Protein AF-0000000086787357 (afdb_homodimer)

Solvent-accessible surface area (backbone atoms only — not comparable to full-atom values): 27650 Å² total; per-residue (Å²): 131,90,69,85,74,70,82,74,72,78,75,79,78,74,79,74,80,74,72,75,71,74,74,66,66,74,69,67,65,5,56,45,72,40,72,66,46,77,79,71,74,76,77,54,96,58,53,50,27,35,35,37,34,22,33,48,23,74,47,33,65,49,59,69,42,55,48,60,72,68,49,80,81,66,88,49,38,33,38,39,37,25,40,30,28,43,52,80,66,86,61,37,42,64,46,28,66,58,68,72,32,70,77,72,48,82,78,59,68,54,66,31,35,39,38,40,30,14,41,36,66,37,44,55,50,96,63,58,35,65,66,54,49,52,34,42,75,69,71,43,45,63,70,50,55,84,29,28,39,57,57,52,42,5,50,71,38,22,43,57,30,63,22,33,29,56,51,71,81,50,72,57,29,27,42,31,32,65,73,44,93,45,60,34,75,58,95,77,40,56,53,61,12,63,21,52,47,61,36,34,36,69,69,23,63,87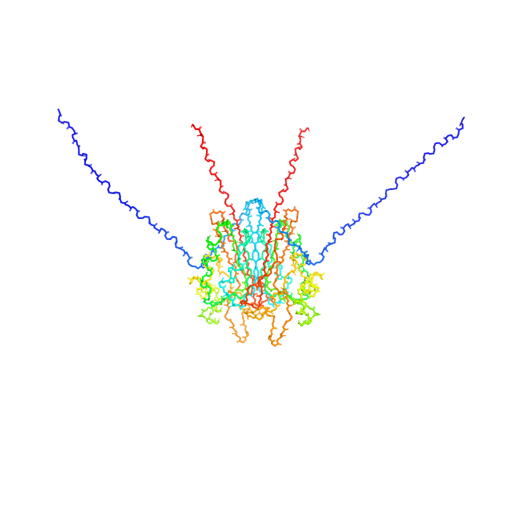,39,40,48,76,46,38,48,41,53,44,60,45,82,86,44,29,60,20,35,35,35,35,30,39,34,34,38,34,37,35,60,54,74,72,73,69,75,76,73,76,72,69,89,119,132,80,80,76,72,72,78,71,73,76,77,75,78,74,82,72,78,72,74,73,72,72,74,66,68,75,71,66,64,4,57,45,73,39,72,66,45,79,78,71,73,76,77,52,94,56,52,49,27,34,34,40,35,23,33,45,24,73,47,33,63,51,60,69,42,54,46,59,71,68,48,79,81,68,88,48,41,33,37,39,38,24,40,30,28,42,53,80,65,84,62,37,39,63,44,28,66,59,68,71,33,67,78,74,48,79,79,57,71,54,68,30,36,41,37,39,30,13,40,35,66,37,42,55,48,97,62,57,34,65,65,53,49,51,32,44,75,69,71,43,46,64,70,49,57,84,28,27,40,58,58,53,40,4,50,71,40,20,43,56,31,63,23,33,28,58,52,69,81,51,74,59,30,25,42,32,32,64,73,45,92,44,60,34,77,59,95,75,41,56,52,61,13,63,22,54,48,63,36,35,35,69,68,25,61,88,40,41,48,77,45,38,48,39,52,44,60,44,82,85,44,28,60,19,35,33,35,34,29,39,34,34,39,34,37,35,61,53,74,73,73,70,74,77,72,77,73,70,84,122

Structure (mmCIF, N/CA/C/O backbone):
data_AF-0000000086787357-model_v1
#
loop_
_entity.id
_entity.type
_entity.pdbx_description
1 polymer 'Inositol polyphosphate 5-phosphatase 11'
#
loop_
_atom_site.group_PDB
_atom_site.id
_atom_site.type_symbol
_atom_site.label_atom_id
_atom_site.label_alt_id
_atom_site.label_comp_id
_atom_site.label_asym_id
_atom_site.label_entity_id
_atom_site.label_seq_id
_atom_site.pdbx_PDB_ins_code
_atom_site.Cartn_x
_atom_site.Cartn_y
_atom_site.Cartn_z
_atom_site.occupancy
_atom_site.B_iso_or_equiv
_atom_site.auth_seq_id
_atom_site.auth_comp_id
_atom_site.auth_asym_id
_atom_site.auth_atom_id
_atom_site.pdbx_PDB_model_num
ATOM 1 N N . MET A 1 1 ? -78.25 -40.688 34.812 1 22.23 1 MET A N 1
ATOM 2 C CA . MET A 1 1 ? -77.188 -40.281 35.75 1 22.23 1 MET A CA 1
ATOM 3 C C . MET A 1 1 ? -75.812 -40.469 35.156 1 22.23 1 MET A C 1
ATOM 5 O O . MET A 1 1 ? -74.812 -40.031 35.75 1 22.23 1 MET A O 1
ATOM 9 N N . GLY A 1 2 ? -75.688 -41.438 34.281 1 24.38 2 GLY A N 1
ATOM 10 C CA . GLY A 1 2 ? -74.5 -42.219 33.969 1 24.38 2 GLY A CA 1
ATOM 11 C C . GLY A 1 2 ? -73.438 -41.469 33.219 1 24.38 2 GLY A C 1
ATOM 12 O O . GLY A 1 2 ? -73.438 -41.438 31.969 1 24.38 2 GLY A O 1
ATOM 13 N N . PHE A 1 3 ? -73.125 -40.219 33.719 1 23.3 3 PHE A N 1
ATOM 14 C CA . PHE A 1 3 ? -72.375 -39.125 33.125 1 23.3 3 PHE A CA 1
ATOM 15 C C . PHE A 1 3 ? -71.062 -39.562 32.594 1 23.3 3 PHE A C 1
ATOM 17 O O . PHE A 1 3 ? -70.5 -40.562 33.062 1 23.3 3 PHE A O 1
ATOM 24 N N . ILE A 1 4 ? -70.562 -38.969 31.484 1 21.73 4 ILE A N 1
ATOM 25 C CA . ILE A 1 4 ? -69.562 -38.938 30.406 1 21.73 4 ILE A CA 1
ATOM 26 C C . ILE A 1 4 ? -68.188 -38.812 31 1 21.73 4 ILE A C 1
ATOM 28 O O . ILE A 1 4 ? -67.75 -37.75 31.469 1 21.73 4 ILE A O 1
ATOM 32 N N . ARG A 1 5 ? -67.812 -39.625 31.969 1 19.83 5 ARG A N 1
ATOM 33 C CA . ARG A 1 5 ? -66.562 -39.562 32.719 1 19.83 5 ARG A CA 1
ATOM 34 C C . ARG A 1 5 ? -65.375 -39.656 31.797 1 19.83 5 ARG A C 1
ATOM 36 O O . ARG A 1 5 ? -64.75 -40.719 31.703 1 19.83 5 ARG A O 1
ATOM 43 N N . ARG A 1 6 ? -65.688 -39.344 30.484 1 20.83 6 ARG A N 1
ATOM 44 C CA . ARG A 1 6 ? -64.625 -39.844 29.562 1 20.83 6 ARG A CA 1
ATOM 45 C C . ARG A 1 6 ? -63.25 -39.5 30.062 1 20.83 6 ARG A C 1
ATOM 47 O O . ARG A 1 6 ? -63.094 -38.594 30.891 1 20.83 6 ARG A O 1
ATOM 54 N N . CYS A 1 7 ? -62.188 -40.031 29.422 1 20.39 7 CYS A N 1
ATOM 55 C CA . CYS A 1 7 ? -60.812 -40.594 29.391 1 20.39 7 CYS A CA 1
ATOM 56 C C . CYS A 1 7 ? -59.781 -39.5 29.438 1 20.39 7 CYS A C 1
ATOM 58 O O . CYS A 1 7 ? -59.594 -38.781 28.438 1 20.39 7 CYS A O 1
ATOM 60 N N . ILE A 1 8 ? -59.844 -38.594 30.391 1 20.73 8 ILE A N 1
ATOM 61 C CA . ILE A 1 8 ? -58.906 -37.469 30.422 1 20.73 8 ILE A CA 1
ATOM 62 C C . ILE A 1 8 ? -57.469 -37.969 30.438 1 20.73 8 ILE A C 1
ATOM 64 O O . ILE A 1 8 ? -57 -38.438 31.469 1 20.73 8 ILE A O 1
ATOM 68 N N . ARG A 1 9 ? -57.219 -38.969 29.688 1 20.72 9 ARG A N 1
ATOM 69 C CA . ARG A 1 9 ? -55.844 -39.438 29.844 1 20.72 9 ARG A CA 1
ATOM 70 C C . ARG A 1 9 ? -54.875 -38.25 29.875 1 20.72 9 ARG A C 1
ATOM 72 O O . ARG A 1 9 ? -54.938 -37.375 29.031 1 20.72 9 ARG A O 1
ATOM 79 N N . ARG A 1 10 ? -54.188 -38 30.969 1 21.05 10 ARG A N 1
ATOM 80 C CA . ARG A 1 10 ? -53.125 -37.125 31.422 1 21.05 10 ARG A CA 1
ATOM 81 C C . ARG A 1 10 ? -51.938 -37.188 30.484 1 21.05 10 ARG A C 1
ATOM 83 O O . ARG A 1 10 ? -51.188 -38.188 30.484 1 21.05 10 ARG A O 1
ATOM 90 N N . LEU A 1 11 ? -52 -36.938 29.219 1 19.05 11 LEU A N 1
ATOM 91 C CA . LEU A 1 11 ? -50.844 -37.031 28.359 1 19.05 11 LEU A CA 1
ATOM 92 C C . LEU A 1 11 ? -49.656 -36.25 28.938 1 19.05 11 LEU A C 1
ATOM 94 O O . LEU A 1 11 ? -49.781 -35.062 29.172 1 19.05 11 LEU A O 1
ATOM 98 N N . LYS A 1 12 ? -48.812 -36.844 29.734 1 22.52 12 LYS A N 1
ATOM 99 C CA . LYS A 1 12 ? -47.531 -36.406 30.297 1 22.52 12 LYS A CA 1
ATOM 100 C C . LYS A 1 12 ? -46.656 -35.75 29.234 1 22.52 12 LYS A C 1
ATOM 102 O O . LYS A 1 12 ? -46.281 -36.406 28.266 1 22.52 12 LYS A O 1
ATOM 107 N N . TRP A 1 13 ? -46.812 -34.531 28.797 1 19.27 13 TRP A N 1
ATOM 108 C CA . TRP A 1 13 ? -46 -33.75 27.844 1 19.27 13 TRP A CA 1
ATOM 109 C C . TRP A 1 13 ? -44.531 -33.75 28.25 1 19.27 13 TRP A C 1
ATOM 111 O O . TRP A 1 13 ? -44.188 -33.25 29.328 1 19.27 13 TRP A O 1
ATOM 121 N N . LYS A 1 14 ? -43.719 -34.781 28.172 1 23.58 14 LYS A N 1
ATOM 122 C CA . LYS A 1 14 ? -42.281 -34.75 28.375 1 23.58 14 LYS A CA 1
ATOM 123 C C . LYS A 1 14 ? -41.625 -33.562 27.672 1 23.58 14 LYS A C 1
ATOM 125 O O . LYS A 1 14 ? -41.812 -33.375 26.469 1 23.58 14 LYS A O 1
ATOM 130 N N . THR A 1 15 ? -41.312 -32.5 28.281 1 22.66 15 THR A N 1
ATOM 131 C CA . THR A 1 15 ? -40.625 -31.312 27.797 1 22.66 15 THR A CA 1
ATOM 132 C C . THR A 1 15 ? -39.281 -31.703 27.156 1 22.66 15 THR A C 1
ATOM 134 O O . THR A 1 15 ? -38.406 -32.219 27.828 1 22.66 15 THR A O 1
ATOM 137 N N . LYS A 1 16 ? -39.219 -32.344 26 1 26.75 16 LYS A N 1
ATOM 138 C CA . LYS A 1 16 ? -37.938 -32.562 25.312 1 26.75 16 LYS A CA 1
ATOM 139 C C . LYS A 1 16 ? -37.094 -31.281 25.312 1 26.75 16 LYS A C 1
ATOM 141 O O . LYS A 1 16 ? -37.562 -30.234 24.828 1 26.75 16 LYS A O 1
ATOM 146 N N . THR A 1 17 ? -36.188 -31.094 26.203 1 26.59 17 THR A N 1
ATOM 147 C CA . THR A 1 17 ? -35.188 -30.047 26.281 1 26.59 17 THR A CA 1
ATOM 148 C C . THR A 1 17 ? -34.469 -29.875 24.938 1 26.59 17 THR A C 1
ATOM 150 O O . THR A 1 17 ? -33.844 -30.812 24.422 1 26.59 17 THR A O 1
ATOM 153 N N . GLY A 1 18 ? -35.031 -29.328 23.938 1 24.62 18 GLY A N 1
ATOM 154 C CA . GLY A 1 18 ? -34.5 -29.016 22.625 1 24.62 18 GLY A CA 1
ATOM 155 C C . GLY A 1 18 ? -33.062 -28.562 22.656 1 24.62 18 GLY A C 1
ATOM 156 O O . GLY A 1 18 ? -32.719 -27.609 23.375 1 24.62 18 GLY A O 1
ATOM 157 N N . ASP A 1 19 ? -32.125 -29.453 22.469 1 27.25 19 ASP A N 1
ATOM 158 C CA . ASP A 1 19 ? -30.688 -29.25 22.281 1 27.25 19 ASP A CA 1
ATOM 159 C C . ASP A 1 19 ? -30.422 -28.047 21.375 1 27.25 19 ASP A C 1
ATOM 161 O O . ASP A 1 19 ? -30.891 -28 20.234 1 27.25 19 ASP A O 1
ATOM 165 N N . VAL A 1 20 ? -30.344 -26.906 21.875 1 27.12 20 VAL A N 1
ATOM 166 C CA . VAL A 1 20 ? -29.812 -25.734 21.172 1 27.12 20 VAL A CA 1
ATOM 167 C C . VAL A 1 20 ? -28.703 -26.156 20.219 1 27.12 20 VAL A C 1
ATOM 169 O O . VAL A 1 20 ? -27.672 -26.688 20.641 1 27.12 20 VAL A O 1
ATOM 172 N N . MET A 1 21 ? -29.016 -26.719 19.062 1 27.55 21 MET A N 1
ATOM 173 C CA . MET A 1 21 ? -28.047 -26.875 17.969 1 27.55 21 MET A CA 1
ATOM 174 C C . MET A 1 21 ? -27.062 -25.719 17.953 1 27.55 21 MET A C 1
ATOM 176 O O . MET A 1 21 ? -27.453 -24.562 17.844 1 27.55 21 MET A O 1
ATOM 180 N N . ASN A 1 22 ? -26.109 -25.812 18.734 1 29.58 22 ASN A N 1
ATOM 181 C CA . ASN A 1 22 ? -24.906 -24.984 18.562 1 29.58 22 ASN A CA 1
ATOM 182 C C . 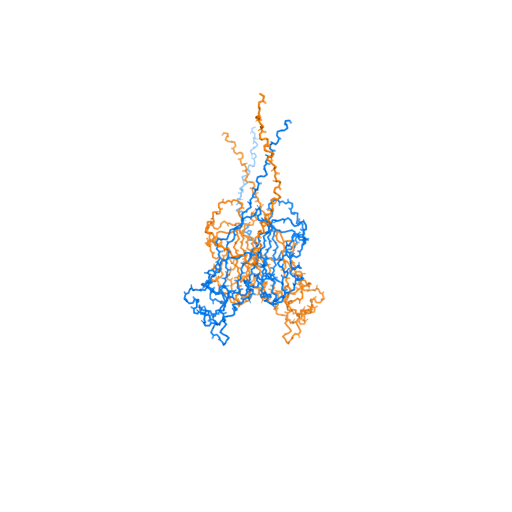ASN A 1 22 ? -24.625 -24.688 17.094 1 29.58 22 ASN A C 1
ATOM 184 O O . ASN A 1 22 ? -24.25 -25.594 16.344 1 29.58 22 ASN A O 1
ATOM 188 N N . HIS A 1 23 ? -25.547 -24.109 16.359 1 29.72 23 HIS A N 1
ATOM 189 C CA . HIS A 1 23 ? -25.125 -23.609 15.062 1 29.72 23 HIS A CA 1
ATOM 190 C C . HIS A 1 23 ? -23.688 -23.141 15.086 1 29.72 23 HIS A C 1
ATOM 192 O O . HIS A 1 23 ? -23.391 -22.031 15.555 1 29.72 23 HIS A O 1
ATOM 198 N N . ASP A 1 24 ? -22.781 -23.969 15.281 1 32.03 24 ASP A N 1
ATOM 199 C CA . ASP A 1 24 ? -21.391 -23.75 14.922 1 32.03 24 ASP A CA 1
ATOM 200 C C . ASP A 1 24 ? -21.266 -22.922 13.641 1 32.03 24 ASP A C 1
ATOM 202 O O . ASP A 1 24 ? -21.578 -23.406 12.555 1 32.03 24 ASP A O 1
ATOM 206 N N . ILE A 1 25 ? -21.766 -21.766 13.578 1 36.12 25 ILE A N 1
ATOM 207 C CA . ILE A 1 25 ? -21.359 -20.953 12.43 1 36.12 25 ILE A CA 1
ATOM 208 C C . ILE A 1 25 ? -19.984 -21.406 11.945 1 36.12 25 ILE A C 1
ATOM 210 O O . ILE A 1 25 ? -19.016 -21.391 12.711 1 36.12 25 ILE A O 1
ATOM 214 N N . PRO A 1 26 ? -19.891 -22.344 11.07 1 37.88 26 PRO A N 1
ATOM 215 C CA . PRO A 1 26 ? -18.578 -22.734 10.57 1 37.88 26 PRO A CA 1
ATOM 216 C C . PRO A 1 26 ? -17.609 -21.562 10.477 1 37.88 26 PRO A C 1
ATOM 218 O O . PRO A 1 26 ? -17.906 -20.562 9.828 1 37.88 26 PRO A O 1
ATOM 221 N N . ILE A 1 27 ? -16.969 -21.062 11.531 1 47.12 27 ILE A N 1
ATOM 222 C CA . ILE A 1 27 ? -15.859 -20.125 11.484 1 47.12 27 ILE A CA 1
ATOM 223 C C . ILE A 1 27 ? -15.023 -20.375 10.234 1 47.12 27 ILE A C 1
ATOM 225 O O . ILE A 1 27 ? -14.445 -21.453 10.062 1 47.12 27 ILE A O 1
ATOM 229 N N . HIS A 1 28 ? -15.602 -20.016 9.125 1 51.12 28 HIS A N 1
ATOM 230 C CA . HIS A 1 28 ? -14.719 -20.156 7.969 1 51.12 28 HIS A CA 1
ATOM 231 C C . HIS A 1 28 ? -13.273 -19.828 8.336 1 51.12 28 HIS A C 1
ATOM 233 O O . HIS A 1 28 ? -12.977 -18.734 8.797 1 51.12 28 HIS A O 1
ATOM 239 N N . GLU A 1 29 ? -12.469 -20.891 8.609 1 68.38 29 GLU A N 1
ATOM 240 C CA . GLU A 1 29 ? -11.031 -20.781 8.797 1 68.38 29 GLU A CA 1
ATOM 241 C C . GLU A 1 29 ? -10.336 -20.344 7.512 1 68.38 29 GLU A C 1
ATOM 243 O O . GLU A 1 29 ? -10.727 -20.75 6.414 1 68.38 29 GLU A O 1
ATOM 248 N N . GLY A 1 30 ? -9.711 -19.203 7.496 1 78.38 30 GLY A N 1
ATOM 249 C CA . GLY A 1 30 ? -8.898 -18.719 6.391 1 78.38 30 GLY A CA 1
ATOM 250 C C . GLY A 1 30 ? -9.477 -17.5 5.711 1 78.38 30 GLY A C 1
ATOM 251 O O . GLY A 1 30 ? -10.211 -16.734 6.332 1 78.38 30 GLY A O 1
ATOM 252 N N . ILE A 1 31 ? -8.977 -17.312 4.449 1 84.75 31 ILE A N 1
ATOM 253 C CA . ILE A 1 31 ? -9.461 -16.203 3.633 1 84.75 31 ILE A CA 1
ATOM 254 C C . ILE A 1 31 ? -10.719 -16.641 2.877 1 84.75 31 ILE A C 1
ATOM 256 O O . ILE A 1 31 ? -10.727 -17.688 2.223 1 84.75 31 ILE A O 1
ATOM 260 N N . LYS A 1 32 ? -11.82 -16 3.123 1 87.56 32 LYS A N 1
ATOM 261 C CA . LYS A 1 32 ? -13.055 -16.25 2.387 1 87.56 32 LYS A CA 1
ATOM 262 C C . LYS A 1 32 ? -13.008 -15.641 0.991 1 87.56 32 LYS A C 1
ATOM 264 O O . LYS A 1 32 ? -12.797 -14.438 0.846 1 87.56 32 LYS A O 1
ATOM 269 N N . THR A 1 33 ? -13.141 -16.453 -0.008 1 90.94 33 THR A N 1
ATOM 270 C CA . THR A 1 33 ? -13.172 -15.969 -1.385 1 90.94 33 THR A CA 1
ATOM 271 C C . THR A 1 33 ? -14.57 -15.469 -1.747 1 90.94 33 THR A C 1
ATOM 273 O O . THR A 1 33 ? -15.562 -16.172 -1.562 1 90.94 33 THR A O 1
ATOM 276 N N . ILE A 1 34 ? -14.68 -14.289 -2.223 1 90.19 34 ILE A N 1
ATOM 277 C CA . ILE A 1 34 ? -15.984 -13.727 -2.566 1 90.19 34 ILE A CA 1
ATOM 278 C C . ILE A 1 34 ? -16.031 -13.422 -4.062 1 90.19 34 ILE A C 1
ATOM 280 O O . ILE A 1 34 ? -15.023 -13.039 -4.656 1 90.19 34 ILE A O 1
ATOM 284 N N . GLY A 1 35 ? -17.188 -13.547 -4.676 1 87.81 35 GLY A N 1
ATOM 285 C CA . GLY A 1 35 ? -17.375 -13.242 -6.086 1 87.81 35 GLY A CA 1
ATOM 286 C C . GLY A 1 35 ? -17.688 -11.781 -6.344 1 87.81 35 GLY A C 1
ATOM 287 O O . GLY A 1 35 ? -18.016 -11.039 -5.414 1 87.81 35 GLY A O 1
ATOM 288 N N . VAL A 1 36 ? -17.453 -11.336 -7.594 1 88.5 36 VAL A N 1
ATOM 289 C CA . VAL A 1 36 ? -17.75 -9.977 -8.023 1 88.5 36 VAL A CA 1
ATOM 290 C C . VAL A 1 36 ? -19.234 -9.844 -8.344 1 88.5 36 VAL A C 1
ATOM 292 O O . VAL A 1 36 ? -19.812 -10.727 -8.984 1 88.5 36 VAL A O 1
ATOM 295 N N . GLU A 1 37 ? -19.875 -8.812 -7.762 1 81.81 37 GLU A N 1
ATOM 296 C CA . GLU A 1 37 ? -21.266 -8.492 -8.07 1 81.81 37 GLU A CA 1
ATOM 297 C C . GLU A 1 37 ? -21.359 -7.258 -8.961 1 81.81 37 GLU A C 1
ATOM 299 O O . GLU A 1 37 ? -20.797 -6.207 -8.641 1 81.81 37 GLU A O 1
ATOM 304 N N . ASN A 1 38 ? -21.812 -7.336 -10.203 1 64.81 38 ASN A N 1
ATOM 305 C CA . ASN A 1 38 ? -21.844 -6.273 -11.203 1 64.81 38 ASN A CA 1
ATOM 306 C C . ASN A 1 38 ? -22.812 -5.156 -10.812 1 64.81 38 ASN A C 1
ATOM 308 O O . ASN A 1 38 ? -22.719 -4.047 -11.352 1 64.81 38 ASN A O 1
ATOM 312 N N . ASP A 1 39 ? -23.797 -5.273 -9.977 1 56 39 ASP A N 1
ATOM 313 C CA . ASP A 1 39 ? -24.844 -4.258 -9.898 1 56 39 ASP A CA 1
ATOM 314 C C . ASP A 1 39 ? -24.422 -3.107 -8.984 1 56 39 ASP A C 1
ATOM 316 O O . ASP A 1 39 ? -24.219 -3.303 -7.785 1 56 39 ASP A O 1
ATOM 320 N N . CYS A 1 40 ? -23.531 -2.326 -9.414 1 52.75 40 CYS A N 1
ATOM 321 C CA . CYS A 1 40 ? -23.344 -1.195 -8.516 1 52.75 40 CYS A CA 1
ATOM 322 C C . CYS A 1 40 ? -24.422 -0.147 -8.711 1 52.75 40 CYS A C 1
ATOM 324 O O . CYS A 1 40 ? -24.5 0.477 -9.773 1 52.75 40 CYS A O 1
ATOM 326 N N . ASP A 1 41 ? -25.625 -0.317 -8.297 1 48.16 41 ASP A N 1
ATOM 327 C CA . ASP A 1 41 ? -26.516 0.835 -8.297 1 48.16 41 ASP A CA 1
ATOM 328 C C . ASP A 1 41 ? -26.047 1.902 -7.312 1 48.16 41 ASP A C 1
ATOM 330 O O . ASP A 1 41 ? -26 1.667 -6.102 1 48.16 41 ASP A O 1
ATOM 334 N N . PHE A 1 42 ? -25.094 2.709 -7.762 1 50.5 42 PHE A N 1
ATOM 335 C CA . PHE A 1 42 ? -24.641 3.865 -6.992 1 50.5 42 PHE A CA 1
ATOM 336 C C . PHE A 1 42 ? -25.828 4.668 -6.48 1 50.5 42 PHE A C 1
ATOM 338 O O . PHE A 1 42 ? -25.656 5.773 -5.961 1 50.5 42 PHE A O 1
ATOM 345 N N . SER A 1 43 ? -26.984 4.16 -6.609 1 46.75 43 SER A N 1
ATOM 346 C CA . SER A 1 43 ? -28.078 5.109 -6.445 1 46.75 43 SER A CA 1
ATOM 347 C C . SER A 1 43 ? -28.156 5.605 -5.008 1 46.75 43 SER A C 1
ATOM 349 O O . SER A 1 43 ? -28.844 6.602 -4.73 1 46.75 43 SER A O 1
ATOM 351 N N . SER A 1 44 ? -27.594 4.887 -4.004 1 51.34 44 SER A N 1
ATOM 352 C CA . SER A 1 44 ? -28.094 5.375 -2.725 1 51.34 44 SER A CA 1
ATOM 353 C C . SER A 1 44 ? -27.047 6.191 -1.989 1 51.34 44 SER A C 1
ATOM 355 O O . SER A 1 44 ? -25.844 5.961 -2.17 1 51.34 44 SER A O 1
ATOM 357 N N . SER A 1 45 ? -27.266 7.488 -1.528 1 54.12 45 SER A N 1
ATOM 358 C CA . SER A 1 45 ? -26.547 8.477 -0.712 1 54.12 45 SER A CA 1
ATOM 359 C C . SER A 1 45 ? -25.781 7.801 0.415 1 54.12 45 SER A C 1
ATOM 361 O O . SER A 1 45 ? -24.875 8.406 1.001 1 54.12 45 SER A O 1
ATOM 363 N N . SER A 1 46 ? -26.047 6.512 0.672 1 60.62 46 SER A N 1
ATOM 364 C CA . SER A 1 46 ? -25.469 5.922 1.877 1 60.62 46 SER A CA 1
ATOM 365 C C . SER A 1 46 ? -24.344 4.957 1.535 1 60.62 46 SER A C 1
ATOM 367 O O . SER A 1 46 ? -23.828 4.258 2.412 1 60.62 46 SER A O 1
ATOM 369 N N . GLU A 1 47 ? -23.812 5.141 0.279 1 74.25 47 GLU A N 1
ATOM 370 C CA . GLU A 1 47 ? -22.812 4.129 -0.083 1 74.25 47 GLU A CA 1
ATOM 371 C C . GLU A 1 47 ? -21.438 4.754 -0.27 1 74.25 47 GLU A C 1
ATOM 373 O O . GLU A 1 47 ? -21.312 5.84 -0.838 1 74.25 47 GLU A O 1
ATOM 378 N N . LEU A 1 48 ? -20.422 4.199 0.366 1 81.25 48 LEU A N 1
ATOM 379 C CA . LEU A 1 48 ? -19.031 4.551 0.133 1 81.25 48 LEU A CA 1
ATOM 380 C C . LEU A 1 48 ? -18.391 3.574 -0.845 1 81.25 48 LEU A C 1
ATOM 382 O O . LEU A 1 48 ? -18.281 2.381 -0.557 1 81.25 48 LEU A O 1
ATOM 386 N N . CYS A 1 49 ? -18.031 4.086 -1.98 1 86.88 49 CYS A N 1
ATOM 387 C CA . CYS A 1 49 ? -17.359 3.266 -2.98 1 86.88 49 CYS A CA 1
ATOM 388 C C . CYS A 1 49 ? -15.859 3.51 -2.963 1 86.88 49 CYS A C 1
ATOM 390 O O . CYS A 1 49 ? -15.406 4.648 -3.102 1 86.88 49 CYS A O 1
ATOM 392 N N . ILE A 1 50 ? -15.094 2.41 -2.85 1 90.06 50 ILE A N 1
ATOM 393 C CA . ILE A 1 50 ? -13.641 2.488 -2.729 1 90.06 50 ILE A CA 1
ATOM 394 C C . ILE A 1 50 ? -12.992 1.739 -3.887 1 90.06 50 ILE A C 1
ATOM 396 O O . ILE A 1 50 ? -13.297 0.57 -4.129 1 90.06 50 ILE A O 1
ATOM 400 N N . CYS A 1 51 ? -12.18 2.441 -4.594 1 92.12 51 CYS A N 1
ATOM 401 C CA . CYS A 1 51 ? -11.289 1.796 -5.555 1 92.12 51 CYS A CA 1
ATOM 402 C C . CYS A 1 51 ? -9.914 1.558 -4.941 1 92.12 51 CYS A C 1
ATOM 404 O O . CYS A 1 51 ? -9.289 2.486 -4.426 1 92.12 51 CYS A O 1
ATOM 406 N N . ILE A 1 52 ? -9.453 0.341 -4.914 1 95.44 52 ILE A N 1
ATOM 407 C CA . ILE A 1 52 ? -8.172 -0.028 -4.312 1 95.44 52 ILE A CA 1
ATOM 408 C C . ILE A 1 52 ? -7.242 -0.597 -5.379 1 95.44 52 ILE A C 1
ATOM 410 O O . ILE A 1 52 ? -7.625 -1.502 -6.125 1 95.44 52 ILE A O 1
ATOM 414 N N . VAL A 1 53 ? -6.055 -0.033 -5.453 1 95 53 VAL A N 1
ATOM 415 C CA . VAL A 1 53 ? -5.066 -0.501 -6.418 1 95 53 VAL A CA 1
ATOM 416 C C . VAL A 1 53 ? -3.744 -0.79 -5.707 1 95 53 VAL A C 1
ATOM 418 O O . VAL A 1 53 ? -3.311 -0.015 -4.852 1 95 53 VAL A O 1
ATOM 421 N N . THR A 1 54 ? -3.129 -1.913 -5.98 1 96.69 54 THR A N 1
ATOM 422 C CA . THR A 1 54 ? -1.762 -2.168 -5.539 1 96.69 54 THR A CA 1
ATOM 423 C C . THR A 1 54 ? -0.859 -2.492 -6.727 1 96.69 54 THR A C 1
ATOM 425 O O . THR A 1 54 ? -1.281 -3.164 -7.668 1 96.69 54 THR A O 1
ATOM 428 N N . TRP A 1 55 ? 0.334 -1.952 -6.676 1 93.81 55 TRP A N 1
ATOM 429 C CA . TRP A 1 55 ? 1.245 -2.141 -7.801 1 93.81 55 TRP A CA 1
ATOM 430 C C . TRP A 1 55 ? 2.697 -1.991 -7.355 1 93.81 55 TRP A C 1
ATOM 432 O O . TRP A 1 55 ? 3.082 -0.954 -6.809 1 93.81 55 TRP A O 1
ATOM 442 N N . ASN A 1 56 ? 3.441 -2.998 -7.539 1 93.69 56 ASN A N 1
ATOM 443 C CA . ASN A 1 56 ? 4.895 -2.885 -7.469 1 93.69 56 ASN A CA 1
ATOM 444 C C . ASN A 1 56 ? 5.484 -2.414 -8.797 1 93.69 56 ASN A C 1
ATOM 446 O O . ASN A 1 56 ? 5.578 -3.191 -9.75 1 93.69 56 ASN A O 1
ATOM 450 N N . MET A 1 57 ? 5.918 -1.222 -8.883 1 87.38 57 MET A N 1
ATOM 451 C CA . MET A 1 57 ? 6.332 -0.593 -10.133 1 87.38 57 MET A CA 1
ATOM 452 C C . MET A 1 57 ? 7.754 -1.005 -10.5 1 87.38 57 MET A C 1
ATOM 454 O O . MET A 1 57 ? 8.164 -0.873 -11.656 1 87.38 57 MET A O 1
ATOM 458 N N . ASN A 1 58 ? 8.445 -1.494 -9.609 1 79.81 58 ASN A N 1
ATOM 459 C CA . ASN A 1 58 ? 9.844 -1.854 -9.82 1 79.81 58 ASN A CA 1
ATOM 460 C C . ASN A 1 58 ? 10.625 -0.715 -10.469 1 79.81 58 ASN A C 1
ATOM 462 O O . ASN A 1 58 ? 11.414 -0.943 -11.391 1 79.81 58 ASN A O 1
ATOM 466 N N . GLY A 1 59 ? 10.305 0.513 -10.039 1 74.38 59 GLY A N 1
ATOM 467 C CA . GLY A 1 59 ? 11.062 1.691 -10.43 1 74.38 59 GLY A CA 1
ATOM 468 C C . GLY A 1 59 ? 10.711 2.195 -11.82 1 74.38 59 GLY A C 1
ATOM 469 O O . GLY A 1 59 ? 11.414 3.051 -12.367 1 74.38 59 GLY A O 1
ATOM 470 N N . GLN A 1 60 ? 9.719 1.58 -12.484 1 73.44 60 GLN A N 1
ATOM 471 C CA . GLN A 1 60 ? 9.367 1.972 -13.844 1 73.44 60 GLN A CA 1
ATOM 472 C C . GLN A 1 60 ? 7.887 2.328 -13.945 1 73.44 60 GLN A C 1
ATOM 474 O O . GLN A 1 60 ? 7.039 1.67 -13.336 1 73.44 60 GLN A O 1
ATOM 479 N N . VAL A 1 61 ? 7.617 3.467 -14.531 1 73.31 61 VAL A N 1
ATOM 480 C CA . VAL A 1 61 ? 6.223 3.811 -14.789 1 73.31 61 VAL A CA 1
ATOM 481 C C . VAL A 1 61 ? 6.137 4.719 -16.016 1 73.31 61 VAL A C 1
ATOM 483 O O . VAL A 1 61 ? 7.051 5.5 -16.281 1 73.31 61 VAL A O 1
ATOM 486 N N . SER A 1 62 ? 5.129 4.414 -16.812 1 70.69 62 SER A N 1
ATOM 487 C CA . SER A 1 62 ? 4.809 5.375 -17.859 1 70.69 62 SER A CA 1
ATOM 488 C C . SER A 1 62 ? 3.533 6.145 -17.531 1 70.69 62 SER A C 1
ATOM 490 O O . SER A 1 62 ? 2.744 5.719 -16.688 1 70.69 62 SER A O 1
ATOM 492 N N . TYR A 1 63 ? 3.391 7.266 -18.125 1 68.12 63 TYR A N 1
ATOM 493 C CA . TYR A 1 63 ? 2.166 8.047 -17.984 1 68.12 63 TYR A CA 1
ATOM 494 C C . TYR A 1 63 ? 0.944 7.215 -18.359 1 68.12 63 TYR A C 1
ATOM 496 O O . TYR A 1 63 ? -0.085 7.266 -17.688 1 68.12 63 TYR A O 1
ATOM 504 N N . GLY A 1 64 ? 1.098 6.555 -19.422 1 73.25 64 GLY A N 1
ATOM 505 C CA . GLY A 1 64 ? 0.011 5.695 -19.859 1 73.25 64 GLY A CA 1
ATOM 506 C C . GLY A 1 64 ? -0.39 4.66 -18.828 1 73.25 64 GLY A C 1
ATOM 507 O O . GLY A 1 64 ? -1.573 4.348 -18.688 1 73.25 64 GLY A O 1
ATOM 508 N N . ASP A 1 65 ? 0.528 4.254 -18.062 1 79.5 65 ASP A N 1
ATOM 509 C CA . ASP A 1 65 ? 0.262 3.25 -17.031 1 79.5 65 ASP A CA 1
ATOM 510 C C . ASP A 1 65 ? -0.603 3.824 -15.914 1 79.5 65 ASP A C 1
ATOM 512 O O . ASP A 1 65 ? -1.533 3.168 -15.438 1 79.5 65 ASP A O 1
ATOM 516 N N . ILE A 1 66 ? -0.226 4.996 -15.484 1 73.69 66 ILE A N 1
ATOM 517 C CA . ILE A 1 66 ? -0.956 5.625 -14.391 1 73.69 66 ILE A CA 1
ATOM 518 C C . ILE A 1 66 ? -2.396 5.895 -14.82 1 73.69 66 ILE A C 1
ATOM 520 O O . ILE A 1 66 ? -3.332 5.676 -14.039 1 73.69 66 ILE A O 1
ATOM 524 N N . LYS A 1 67 ? -2.549 6.312 -16.031 1 72.94 67 LYS A N 1
ATOM 525 C CA . LYS A 1 67 ? -3.889 6.531 -16.562 1 72.94 67 LYS A CA 1
ATOM 526 C C . LYS A 1 67 ? -4.699 5.238 -16.562 1 72.94 67 LYS A C 1
ATOM 528 O O . LYS A 1 67 ? -5.887 5.246 -16.219 1 72.94 67 LYS A O 1
ATOM 533 N N . GLU A 1 68 ? -4.062 4.25 -16.922 1 79.44 68 GLU A N 1
ATOM 534 C CA . GLU A 1 68 ? -4.73 2.955 -16.953 1 79.44 68 GLU A CA 1
ATOM 535 C C . GLU A 1 68 ? -5.055 2.463 -15.547 1 79.44 68 GLU A C 1
ATOM 537 O O . GLU A 1 68 ? -6.082 1.813 -15.328 1 79.44 68 GLU A O 1
ATOM 542 N N . LEU A 1 69 ? -4.188 2.746 -14.664 1 77.81 69 LEU A N 1
ATOM 543 C CA . LEU A 1 69 ? -4.352 2.316 -13.281 1 77.81 69 LEU A CA 1
ATOM 544 C C . LEU A 1 69 ? -5.602 2.936 -12.664 1 77.81 69 LEU A C 1
ATOM 546 O O . LEU A 1 69 ? -6.348 2.26 -11.953 1 77.81 69 LEU A O 1
ATOM 550 N N . VAL A 1 70 ? -5.738 4.203 -12.922 1 67.38 70 VAL A N 1
ATOM 551 C CA . VAL A 1 70 ? -6.816 4.953 -12.281 1 67.38 70 VAL A CA 1
ATOM 552 C C . VAL A 1 70 ? -8.008 5.051 -13.227 1 67.38 70 VAL A C 1
ATOM 554 O O . VAL A 1 70 ? -9.008 5.707 -12.914 1 67.38 70 VAL A O 1
ATOM 557 N N . GLY A 1 71 ? -7.875 4.371 -14.414 1 60.5 71 GLY A N 1
ATOM 558 C CA . GLY A 1 71 ? -8.859 4.488 -15.477 1 60.5 71 GLY A CA 1
ATOM 559 C C . GLY A 1 71 ? -10.289 4.438 -14.977 1 60.5 71 GLY A C 1
ATOM 560 O O . GLY A 1 71 ? -10.555 3.947 -13.875 1 60.5 71 GLY A O 1
ATOM 561 N N . ARG A 1 72 ? -11.281 5.164 -15.648 1 58.03 72 ARG A N 1
ATOM 562 C CA . ARG A 1 72 ? -12.531 5.887 -15.453 1 58.03 72 ARG A CA 1
ATOM 563 C C . ARG A 1 72 ? -13.711 4.922 -15.367 1 58.03 72 ARG A C 1
ATOM 565 O O . ARG A 1 72 ? -14.867 5.348 -15.375 1 58.03 72 ARG A O 1
ATOM 572 N N . ASP A 1 73 ? -13.445 3.73 -15.148 1 57.09 73 ASP A N 1
ATOM 573 C CA . ASP A 1 73 ? -14.672 3.025 -15.523 1 57.09 73 ASP A CA 1
ATOM 574 C C . ASP A 1 73 ? -15.719 3.129 -14.422 1 57.09 73 ASP A C 1
ATOM 576 O O . ASP A 1 73 ? -16.922 3.152 -14.703 1 57.09 73 ASP A O 1
ATOM 580 N N . ARG A 1 74 ? -15.258 3.172 -13.156 1 63.19 74 ARG A N 1
ATOM 581 C CA . ARG A 1 74 ? -16.281 3.174 -12.109 1 63.19 74 ARG A CA 1
ATOM 582 C C . ARG A 1 74 ? -16.094 4.359 -11.172 1 63.19 74 ARG A C 1
ATOM 584 O O . ARG A 1 74 ? -14.969 4.805 -10.938 1 63.19 74 ARG A O 1
ATOM 591 N N . LYS A 1 75 ? -17.281 4.918 -10.891 1 72.31 75 LYS A N 1
ATOM 592 C CA . LYS A 1 75 ? -17.266 6.02 -9.93 1 72.31 75 LYS A CA 1
ATOM 593 C C . LYS A 1 75 ? -16.844 5.531 -8.547 1 72.31 75 LYS A C 1
ATOM 595 O O . LYS A 1 75 ? -17.188 4.414 -8.148 1 72.31 75 LYS A O 1
ATOM 600 N N . PHE A 1 76 ? -16.031 6.246 -7.891 1 81.31 76 PHE A N 1
ATOM 601 C CA . PHE A 1 76 ? -15.633 5.938 -6.523 1 81.31 76 PHE A CA 1
ATOM 602 C C . PHE A 1 76 ? -15.555 7.203 -5.68 1 81.31 76 PHE A C 1
ATOM 604 O O . PHE A 1 76 ? -15.453 8.305 -6.219 1 81.31 76 PHE A O 1
ATOM 611 N N . HIS A 1 77 ? -15.703 7.047 -4.371 1 83.06 77 HIS A N 1
ATOM 612 C CA . HIS A 1 77 ? -15.547 8.133 -3.406 1 83.06 77 HIS A CA 1
ATOM 613 C C . HIS A 1 77 ? -14.102 8.219 -2.91 1 83.06 77 HIS A C 1
ATOM 615 O O . HIS A 1 77 ? -13.609 9.312 -2.627 1 83.06 77 HIS A O 1
ATOM 621 N N . LEU A 1 78 ? -13.469 7.082 -2.859 1 88.75 78 LEU A N 1
ATOM 622 C CA . LEU A 1 78 ? -12.117 6.977 -2.318 1 88.75 78 LEU A CA 1
ATOM 623 C C . LEU A 1 78 ? -11.242 6.086 -3.199 1 88.75 78 LEU A C 1
ATOM 625 O O . LEU A 1 78 ? -11.633 4.965 -3.533 1 88.75 78 LEU A O 1
ATOM 629 N N . LEU A 1 79 ? -10.141 6.652 -3.637 1 90.56 79 LEU A N 1
ATOM 630 C CA . LEU A 1 79 ? -9.125 5.875 -4.344 1 90.56 79 LEU A CA 1
ATOM 631 C C . LEU A 1 79 ? -7.906 5.641 -3.457 1 90.56 79 LEU A C 1
ATOM 633 O O . LEU A 1 79 ? -7.312 6.594 -2.949 1 90.56 79 LEU A O 1
ATOM 637 N N . VAL A 1 80 ? -7.566 4.395 -3.225 1 93.94 80 VAL A N 1
ATOM 638 C CA . VAL A 1 80 ? -6.379 4.02 -2.467 1 93.94 80 VAL A CA 1
ATOM 639 C C . VAL A 1 80 ? -5.391 3.297 -3.381 1 93.94 80 VAL A C 1
ATOM 641 O O . VAL A 1 80 ? -5.73 2.279 -3.992 1 93.94 80 VAL A O 1
ATOM 644 N N . VAL A 1 81 ? -4.199 3.812 -3.424 1 92.94 81 VAL A N 1
ATOM 645 C CA . VAL A 1 81 ? -3.174 3.211 -4.27 1 92.94 81 VAL A CA 1
ATOM 646 C C . VAL A 1 81 ? -1.956 2.846 -3.422 1 92.94 81 VAL A C 1
ATOM 648 O O . VAL A 1 81 ? -1.286 3.725 -2.875 1 92.94 81 VAL A O 1
ATOM 651 N N . GLY A 1 82 ? -1.745 1.548 -3.312 1 95.25 82 GLY A N 1
ATOM 652 C CA . GLY A 1 82 ? -0.523 1.07 -2.684 1 95.25 82 GLY A CA 1
ATOM 653 C C . GLY A 1 82 ? 0.599 0.823 -3.674 1 95.25 82 GLY A C 1
ATOM 654 O O . GLY A 1 82 ? 0.451 0.025 -4.602 1 95.25 82 GLY A O 1
ATOM 655 N N . LEU A 1 83 ? 1.729 1.491 -3.482 1 92.12 83 LEU A N 1
ATOM 656 C CA . LEU A 1 83 ? 2.834 1.397 -4.43 1 92.12 83 LEU A CA 1
ATOM 657 C C . LEU A 1 83 ? 4.082 0.828 -3.76 1 92.12 83 LEU A C 1
ATOM 659 O O . LEU A 1 83 ? 4.258 0.972 -2.549 1 92.12 83 LEU A O 1
ATOM 663 N N . GLN A 1 84 ? 4.801 0.173 -4.582 1 91.56 84 GLN A N 1
ATOM 664 C CA . GLN A 1 84 ? 6.152 -0.233 -4.215 1 91.56 84 GLN A CA 1
ATOM 665 C C . GLN A 1 84 ? 7.156 0.162 -5.297 1 91.56 84 GLN A C 1
ATOM 667 O O . GLN A 1 84 ? 6.93 -0.083 -6.48 1 91.56 84 GLN A O 1
ATOM 672 N N . GLU A 1 85 ? 8.234 0.824 -4.891 1 85.44 85 GLU A N 1
ATOM 673 C CA . GLU A 1 85 ? 9.32 1.266 -5.758 1 85.44 85 GLU A CA 1
ATOM 674 C C . GLU A 1 85 ? 8.812 2.178 -6.867 1 85.44 85 GLU A C 1
ATOM 676 O O . GLU A 1 85 ? 8.875 1.825 -8.047 1 85.44 85 GLU A O 1
ATOM 681 N N . ALA A 1 86 ? 8.406 3.35 -6.555 1 73.75 86 ALA A N 1
ATOM 682 C CA . ALA A 1 86 ? 7.941 4.355 -7.508 1 73.75 86 ALA A CA 1
ATOM 683 C C . ALA A 1 86 ? 9.094 4.852 -8.383 1 73.75 86 ALA A C 1
ATOM 685 O O . ALA A 1 86 ? 10.258 4.746 -7.996 1 73.75 86 ALA A O 1
ATOM 686 N N . PRO A 1 87 ? 8.711 5.285 -9.641 1 65.62 87 PRO A N 1
ATOM 687 C CA . PRO A 1 87 ? 9.773 5.762 -10.523 1 65.62 87 PRO A CA 1
ATOM 688 C C . PRO A 1 87 ? 10.5 6.984 -9.969 1 65.62 87 PRO A C 1
ATOM 690 O O . PRO A 1 87 ? 9.867 7.879 -9.414 1 65.62 87 PRO A O 1
ATOM 693 N N . ARG A 1 88 ? 11.742 6.918 -9.828 1 58.53 88 ARG A N 1
ATOM 694 C CA . ARG A 1 88 ? 12.539 8.047 -9.359 1 58.53 88 ARG A CA 1
ATOM 695 C C . ARG A 1 88 ? 12.828 9.023 -10.492 1 58.53 88 ARG A C 1
ATOM 697 O O . ARG A 1 88 ? 13.055 10.211 -10.25 1 58.53 88 ARG A O 1
ATOM 704 N N . ASN A 1 89 ? 13.117 8.531 -11.656 1 51.88 89 ASN A N 1
ATOM 705 C CA . ASN A 1 89 ? 13.594 9.391 -12.734 1 51.88 89 ASN A CA 1
ATOM 706 C C . ASN A 1 89 ? 12.445 10.062 -13.477 1 51.88 89 ASN A C 1
ATOM 708 O O . ASN A 1 89 ? 11.281 9.711 -13.273 1 51.88 89 ASN A O 1
ATOM 712 N N . ASN A 1 90 ? 12.805 10.992 -14.461 1 46.19 90 ASN A N 1
ATOM 713 C CA . ASN A 1 90 ? 12.258 12.062 -15.297 1 46.19 90 ASN A CA 1
ATOM 714 C C . ASN A 1 90 ? 10.938 11.641 -15.945 1 46.19 90 ASN A C 1
ATOM 716 O O . ASN A 1 90 ? 10.508 12.258 -16.922 1 46.19 90 ASN A O 1
ATOM 720 N N . ILE A 1 91 ? 10.602 10.539 -15.711 1 41.22 91 ILE A N 1
ATOM 721 C CA . ILE A 1 91 ? 9.539 10.297 -16.688 1 41.22 91 ILE A CA 1
ATOM 722 C C . ILE A 1 91 ? 8.328 11.172 -16.359 1 41.22 91 ILE A C 1
ATOM 724 O O . ILE A 1 91 ? 7.672 11.695 -17.25 1 41.22 91 ILE A O 1
ATOM 728 N N . SER A 1 92 ? 7.773 11.031 -15.125 1 42.34 92 SER A N 1
ATOM 729 C CA . SER A 1 92 ? 6.348 11.328 -15.039 1 42.34 92 SER A CA 1
ATOM 730 C C . SER A 1 92 ? 6.102 12.828 -14.945 1 42.34 92 SER A C 1
ATOM 732 O O . SER A 1 92 ? 6.059 13.391 -13.852 1 42.34 92 SER A O 1
ATOM 734 N N . ARG A 1 93 ? 6.793 13.562 -15.672 1 41.31 93 ARG A N 1
ATOM 735 C CA . ARG A 1 93 ? 6.434 14.977 -15.586 1 41.31 93 ARG A CA 1
ATOM 736 C C . ARG A 1 93 ? 4.926 15.148 -15.43 1 41.31 93 ARG A C 1
ATOM 738 O O . ARG A 1 93 ? 4.469 16.078 -14.758 1 41.31 93 ARG A O 1
ATOM 745 N N . HIS A 1 94 ? 4.176 14.516 -16.328 1 41.5 94 HIS A N 1
ATOM 746 C CA . HIS A 1 94 ? 2.791 14.922 -16.562 1 41.5 94 HIS A CA 1
ATOM 747 C C . HIS A 1 94 ? 1.834 14.109 -15.688 1 41.5 94 HIS A C 1
ATOM 749 O O . HIS A 1 94 ? 0.628 14.078 -15.945 1 41.5 94 HIS A O 1
ATOM 755 N N . ILE A 1 95 ? 2.391 13.414 -14.797 1 43.72 95 ILE A N 1
ATOM 756 C CA . ILE A 1 95 ? 1.406 12.602 -14.086 1 43.72 95 ILE A CA 1
ATOM 757 C C . ILE A 1 95 ? 0.438 13.516 -13.336 1 43.72 95 ILE A C 1
ATOM 759 O O . ILE A 1 95 ? -0.739 13.188 -13.18 1 43.72 95 ILE A O 1
ATOM 763 N N . SER A 1 96 ? 0.98 14.633 -12.859 1 42.91 96 SER A N 1
ATOM 764 C CA . SER A 1 96 ? 0.203 15.43 -11.922 1 42.91 96 SER A CA 1
ATOM 765 C C . SER A 1 96 ? -1.138 15.844 -12.523 1 42.91 96 SER A C 1
ATOM 767 O O . SER A 1 96 ? -2.188 15.641 -11.906 1 42.91 96 SER A O 1
ATOM 769 N N . SER A 1 97 ? -0.939 16.891 -13.438 1 41.5 97 SER A N 1
ATOM 770 C CA . SER A 1 97 ? -2.057 17.766 -13.742 1 41.5 97 SER A CA 1
ATOM 771 C C . SER A 1 97 ? -3.189 17.016 -14.438 1 41.5 97 SER A C 1
ATOM 773 O O . SER A 1 97 ? -4.363 17.328 -14.234 1 41.5 97 SER A O 1
ATOM 775 N N . SER A 1 98 ? -2.736 16.188 -15.32 1 39.81 98 SER A N 1
ATOM 776 C CA . SER A 1 98 ? -3.699 15.633 -16.266 1 39.81 98 SER A CA 1
ATOM 777 C C . SER A 1 98 ? -4.434 14.438 -15.672 1 39.81 98 SER A C 1
ATOM 779 O O . SER A 1 98 ? -5.457 14 -16.203 1 39.81 98 SER A O 1
ATOM 781 N N . LEU A 1 99 ? -3.666 13.672 -15.008 1 39.72 99 LEU A N 1
ATOM 782 C CA . LEU A 1 99 ? -4.301 12.414 -14.617 1 39.72 99 LEU A CA 1
ATOM 783 C C . LEU A 1 99 ? -5.684 12.664 -14.023 1 39.72 99 LEU A C 1
ATOM 785 O O . LEU A 1 99 ? -6.586 11.844 -14.18 1 39.72 99 LEU A O 1
ATOM 789 N N . PHE A 1 100 ? -5.77 13.641 -13.016 1 39.62 100 PHE A N 1
ATOM 790 C CA . PHE A 1 100 ? -7.051 13.883 -12.359 1 39.62 100 PHE A CA 1
ATOM 791 C C . PHE A 1 100 ? -7.715 15.133 -12.922 1 39.62 100 PHE A C 1
ATOM 793 O O . PHE A 1 100 ? -8.617 15.695 -12.297 1 39.62 100 PHE A O 1
ATOM 800 N N . SER A 1 101 ? -7.082 15.766 -13.836 1 39 101 SER A N 1
ATOM 801 C CA . SER A 1 101 ? -7.754 16.953 -14.367 1 39 101 SER A CA 1
ATOM 802 C C . SER A 1 101 ? -9.18 16.625 -14.805 1 39 101 SER A C 1
ATOM 804 O O . SER A 1 101 ? -9.477 15.484 -15.164 1 39 101 SER A O 1
ATOM 806 N N . LYS A 1 102 ? -10.047 17.562 -14.477 1 43.41 102 LYS A N 1
ATOM 807 C CA . LYS A 1 102 ? -11.477 17.609 -14.766 1 43.41 102 LYS A CA 1
ATOM 808 C C . LYS A 1 102 ? -11.781 17.016 -16.141 1 43.41 102 LYS A C 1
ATOM 810 O O . LYS A 1 102 ? -12.914 16.641 -16.422 1 43.41 102 LYS A O 1
ATOM 815 N N . ASN A 1 103 ? -10.852 17.062 -17.016 1 40.56 103 ASN A N 1
ATOM 816 C CA . ASN A 1 103 ? -11.266 16.828 -18.391 1 40.56 103 ASN A CA 1
ATOM 817 C C . ASN A 1 103 ? -11.43 15.344 -18.688 1 40.56 103 ASN A C 1
ATOM 819 O O . ASN A 1 103 ? -11.773 14.969 -19.812 1 40.56 103 ASN A O 1
ATOM 823 N N . LEU A 1 104 ? -10.766 14.594 -17.906 1 37.91 104 LEU A N 1
ATOM 824 C CA . LEU A 1 104 ? -10.828 13.242 -18.438 1 37.91 104 LEU A CA 1
ATOM 825 C C . LEU A 1 104 ? -12.172 12.594 -18.141 1 37.91 104 LEU A C 1
ATOM 827 O O . LEU A 1 104 ? -12.617 11.703 -18.859 1 37.91 104 LEU A O 1
ATOM 831 N N . ASN A 1 105 ? -12.719 12.695 -16.828 1 37.34 105 ASN A N 1
ATOM 832 C CA . ASN A 1 105 ? -14.047 12.125 -16.625 1 37.34 105 ASN A CA 1
ATOM 833 C C . ASN A 1 105 ? -15.094 13.211 -16.375 1 37.34 105 ASN A C 1
ATOM 835 O O . ASN A 1 105 ? -15.188 13.742 -15.273 1 37.34 105 ASN A O 1
ATOM 839 N N . PRO A 1 106 ? -15.648 13.727 -17.391 1 38.81 106 PRO A N 1
ATOM 840 C CA . PRO A 1 106 ? -16.734 14.695 -17.203 1 38.81 106 PRO A CA 1
ATOM 841 C C . PRO A 1 106 ? -17.75 14.242 -16.156 1 38.81 106 PRO A C 1
ATOM 843 O O . PRO A 1 106 ? -18.547 15.062 -15.672 1 38.81 106 PRO A O 1
ATOM 846 N N . TYR A 1 107 ? -17.953 12.969 -16.094 1 37.5 107 TYR A N 1
ATOM 847 C CA . TYR A 1 107 ? -18.969 12.477 -15.18 1 37.5 107 TYR A CA 1
ATOM 848 C C . TYR A 1 107 ? -18.391 12.234 -13.789 1 37.5 107 TYR A C 1
ATOM 850 O O . TYR A 1 107 ? -19.078 11.688 -12.914 1 37.5 107 TYR A O 1
ATOM 858 N N . ALA A 1 108 ? -17.141 12.328 -13.625 1 42.75 108 ALA A N 1
ATOM 859 C CA . ALA A 1 108 ? -16.547 12.094 -12.305 1 42.75 108 ALA A CA 1
ATOM 860 C C . ALA A 1 108 ? -17.062 13.117 -11.297 1 42.75 108 ALA A C 1
ATOM 862 O O . ALA A 1 108 ? -16.969 14.328 -11.523 1 42.75 108 ALA A O 1
ATOM 863 N N . ARG A 1 109 ? -18.156 12.828 -10.578 1 47 109 ARG A N 1
ATOM 864 C CA . ARG A 1 109 ? -18.516 13.672 -9.453 1 47 109 ARG A CA 1
ATOM 865 C C . ARG A 1 109 ? -17.297 13.969 -8.57 1 47 109 ARG A C 1
ATOM 867 O O . ARG A 1 109 ? -16.422 13.117 -8.414 1 47 109 ARG A O 1
ATOM 874 N N . PRO A 1 110 ? -17.062 15.242 -8.242 1 48.38 110 PRO A N 1
ATOM 875 C CA . PRO A 1 110 ? -15.992 15.953 -7.539 1 48.38 110 PRO A CA 1
ATOM 876 C C . PRO A 1 110 ? -15.648 15.312 -6.195 1 48.38 110 PRO A C 1
ATOM 878 O O . PRO A 1 110 ? -14.656 15.703 -5.562 1 48.38 110 PRO A O 1
ATOM 881 N N . ASP A 1 111 ? -16.359 14.336 -5.656 1 53.53 111 ASP A N 1
ATOM 882 C CA . ASP A 1 111 ? -16.219 14.047 -4.234 1 53.53 111 ASP A CA 1
ATOM 883 C C . ASP A 1 111 ? -15.094 13.031 -3.992 1 53.53 111 ASP A C 1
ATOM 885 O O . ASP A 1 111 ? -15.258 12.102 -3.197 1 53.53 111 ASP A O 1
ATOM 889 N N . GLN A 1 112 ? -13.969 13.148 -4.668 1 74.31 112 GLN A N 1
ATOM 890 C CA . GLN A 1 112 ? -13.031 12.023 -4.68 1 74.31 112 GLN A CA 1
ATOM 891 C C . GLN A 1 112 ? -11.789 12.344 -3.854 1 74.31 112 GLN A C 1
ATOM 893 O O . GLN A 1 112 ? -11.312 13.477 -3.848 1 74.31 112 GLN A O 1
ATOM 898 N N . ILE A 1 113 ? -11.5 11.461 -2.906 1 84.31 113 ILE A N 1
ATOM 899 C CA . ILE A 1 113 ? -10.242 11.477 -2.17 1 84.31 113 ILE A CA 1
ATOM 900 C C . ILE A 1 113 ? -9.305 10.398 -2.723 1 84.31 113 ILE A C 1
ATOM 902 O O . ILE A 1 113 ? -9.734 9.273 -2.992 1 84.31 113 ILE A O 1
ATOM 906 N N . THR A 1 114 ? -8.102 10.789 -2.959 1 88.88 114 THR A N 1
ATOM 907 C CA . THR A 1 114 ? -7.07 9.844 -3.381 1 88.88 114 THR A CA 1
ATOM 908 C C . THR A 1 114 ? -5.984 9.711 -2.316 1 88.88 114 THR A C 1
ATOM 910 O O . THR A 1 114 ? -5.484 10.719 -1.809 1 88.88 114 THR A O 1
ATOM 913 N N . ILE A 1 115 ? -5.66 8.508 -1.955 1 93.56 115 ILE A N 1
ATOM 914 C CA . ILE A 1 115 ? -4.586 8.227 -1.01 1 93.56 115 ILE A CA 1
ATOM 915 C C . ILE A 1 115 ? -3.523 7.355 -1.68 1 93.56 115 ILE A C 1
ATOM 917 O O . ILE A 1 115 ? -3.844 6.344 -2.309 1 93.56 115 ILE A O 1
ATOM 921 N N . TRP A 1 116 ? -2.309 7.777 -1.604 1 92.38 116 TRP A N 1
ATOM 922 C CA . TRP A 1 116 ? -1.147 6.988 -2.006 1 92.38 116 TRP A CA 1
ATOM 923 C C . TRP A 1 116 ? -0.348 6.535 -0.788 1 92.38 116 TRP A C 1
ATOM 925 O O . TRP A 1 116 ? -0.146 7.309 0.152 1 92.38 116 TRP A O 1
ATOM 935 N N . LEU A 1 117 ? 0.05 5.305 -0.773 1 96.44 117 LEU A N 1
ATOM 936 C CA . LEU A 1 117 ? 0.873 4.82 0.33 1 96.44 117 LEU A CA 1
ATOM 937 C C . LEU A 1 117 ? 1.836 3.736 -0.144 1 96.44 117 LEU A C 1
ATOM 939 O O . LEU A 1 117 ? 1.544 3.018 -1.103 1 96.44 117 LEU A O 1
ATOM 943 N N . GLY A 1 118 ? 3.012 3.668 0.507 1 96.75 118 GLY A N 1
ATOM 944 C CA . GLY A 1 118 ? 3.926 2.572 0.224 1 96.75 118 GLY A CA 1
ATOM 945 C C . GLY A 1 118 ? 5.383 2.955 0.39 1 96.75 118 GLY A C 1
ATOM 946 O O . GLY A 1 118 ? 5.695 4.074 0.807 1 96.75 118 GLY A O 1
ATOM 947 N N . ASP A 1 119 ? 6.223 1.961 0.186 1 95.81 119 ASP A N 1
ATOM 948 C CA . ASP A 1 119 ? 7.652 2.201 0.013 1 95.81 119 ASP A CA 1
ATOM 949 C C . ASP A 1 119 ? 7.953 2.754 -1.378 1 95.81 119 ASP A C 1
ATOM 951 O O . ASP A 1 119 ? 8.148 1.991 -2.326 1 95.81 119 ASP A O 1
ATOM 955 N N . LEU A 1 120 ? 8.016 4.031 -1.461 1 91.88 120 LEU A N 1
ATOM 956 C CA . LEU A 1 120 ? 8.172 4.668 -2.762 1 91.88 120 LEU A CA 1
ATOM 957 C C . LEU A 1 120 ? 9.641 4.648 -3.197 1 91.88 120 LEU A C 1
ATOM 959 O O . LEU A 1 120 ? 9.938 4.84 -4.379 1 91.88 120 LEU A O 1
ATOM 963 N N . ASN A 1 121 ? 10.57 4.449 -2.311 1 91.56 121 ASN A N 1
ATOM 964 C CA . ASN A 1 121 ? 11.992 4.227 -2.545 1 91.56 121 ASN A CA 1
ATOM 965 C C . ASN A 1 121 ? 12.688 5.504 -3.008 1 91.56 121 ASN A C 1
ATOM 967 O O . ASN A 1 121 ? 13.664 5.445 -3.75 1 91.56 121 ASN A O 1
ATOM 971 N N . TYR A 1 122 ? 12.172 6.648 -2.656 1 91.56 122 TYR A N 1
ATOM 972 C CA . TYR A 1 122 ? 12.906 7.902 -2.82 1 91.56 122 TYR A CA 1
ATOM 973 C C . TYR A 1 122 ? 13.922 8.086 -1.702 1 91.56 122 TYR A C 1
ATOM 975 O O . TYR A 1 122 ? 13.648 7.754 -0.546 1 91.56 122 TYR A O 1
ATOM 983 N N . ARG A 1 123 ? 15.016 8.68 -2.078 1 93.75 123 ARG A N 1
ATOM 984 C CA . ARG A 1 123 ? 16.109 8.789 -1.114 1 93.75 123 ARG A CA 1
ATOM 985 C C . ARG A 1 123 ? 16.547 10.242 -0.958 1 93.75 123 ARG A C 1
ATOM 987 O O . ARG A 1 123 ? 16.141 11.109 -1.733 1 93.75 123 ARG A O 1
ATOM 994 N N . LEU A 1 124 ? 17.297 10.438 0.151 1 96 124 LEU A N 1
ATOM 995 C CA . LEU A 1 124 ? 17.969 11.734 0.267 1 96 124 LEU A CA 1
ATOM 996 C C . LEU A 1 124 ? 19.047 11.891 -0.797 1 96 124 LEU A C 1
ATOM 998 O O . LEU A 1 124 ? 19.781 10.945 -1.079 1 96 124 LEU A O 1
ATOM 1002 N N . GLN A 1 125 ? 19.062 13.094 -1.354 1 93.12 125 GLN A N 1
ATOM 1003 C CA . GLN A 1 125 ? 20.047 13.359 -2.398 1 93.12 125 GLN A CA 1
ATOM 1004 C C . GLN A 1 125 ? 20.984 14.492 -1.99 1 93.12 125 GLN A C 1
ATOM 1006 O O . GLN A 1 125 ? 20.562 15.438 -1.319 1 93.12 125 GLN A O 1
ATOM 1011 N N . GLY A 1 126 ? 22.281 14.398 -2.43 1 93.75 126 GLY A N 1
ATOM 1012 C CA . GLY A 1 126 ? 23.25 15.477 -2.232 1 93.75 126 GLY A CA 1
ATOM 1013 C C . GLY A 1 126 ? 23.828 15.5 -0.834 1 93.75 126 GLY A C 1
ATOM 1014 O O . GLY A 1 126 ? 24.312 16.531 -0.377 1 93.75 126 GLY A O 1
ATOM 1015 N N . ILE A 1 127 ? 23.688 14.477 -0.089 1 96.44 127 ILE A N 1
ATOM 1016 C CA . ILE A 1 127 ? 24.266 14.391 1.241 1 96.44 127 ILE A CA 1
ATOM 1017 C C . ILE A 1 127 ? 24.797 12.969 1.477 1 96.44 127 ILE A C 1
ATOM 1019 O O . ILE A 1 127 ? 24.172 11.992 1.065 1 96.44 127 ILE A O 1
ATOM 1023 N N . ASN A 1 128 ? 25.938 12.93 2.119 1 96.12 128 ASN A N 1
ATOM 1024 C CA . ASN A 1 128 ? 26.5 11.633 2.455 1 96.12 128 ASN A CA 1
ATOM 1025 C C . ASN A 1 128 ? 25.891 11.062 3.736 1 96.12 128 ASN A C 1
ATOM 1027 O O . ASN A 1 128 ? 25.266 11.797 4.5 1 96.12 128 ASN A O 1
ATOM 1031 N N . THR A 1 129 ? 26.125 9.781 3.938 1 97 129 THR A N 1
ATOM 1032 C CA . THR A 1 129 ? 25.469 9.039 5.012 1 97 129 THR A CA 1
ATOM 1033 C C . THR A 1 129 ? 25.875 9.594 6.375 1 97 129 THR A C 1
ATOM 1035 O O . THR A 1 129 ? 25.031 9.789 7.246 1 97 129 THR A O 1
ATOM 1038 N N . PHE A 1 130 ? 27.125 9.93 6.586 1 97.06 130 PHE A N 1
ATOM 1039 C CA . PHE A 1 130 ? 27.578 10.258 7.934 1 97.06 130 PHE A CA 1
ATOM 1040 C C . PHE A 1 130 ? 27.062 11.641 8.352 1 97.06 130 PHE A C 1
ATOM 1042 O O . PHE A 1 130 ? 26.547 11.805 9.453 1 97.06 130 PHE A O 1
ATOM 1049 N N . PRO A 1 131 ? 27.156 12.609 7.48 1 97.62 131 PRO A N 1
ATOM 1050 C CA . PRO A 1 131 ? 26.547 13.891 7.844 1 97.62 131 PRO A CA 1
ATOM 1051 C C . PRO A 1 131 ? 25.047 13.766 8.102 1 97.62 131 PRO A C 1
ATOM 1053 O O . PRO A 1 131 ? 24.516 14.391 9.023 1 97.62 131 PRO A O 1
ATOM 1056 N N . ALA A 1 132 ? 24.312 13.062 7.281 1 98 132 ALA A N 1
ATOM 1057 C CA . ALA A 1 132 ? 22.875 12.844 7.488 1 98 132 ALA A CA 1
ATOM 1058 C C . ALA A 1 132 ? 22.609 12.219 8.852 1 98 132 ALA A C 1
ATOM 1060 O O . ALA A 1 132 ? 21.75 12.688 9.602 1 98 132 ALA A O 1
ATOM 1061 N N . ARG A 1 133 ? 23.391 11.211 9.172 1 97.81 133 ARG A N 1
ATOM 1062 C CA . ARG A 1 133 ? 23.219 10.5 10.445 1 97.81 133 ARG A CA 1
ATOM 1063 C C . ARG A 1 133 ? 23.516 11.422 11.625 1 97.81 133 ARG A C 1
ATOM 1065 O O . ARG A 1 133 ? 22.875 11.312 12.672 1 97.81 133 ARG A O 1
ATOM 1072 N N . SER A 1 134 ? 24.516 12.227 11.461 1 97.75 134 SER A N 1
ATOM 1073 C CA . SER A 1 134 ? 24.844 13.188 12.508 1 97.75 134 SER A CA 1
ATOM 1074 C C . SER A 1 134 ? 23.656 14.109 12.805 1 97.75 134 SER A C 1
ATOM 1076 O O . SER A 1 134 ? 23.344 14.367 13.961 1 97.75 134 SER A O 1
ATOM 1078 N N . LEU A 1 135 ? 23.031 14.625 11.766 1 97.81 135 LEU A N 1
ATOM 1079 C CA . LEU A 1 135 ? 21.859 15.484 11.9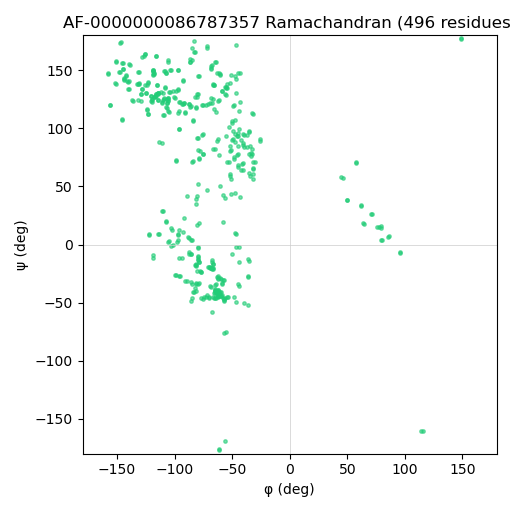3 1 97.81 135 LEU A CA 1
ATOM 1080 C C . LEU A 1 135 ? 20.734 14.734 12.625 1 97.81 135 LEU A C 1
ATOM 1082 O O . LEU A 1 135 ? 20.062 15.281 13.516 1 97.81 135 LEU A O 1
ATOM 1086 N N . ILE A 1 136 ? 20.516 13.469 12.273 1 97.62 136 ILE A N 1
ATOM 1087 C CA . ILE A 1 136 ? 19.453 12.648 12.844 1 97.62 136 ILE A CA 1
ATOM 1088 C C . ILE A 1 136 ? 19.719 12.422 14.336 1 97.62 136 ILE A C 1
ATOM 1090 O O . ILE A 1 136 ? 18.812 12.555 15.156 1 97.62 136 ILE A O 1
ATOM 1094 N N . ARG A 1 137 ? 20.969 12.086 14.633 1 96.62 137 ARG A N 1
ATOM 1095 C CA . ARG A 1 137 ? 21.359 11.844 16.016 1 96.62 137 ARG A CA 1
ATOM 1096 C C . ARG A 1 137 ? 21.094 13.078 16.875 1 96.62 137 ARG A C 1
ATOM 1098 O O . ARG A 1 137 ? 20.688 12.953 18.047 1 96.62 137 ARG A O 1
ATOM 1105 N N . LYS A 1 138 ? 21.25 14.203 16.297 1 97.25 138 LYS A N 1
ATOM 1106 C CA . LYS A 1 138 ? 21.062 15.461 17.016 1 97.25 138 LYS A CA 1
ATOM 1107 C C . LYS A 1 138 ? 19.594 15.914 16.969 1 97.25 138 LYS A C 1
ATOM 1109 O O . LYS A 1 138 ? 19.281 17.047 17.328 1 97.25 138 LYS A O 1
ATOM 1114 N N . ASN A 1 139 ? 18.703 15.094 16.422 1 96.19 139 ASN A N 1
ATOM 1115 C CA . ASN A 1 139 ? 17.281 15.375 16.266 1 96.19 139 ASN A CA 1
ATOM 1116 C C . ASN A 1 139 ? 17.047 16.594 15.367 1 96.19 139 ASN A C 1
ATOM 1118 O O . ASN A 1 139 ? 16.156 17.406 15.625 1 96.19 139 ASN A O 1
ATOM 1122 N N . LEU A 1 140 ? 17.891 16.781 14.383 1 96.75 140 LEU A N 1
ATOM 1123 C CA . LEU A 1 140 ? 17.797 17.859 13.406 1 96.75 140 LEU A CA 1
ATOM 1124 C C . LEU A 1 140 ? 17.438 17.312 12.023 1 96.75 140 LEU A C 1
ATOM 1126 O O . LEU A 1 140 ? 17.844 17.875 11.008 1 96.75 140 LEU A O 1
ATOM 1130 N N . HIS A 1 141 ? 16.703 16.156 12.062 1 95.44 141 HIS A N 1
ATOM 1131 C CA . HIS A 1 141 ? 16.391 15.5 10.789 1 95.44 141 HIS A CA 1
ATOM 1132 C C . HIS A 1 141 ? 15.453 16.344 9.945 1 95.44 141 HIS A C 1
ATOM 1134 O O . HIS A 1 141 ? 15.352 16.156 8.734 1 95.44 141 HIS A O 1
ATOM 1140 N N . GLU A 1 142 ? 14.789 17.297 10.492 1 94.44 142 GLU A N 1
ATOM 1141 C CA . GLU A 1 142 ? 13.938 18.203 9.719 1 94.44 142 GLU A CA 1
ATOM 1142 C C . GLU A 1 142 ? 14.742 18.953 8.672 1 94.44 142 GLU A C 1
ATOM 1144 O O . GLU A 1 142 ? 14.219 19.281 7.602 1 94.44 142 GLU A O 1
ATOM 1149 N N . LEU A 1 143 ? 16 19.203 8.898 1 95.75 143 LEU A N 1
ATOM 1150 C CA . LEU A 1 143 ? 16.875 19.922 7.965 1 95.75 143 LEU A CA 1
ATOM 1151 C C . LEU A 1 143 ? 17.156 19.062 6.727 1 95.75 143 LEU A C 1
ATOM 1153 O O . LEU A 1 143 ? 17.531 19.594 5.684 1 95.75 143 LEU A O 1
ATOM 1157 N N . LEU A 1 144 ? 16.938 17.797 6.871 1 97.5 144 LEU A N 1
ATOM 1158 C CA . LEU A 1 144 ? 17.219 16.875 5.773 1 97.5 144 LEU A CA 1
ATOM 1159 C C . LEU A 1 144 ? 16.094 16.891 4.75 1 97.5 144 LEU A C 1
ATOM 1161 O O . LEU A 1 144 ? 16.25 16.391 3.633 1 97.5 144 LEU A O 1
ATOM 1165 N N . THR A 1 145 ? 14.906 17.484 5.066 1 95.31 145 THR A N 1
ATOM 1166 C CA . THR A 1 145 ? 13.75 17.469 4.184 1 95.31 145 THR A CA 1
ATOM 1167 C C . THR A 1 145 ? 14.055 18.188 2.871 1 95.31 145 THR A C 1
ATOM 1169 O O . THR A 1 145 ? 13.508 17.844 1.823 1 95.31 145 THR A O 1
ATOM 1172 N N . SER A 1 146 ? 14.953 19.172 2.904 1 94.25 146 SER A N 1
ATOM 1173 C CA . SER A 1 146 ? 15.336 19.906 1.702 1 94.25 146 SER A CA 1
ATOM 1174 C C . SER A 1 146 ? 16.109 19.016 0.731 1 94.25 146 SER A C 1
ATOM 1176 O O . SER A 1 146 ? 16.266 19.359 -0.443 1 94.25 146 SER A O 1
ATOM 1178 N N . LYS A 1 147 ? 16.547 17.859 1.201 1 96.19 147 LYS A N 1
ATOM 1179 C CA . LYS A 1 147 ? 17.328 16.938 0.374 1 96.19 147 LYS A CA 1
ATOM 1180 C C . LYS A 1 147 ? 16.5 15.734 -0.05 1 96.19 147 LYS A C 1
ATOM 1182 O O . LYS A 1 147 ? 17.016 14.812 -0.687 1 96.19 147 LYS A O 1
ATOM 1187 N N . ASP A 1 148 ? 15.297 15.75 0.329 1 94.88 148 ASP A N 1
ATOM 1188 C CA . ASP A 1 148 ? 14.398 14.648 -0.002 1 94.88 148 ASP A CA 1
ATOM 1189 C C . ASP A 1 148 ? 14.047 14.656 -1.488 1 94.88 148 ASP A C 1
ATOM 1191 O O . ASP A 1 148 ? 13.469 15.625 -1.99 1 94.88 148 ASP A O 1
ATOM 1195 N N . GLN A 1 149 ? 14.367 13.609 -2.131 1 92.19 149 GLN A N 1
ATOM 1196 C CA . GLN A 1 149 ? 14.211 13.492 -3.578 1 92.19 149 GLN A CA 1
ATOM 1197 C C . GLN A 1 149 ? 12.75 13.609 -3.982 1 92.19 149 GLN A C 1
ATOM 1199 O O . GLN A 1 149 ? 12.43 14.195 -5.02 1 92.19 149 GLN A O 1
ATOM 1204 N N . LEU A 1 150 ? 11.828 12.93 -3.246 1 90.69 150 LEU A N 1
ATOM 1205 C CA . LEU A 1 150 ? 10.406 12.984 -3.584 1 90.69 150 LEU A CA 1
ATOM 1206 C C . LEU A 1 150 ? 9.906 14.43 -3.592 1 90.69 150 LEU A C 1
ATOM 1208 O O . LEU A 1 150 ? 9.242 14.852 -4.539 1 90.69 150 LEU A O 1
ATOM 1212 N N . LEU A 1 151 ? 10.227 15.148 -2.549 1 90.88 151 LEU A N 1
ATOM 1213 C CA . LEU A 1 151 ? 9.797 16.531 -2.443 1 90.88 151 LEU A CA 1
ATOM 1214 C C . LEU A 1 151 ? 10.398 17.375 -3.568 1 90.88 151 LEU A C 1
ATOM 1216 O O . LEU A 1 151 ? 9.711 18.219 -4.145 1 90.88 151 LEU A O 1
ATOM 1220 N N . GLN A 1 152 ? 11.602 17.094 -3.861 1 88.56 152 GLN A N 1
ATOM 1221 C CA . GLN A 1 152 ? 12.266 17.828 -4.93 1 88.56 152 GLN A CA 1
ATOM 1222 C C . GLN A 1 152 ? 11.617 17.547 -6.281 1 88.56 152 GLN A C 1
ATOM 1224 O O . GLN A 1 152 ? 11.359 18.469 -7.062 1 88.56 152 GLN A O 1
ATOM 1229 N N . GLU A 1 153 ? 11.383 16.297 -6.516 1 83.94 153 GLU A N 1
ATOM 1230 C CA . GLU A 1 153 ? 10.773 15.914 -7.789 1 83.94 153 GLU A CA 1
ATOM 1231 C C . GLU A 1 153 ? 9.359 16.469 -7.91 1 83.94 153 GLU A C 1
ATOM 1233 O O . GLU A 1 153 ? 8.938 16.875 -8.992 1 83.94 153 GLU A O 1
ATOM 1238 N N . ALA A 1 154 ? 8.609 16.484 -6.863 1 83.62 154 ALA A N 1
ATOM 1239 C CA . ALA A 1 154 ? 7.258 17.047 -6.875 1 83.62 154 ALA A CA 1
ATOM 1240 C C . ALA A 1 154 ? 7.285 18.547 -7.141 1 83.62 154 ALA A C 1
ATOM 1242 O O . ALA A 1 154 ? 6.422 19.062 -7.848 1 83.62 154 ALA A O 1
ATOM 1243 N N . GLU A 1 155 ? 8.18 19.203 -6.598 1 83.5 155 GLU A N 1
ATOM 1244 C CA . GLU A 1 155 ? 8.32 20.641 -6.785 1 83.5 155 GLU A CA 1
ATOM 1245 C C . GLU A 1 155 ? 8.617 20.984 -8.242 1 83.5 155 GLU A C 1
ATOM 1247 O O . GLU A 1 155 ? 8.219 22.047 -8.734 1 83.5 155 GLU A O 1
ATOM 1252 N N . ARG A 1 156 ? 9.211 20.078 -8.875 1 79.31 156 ARG A N 1
ATOM 1253 C CA . ARG A 1 156 ? 9.539 20.266 -10.281 1 79.31 156 ARG A CA 1
ATOM 1254 C C . ARG A 1 156 ? 8.352 19.891 -11.172 1 79.31 156 ARG A C 1
ATOM 1256 O O . ARG A 1 156 ? 8.438 19.984 -12.398 1 79.31 156 ARG A O 1
ATOM 1263 N N . GLY A 1 157 ? 7.172 19.531 -10.516 1 71.5 157 GLY A N 1
ATOM 1264 C CA . GLY A 1 157 ? 5.965 19.188 -11.258 1 71.5 157 GLY A CA 1
ATOM 1265 C C . GLY A 1 157 ? 6.008 17.812 -11.875 1 71.5 157 GLY A C 1
ATOM 1266 O O . GLY A 1 157 ? 5.223 17.5 -12.773 1 71.5 157 GLY A O 1
ATOM 1267 N N . GLN A 1 158 ? 6.883 17.016 -11.484 1 65.81 158 GLN A N 1
ATOM 1268 C CA . GLN A 1 158 ? 7.086 15.711 -12.117 1 65.81 158 GLN A CA 1
ATOM 1269 C C . GLN A 1 158 ? 6.141 14.664 -11.539 1 65.81 158 GLN A C 1
ATOM 1271 O O . GLN A 1 158 ? 5.559 13.867 -12.281 1 65.81 158 GLN A O 1
ATOM 1276 N N . ILE A 1 159 ? 5.996 14.586 -10.219 1 72.5 159 ILE A 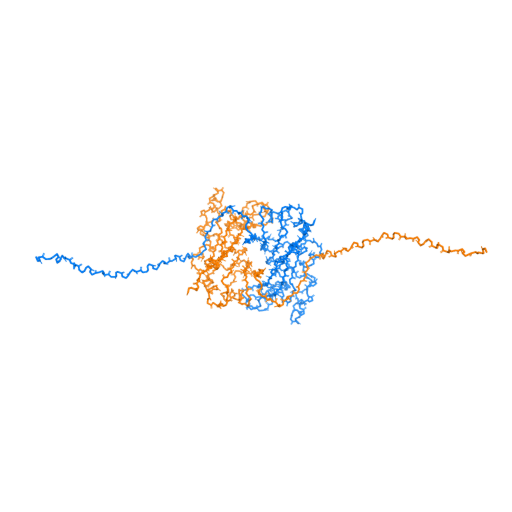N 1
ATOM 1277 C CA . ILE A 1 159 ? 5.176 13.531 -9.633 1 72.5 159 ILE A CA 1
ATOM 1278 C C . ILE A 1 159 ? 4.434 14.07 -8.414 1 72.5 159 ILE A C 1
ATOM 1280 O O . ILE A 1 159 ? 4.988 14.867 -7.645 1 72.5 159 ILE A O 1
ATOM 1284 N N . PHE A 1 160 ? 3.205 13.703 -8.164 1 78.12 160 PHE A N 1
ATOM 1285 C CA . PHE A 1 160 ? 2.379 13.914 -6.984 1 78.12 160 PHE A CA 1
ATOM 1286 C C . PHE A 1 160 ? 2.125 15.398 -6.758 1 78.12 160 PHE A C 1
ATOM 1288 O O . PHE A 1 160 ? 1.925 15.836 -5.625 1 78.12 160 PHE A O 1
ATOM 1295 N N . SER A 1 161 ? 2.328 16.188 -7.82 1 76.19 161 SER A N 1
ATOM 1296 C CA . SER A 1 161 ? 1.957 17.594 -7.691 1 76.19 161 SER A CA 1
ATOM 1297 C C . SER A 1 161 ? 0.493 17.734 -7.289 1 76.19 161 SER A C 1
ATOM 1299 O O . SER A 1 161 ? -0.38 17.078 -7.844 1 76.19 161 SER A O 1
ATOM 1301 N N . GLY A 1 162 ? 0.275 18.531 -6.242 1 79.81 162 GLY A N 1
ATOM 1302 C CA . GLY A 1 162 ? -1.08 18.766 -5.77 1 79.81 162 GLY A CA 1
ATOM 1303 C C . GLY A 1 162 ? -1.48 17.844 -4.625 1 79.81 162 GLY A C 1
ATOM 1304 O O . GLY A 1 162 ? -2.553 18.016 -4.039 1 79.81 162 GLY A O 1
ATOM 1305 N N . TYR A 1 163 ? -0.644 16.938 -4.344 1 88.5 163 TYR A N 1
ATOM 1306 C CA . TYR A 1 163 ? -0.923 16.062 -3.213 1 88.5 163 TYR A CA 1
ATOM 1307 C C . TYR A 1 163 ? -0.42 16.672 -1.91 1 88.5 163 TYR A C 1
ATOM 1309 O O . TYR A 1 163 ? 0.423 17.578 -1.925 1 88.5 163 TYR A O 1
ATOM 1317 N N . CYS A 1 164 ? -1.016 16.219 -0.842 1 92.69 164 CYS A N 1
ATOM 1318 C CA . CYS A 1 164 ? -0.645 16.641 0.504 1 92.69 164 CYS A CA 1
ATOM 1319 C C . CYS A 1 164 ? 0.083 15.523 1.244 1 92.69 164 CYS A C 1
ATOM 1321 O O . CYS A 1 164 ? -0.202 14.344 1.032 1 92.69 164 CYS A O 1
ATOM 1323 N N . GLU A 1 165 ? 0.981 15.883 2.092 1 95.62 165 GLU A N 1
ATOM 1324 C CA . GLU A 1 165 ? 1.657 14.977 3.018 1 95.62 165 GLU A CA 1
ATOM 1325 C C . GLU A 1 165 ? 1.879 15.641 4.375 1 95.62 165 GLU A C 1
ATOM 1327 O O . GLU A 1 165 ? 2.07 16.859 4.453 1 95.62 165 GLU A O 1
ATOM 1332 N N . GLY A 1 166 ? 1.809 14.844 5.391 1 95.44 166 GLY A N 1
ATOM 1333 C CA . GLY A 1 166 ? 2.156 15.375 6.699 1 95.44 166 GLY A CA 1
ATOM 1334 C C . GLY A 1 166 ? 3.615 15.773 6.816 1 95.44 166 GLY A C 1
ATOM 1335 O O . GLY A 1 166 ? 4.461 15.281 6.062 1 95.44 166 GLY A O 1
ATOM 1336 N N . THR A 1 167 ? 3.854 16.656 7.762 1 94.44 167 THR A N 1
ATOM 1337 C CA . THR A 1 167 ? 5.23 17.047 8.047 1 94.44 167 THR A CA 1
ATOM 1338 C C . THR A 1 167 ? 6.062 15.82 8.438 1 94.44 167 THR A C 1
ATOM 1340 O O . THR A 1 167 ? 5.617 14.992 9.242 1 94.44 167 THR A O 1
ATOM 1343 N N . LEU A 1 168 ? 7.195 15.727 7.824 1 95.31 168 LEU A N 1
ATOM 1344 C CA . LEU A 1 168 ? 8.117 14.648 8.18 1 95.31 168 LEU A CA 1
ATOM 1345 C C . LEU A 1 168 ? 8.805 14.938 9.508 1 95.31 168 LEU A C 1
ATOM 1347 O O . LEU A 1 168 ? 10.008 15.211 9.547 1 95.31 168 LEU A O 1
ATOM 1351 N N . ALA A 1 169 ? 8.078 14.711 10.547 1 94.56 169 ALA A N 1
ATOM 1352 C CA . ALA A 1 169 ? 8.578 15.039 11.883 1 94.56 169 ALA A CA 1
ATOM 1353 C C . ALA A 1 169 ? 9.164 13.805 12.562 1 94.56 169 ALA A C 1
ATOM 1355 O O . ALA A 1 169 ? 9.359 13.789 13.781 1 94.56 169 ALA A O 1
ATOM 1356 N N . PHE A 1 170 ? 9.32 12.75 11.898 1 96.88 170 PHE A N 1
ATOM 1357 C CA . PHE A 1 170 ? 9.938 11.523 12.383 1 96.88 170 PHE A CA 1
ATOM 1358 C C . PHE A 1 170 ? 11.211 11.211 11.609 1 96.88 170 PHE A C 1
ATOM 1360 O O . PHE A 1 170 ? 11.43 11.75 10.523 1 96.88 170 PHE A O 1
ATOM 1367 N N . LYS A 1 171 ? 12.023 10.383 12.156 1 97.75 171 LYS A N 1
ATOM 1368 C CA . LYS A 1 171 ? 13.305 10.039 11.547 1 97.75 171 LYS A CA 1
ATOM 1369 C C . LYS A 1 171 ? 13.102 9.242 10.258 1 97.75 171 LYS A C 1
ATOM 1371 O O . LYS A 1 171 ? 12.062 8.602 10.07 1 97.75 171 LYS A O 1
ATOM 1376 N N . PRO A 1 172 ? 14.094 9.344 9.367 1 98.19 172 PRO A N 1
ATOM 1377 C CA . PRO A 1 172 ? 14.047 8.492 8.172 1 98.19 172 PRO A CA 1
ATOM 1378 C C . PRO A 1 172 ? 13.711 7.043 8.492 1 98.19 172 PRO A C 1
ATOM 1380 O O . PRO A 1 172 ? 14.156 6.512 9.516 1 98.19 172 PRO A O 1
ATOM 1383 N N . THR A 1 173 ? 12.945 6.434 7.641 1 97.94 173 THR A N 1
ATOM 1384 C CA . THR A 1 173 ? 12.359 5.129 7.938 1 97.94 173 THR A CA 1
ATOM 1385 C C . THR A 1 173 ? 13.242 4.008 7.398 1 97.94 173 THR A C 1
ATOM 1387 O O . THR A 1 173 ? 13.008 2.832 7.691 1 97.94 173 THR A O 1
ATOM 1390 N N . TYR A 1 174 ? 14.148 4.301 6.629 1 97 174 TYR A N 1
ATOM 1391 C CA . TYR A 1 174 ? 15 3.34 5.945 1 97 174 TYR A CA 1
ATOM 1392 C C . TYR A 1 174 ? 16.422 3.865 5.82 1 97 174 TYR A C 1
ATOM 1394 O O . TYR A 1 174 ? 16.641 5.066 5.625 1 97 174 TYR A O 1
ATOM 1402 N N . LYS A 1 175 ? 17.406 3.148 5.93 1 96.94 175 LYS A N 1
ATOM 1403 C CA . LYS A 1 175 ? 17.5 1.714 6.18 1 96.94 175 LYS A CA 1
ATOM 1404 C C . LYS A 1 175 ? 18.094 1.438 7.562 1 96.94 175 LYS A C 1
ATOM 1406 O O . LYS A 1 175 ? 19.141 1.978 7.914 1 96.94 175 LYS A O 1
ATOM 1411 N N . TYR A 1 176 ? 17.406 0.553 8.281 1 96.94 176 TYR A N 1
ATOM 1412 C CA . TYR A 1 176 ? 17.875 0.14 9.594 1 96.94 176 TYR A CA 1
ATOM 1413 C C . TYR A 1 176 ? 18.5 -1.25 9.539 1 96.94 176 TYR A C 1
ATOM 1415 O O . TYR A 1 176 ? 18.172 -2.047 8.648 1 96.94 176 TYR A O 1
ATOM 1423 N N . ASP A 1 177 ? 19.453 -1.421 10.438 1 96.5 177 ASP A N 1
ATOM 1424 C CA . ASP A 1 177 ? 19.859 -2.799 10.703 1 96.5 177 ASP A CA 1
ATOM 1425 C C . ASP A 1 177 ? 18.734 -3.568 11.398 1 96.5 177 ASP A C 1
ATOM 1427 O O . ASP A 1 177 ? 18.234 -3.141 12.445 1 96.5 177 ASP A O 1
ATOM 1431 N N . ILE A 1 178 ? 18.391 -4.672 10.797 1 93.06 178 ILE A N 1
ATOM 1432 C CA . ILE A 1 178 ? 17.297 -5.457 11.344 1 93.06 178 ILE A CA 1
ATOM 1433 C C . ILE A 1 178 ? 17.594 -5.801 12.805 1 93.06 178 ILE A C 1
ATOM 1435 O O . ILE A 1 178 ? 18.719 -6.16 13.148 1 93.06 178 ILE A O 1
ATOM 1439 N N . GLY A 1 179 ? 16.578 -5.652 13.641 1 92.62 179 GLY A N 1
ATOM 1440 C CA . GLY A 1 179 ? 16.688 -5.992 15.047 1 92.62 179 GLY A CA 1
ATOM 1441 C C . GLY A 1 179 ? 17.25 -4.867 15.891 1 92.62 179 GLY A C 1
ATOM 1442 O O . GLY A 1 179 ? 17.484 -5.035 17.094 1 92.62 179 GLY A O 1
ATOM 1443 N N . SER A 1 180 ? 17.438 -3.654 15.281 1 94.19 180 SER A N 1
ATOM 1444 C CA . SER A 1 180 ? 18.078 -2.568 16.016 1 94.19 180 SER A CA 1
ATOM 1445 C C . SER A 1 180 ? 17.531 -1.212 15.594 1 94.19 180 SER A C 1
ATOM 1447 O O . SER A 1 180 ? 16.688 -1.131 14.695 1 94.19 180 SER A O 1
ATOM 1449 N N . SER A 1 181 ? 17.984 -0.201 16.328 1 94.44 181 SER A N 1
ATOM 1450 C CA . SER A 1 181 ? 17.641 1.174 15.992 1 94.44 181 SER A CA 1
ATOM 1451 C C . SER A 1 181 ? 18.781 1.889 15.297 1 94.44 181 SER A C 1
ATOM 1453 O O . SER A 1 181 ? 18.75 3.109 15.125 1 94.44 181 SER A O 1
ATOM 1455 N N . SER A 1 182 ? 19.781 1.111 14.867 1 96.12 182 SER A N 1
ATOM 1456 C CA . SER A 1 182 ? 20.906 1.694 14.133 1 96.12 182 SER A CA 1
ATOM 1457 C C . SER A 1 182 ? 20.656 1.639 12.625 1 96.12 182 SER A C 1
ATOM 1459 O O . SER A 1 182 ? 20.125 0.651 12.109 1 96.12 182 SER A O 1
ATOM 1461 N N . TYR A 1 183 ? 21.078 2.705 12.039 1 97.38 183 TYR A N 1
ATOM 1462 C CA . TYR A 1 183 ? 20.984 2.686 10.586 1 97.38 183 TYR A CA 1
ATOM 1463 C C . TYR A 1 183 ? 22.031 1.74 9.992 1 97.38 183 TYR A C 1
ATOM 1465 O O . TYR A 1 183 ? 22.953 1.3 10.688 1 97.38 183 TYR A O 1
ATOM 1473 N N . ASP A 1 184 ? 21.953 1.479 8.758 1 97.06 184 ASP A N 1
ATOM 1474 C CA . ASP A 1 184 ? 22.641 0.467 7.957 1 97.06 184 ASP A CA 1
ATOM 1475 C C . ASP A 1 184 ? 24.141 0.485 8.211 1 97.06 184 ASP A C 1
ATOM 1477 O O . ASP A 1 184 ? 24.812 1.498 7.977 1 97.06 184 ASP A O 1
ATOM 1481 N N . THR A 1 185 ? 24.656 -0.646 8.695 1 95.5 185 THR A N 1
ATOM 1482 C CA . THR A 1 185 ? 26.094 -0.754 8.906 1 95.5 185 THR A CA 1
ATOM 1483 C C . THR A 1 185 ? 26.703 -1.78 7.961 1 95.5 185 THR A C 1
ATOM 1485 O O . THR A 1 185 ? 27.828 -2.252 8.18 1 95.5 185 THR A O 1
ATOM 1488 N N . SER A 1 186 ? 25.938 -2.242 7.023 1 93.31 186 SER A N 1
ATOM 1489 C CA . SER A 1 186 ? 26.484 -3.113 5.992 1 93.31 186 SER A CA 1
ATOM 1490 C C . SER A 1 186 ? 27.562 -2.398 5.184 1 93.31 186 SER A C 1
ATOM 1492 O O . SER A 1 186 ? 27.922 -1.256 5.48 1 93.31 186 SER A O 1
ATOM 1494 N N . HIS A 1 187 ? 28.062 -3.078 4.18 1 93.5 187 HIS A N 1
ATOM 1495 C CA . HIS A 1 187 ? 29.109 -2.504 3.338 1 93.5 187 HIS A CA 1
ATOM 1496 C C . HIS A 1 187 ? 28.578 -1.339 2.514 1 93.5 187 HIS A C 1
ATOM 1498 O O . HIS A 1 187 ? 29.328 -0.462 2.1 1 93.5 187 HIS A O 1
ATOM 1504 N N . LYS A 1 188 ? 27.312 -1.259 2.332 1 90.25 188 LYS A N 1
ATOM 1505 C CA . LYS A 1 188 ? 26.703 -0.215 1.521 1 90.25 188 LYS A CA 1
ATOM 1506 C C . LYS A 1 188 ? 26.547 1.079 2.314 1 90.25 188 LYS A C 1
ATOM 1508 O O . LYS A 1 188 ? 26.688 2.172 1.763 1 90.25 188 LYS A O 1
ATOM 1513 N N . VAL A 1 189 ? 26.281 1.01 3.67 1 93.88 189 VAL A N 1
ATOM 1514 C CA . VAL A 1 189 ? 26.109 2.152 4.562 1 93.88 189 VAL A CA 1
ATOM 1515 C C . VAL A 1 189 ? 25.188 3.186 3.918 1 93.88 189 VAL A C 1
ATOM 1517 O O . VAL A 1 189 ? 25.562 4.348 3.762 1 93.88 189 VAL A O 1
ATOM 1520 N N . ARG A 1 190 ? 24.078 2.791 3.605 1 95.31 190 ARG A N 1
ATOM 1521 C CA . ARG A 1 190 ? 23.109 3.607 2.877 1 95.31 190 ARG A CA 1
ATOM 1522 C C . ARG A 1 190 ? 22.75 4.867 3.66 1 95.31 190 ARG A C 1
ATOM 1524 O O . ARG A 1 190 ? 22.672 4.836 4.891 1 95.31 190 ARG A O 1
ATOM 1531 N N . VAL A 1 191 ? 22.484 5.961 2.934 1 97.5 191 VAL A N 1
ATOM 1532 C CA . VAL A 1 191 ? 21.984 7.184 3.555 1 97.5 191 VAL A CA 1
ATOM 1533 C C . VAL A 1 191 ? 20.562 6.961 4.059 1 97.5 191 VAL A C 1
ATOM 1535 O O . VAL A 1 191 ? 19.688 6.535 3.301 1 97.5 191 VAL A O 1
ATOM 1538 N N . PRO A 1 192 ? 20.328 7.164 5.387 1 98.19 192 PRO A N 1
ATOM 1539 C CA . PRO A 1 192 ? 18.953 7.059 5.859 1 98.19 192 PRO A CA 1
ATOM 1540 C C . PRO A 1 192 ? 17.984 7.965 5.09 1 98.19 192 PRO A C 1
ATOM 1542 O O . PRO A 1 192 ? 18.328 9.117 4.793 1 98.19 192 PRO A O 1
ATOM 1545 N N . SER A 1 193 ? 16.797 7.438 4.691 1 98 193 SER A N 1
ATOM 1546 C CA . SER A 1 193 ? 15.859 8.188 3.869 1 98 193 SER A CA 1
ATOM 1547 C C . SER A 1 193 ? 14.414 7.867 4.246 1 98 193 SER A C 1
ATOM 1549 O O . SER A 1 193 ? 14.141 6.805 4.805 1 98 193 SER A O 1
ATOM 1551 N N . TRP A 1 194 ? 13.555 8.844 4.031 1 97.81 194 TRP A N 1
ATOM 1552 C CA . TRP A 1 194 ? 12.125 8.586 4.133 1 97.81 194 TRP A CA 1
ATOM 1553 C C . TRP A 1 194 ? 11.602 7.914 2.867 1 97.81 194 TRP A C 1
ATOM 1555 O O . TRP A 1 194 ? 11.164 8.594 1.936 1 97.81 194 TRP A O 1
ATOM 1565 N N . THR A 1 195 ? 11.594 6.57 2.855 1 96.38 195 THR A N 1
ATOM 1566 C CA . THR A 1 195 ? 11.156 5.875 1.652 1 96.38 195 THR A CA 1
ATOM 1567 C C . THR A 1 195 ? 9.68 5.504 1.748 1 96.38 195 THR A C 1
ATOM 1569 O O . THR A 1 195 ? 9.016 5.312 0.728 1 96.38 195 THR A O 1
ATOM 1572 N N . ASP A 1 196 ? 9.125 5.309 2.922 1 97.06 196 ASP A N 1
ATOM 1573 C CA . ASP A 1 196 ? 7.727 4.961 3.18 1 97.06 196 ASP A CA 1
ATOM 1574 C C . ASP A 1 196 ? 6.879 6.215 3.371 1 97.06 196 ASP A C 1
ATOM 1576 O O . ASP A 1 196 ? 7.09 6.98 4.316 1 97.06 196 ASP A O 1
ATOM 1580 N N . ARG A 1 197 ? 5.996 6.422 2.449 1 96.31 197 ARG A N 1
ATOM 1581 C CA . ARG A 1 197 ? 5.289 7.699 2.412 1 96.31 197 ARG A CA 1
ATOM 1582 C C . ARG A 1 197 ? 3.783 7.484 2.283 1 96.31 197 ARG A C 1
ATOM 1584 O O . ARG A 1 197 ? 3.34 6.488 1.711 1 96.31 197 ARG A O 1
ATOM 1591 N N . ILE A 1 198 ? 2.961 8.336 2.826 1 96.94 198 ILE A N 1
ATOM 1592 C CA . ILE A 1 198 ? 1.514 8.422 2.662 1 96.94 198 ILE A CA 1
ATOM 1593 C C . ILE A 1 198 ? 1.132 9.812 2.166 1 96.94 198 ILE A C 1
ATOM 1595 O O . ILE A 1 198 ? 1.389 10.812 2.842 1 96.94 198 ILE A O 1
ATOM 1599 N N . LEU A 1 199 ? 0.573 9.891 0.963 1 93.81 199 LEU A N 1
ATOM 1600 C CA . LEU A 1 199 ? 0.124 11.133 0.342 1 93.81 199 LEU A CA 1
ATOM 1601 C C . LEU A 1 199 ? -1.377 11.094 0.073 1 93.81 199 LEU A C 1
ATOM 1603 O O . LEU A 1 199 ? -1.955 10.016 -0.089 1 93.81 199 LEU A O 1
ATOM 1607 N N . PHE A 1 200 ? -2.033 12.242 0.103 1 92.75 200 PHE A N 1
ATOM 1608 C CA . PHE A 1 200 ? -3.455 12.258 -0.219 1 92.75 200 PHE A CA 1
ATOM 1609 C C . PHE A 1 200 ? -3.834 13.539 -0.945 1 92.75 200 PHE A C 1
ATOM 1611 O O . PHE A 1 200 ? -3.1 14.531 -0.89 1 92.75 200 PHE A O 1
ATOM 1618 N N . LYS A 1 201 ? -4.836 13.508 -1.651 1 88.38 201 LYS A N 1
ATOM 1619 C CA . LYS A 1 201 ? -5.398 14.633 -2.383 1 88.38 201 LYS A CA 1
ATOM 1620 C C . LYS A 1 201 ? -6.922 14.633 -2.312 1 88.38 201 LYS A C 1
ATOM 1622 O O . LYS A 1 201 ? -7.551 13.578 -2.424 1 88.38 201 LYS A O 1
ATOM 1627 N N . ILE A 1 202 ? -7.422 15.781 -2.037 1 83.81 202 ILE A N 1
ATOM 1628 C CA . ILE A 1 202 ? -8.867 15.977 -2.025 1 83.81 202 ILE A CA 1
ATOM 1629 C C . ILE A 1 202 ? -9.289 16.781 -3.248 1 83.81 202 ILE A C 1
ATOM 1631 O O . ILE A 1 202 ? -8.898 17.938 -3.396 1 83.81 202 ILE A O 1
ATOM 1635 N N . ASP A 1 203 ? -10.07 16.219 -4.09 1 76.62 203 ASP A N 1
ATOM 1636 C CA . ASP A 1 203 ? -10.477 16.906 -5.312 1 76.62 203 ASP A CA 1
ATOM 1637 C C . ASP A 1 203 ? -11.695 17.797 -5.066 1 76.62 203 ASP A C 1
ATOM 1639 O O . ASP A 1 203 ? -11.836 18.844 -5.699 1 76.62 203 ASP A O 1
ATOM 1643 N N . ASP A 1 204 ? -12.586 17.422 -4.172 1 74.5 204 ASP A N 1
ATOM 1644 C CA . ASP A 1 204 ? -13.766 18.219 -3.871 1 74.5 204 ASP A CA 1
ATOM 1645 C C . ASP A 1 204 ? -13.547 19.062 -2.607 1 74.5 204 ASP A C 1
ATOM 1647 O O . ASP A 1 204 ? -14.242 18.859 -1.604 1 74.5 204 ASP A O 1
ATOM 1651 N N . ILE A 1 205 ? -12.781 20.031 -2.691 1 67.88 205 ILE A N 1
ATOM 1652 C CA . ILE A 1 205 ? -12.336 20.797 -1.535 1 67.88 205 ILE A CA 1
ATOM 1653 C C . ILE A 1 205 ? -13.5 21.625 -0.99 1 67.88 205 ILE A C 1
ATOM 1655 O O . ILE A 1 205 ? -13.5 22.016 0.183 1 67.88 205 ILE A O 1
ATOM 1659 N N . ASP A 1 206 ? -14.461 21.781 -1.867 1 71.5 206 ASP A N 1
ATOM 1660 C CA . ASP A 1 206 ? -15.586 22.609 -1.442 1 71.5 206 ASP A CA 1
ATOM 1661 C C . ASP A 1 206 ? -16.516 21.828 -0.52 1 71.5 206 ASP A C 1
ATOM 1663 O O . ASP A 1 206 ? -17.188 22.406 0.331 1 71.5 206 ASP A O 1
ATOM 1667 N N . ASN A 1 207 ? -16.438 20.516 -0.656 1 75.56 207 ASN A N 1
ATOM 1668 C CA . ASN A 1 207 ? -17.438 19.719 0.069 1 75.56 207 ASN A CA 1
ATOM 1669 C C . ASN A 1 207 ? -16.781 18.781 1.079 1 75.56 207 ASN A C 1
ATOM 1671 O O . ASN A 1 207 ? -17.469 18.219 1.932 1 75.56 207 ASN A O 1
ATOM 1675 N N . ILE A 1 208 ? -15.477 18.656 0.989 1 79.75 208 ILE A N 1
ATOM 1676 C CA . ILE A 1 208 ? -14.789 17.75 1.888 1 79.75 208 ILE A CA 1
ATOM 1677 C C . ILE A 1 208 ? -13.625 18.453 2.562 1 79.75 208 ILE A C 1
ATOM 1679 O O . ILE A 1 208 ? -12.789 19.062 1.89 1 79.75 208 ILE A O 1
ATOM 1683 N N . ASN A 1 209 ? -13.68 18.422 3.867 1 82.94 209 ASN A N 1
ATOM 1684 C CA . ASN A 1 209 ? -12.539 18.906 4.645 1 82.94 209 ASN A CA 1
ATOM 1685 C C . ASN A 1 209 ? -11.75 17.75 5.254 1 82.94 209 ASN A C 1
ATOM 1687 O O . ASN A 1 209 ? -12.32 16.875 5.922 1 82.94 209 ASN A O 1
ATOM 1691 N N . ALA A 1 210 ? -10.484 17.719 4.934 1 85.06 210 ALA A N 1
ATOM 1692 C CA . ALA A 1 210 ? -9.625 16.688 5.488 1 85.06 210 ALA A CA 1
ATOM 1693 C C . ALA A 1 210 ? -8.742 17.234 6.605 1 85.06 210 ALA A C 1
ATOM 1695 O O . ALA A 1 210 ? -8.188 18.328 6.48 1 85.06 210 ALA A O 1
ATOM 1696 N N . THR A 1 211 ? -8.727 16.547 7.691 1 89 211 THR A N 1
ATOM 1697 C CA . THR A 1 211 ? -7.855 16.891 8.805 1 89 211 THR A CA 1
ATOM 1698 C C . THR A 1 211 ? -6.895 15.75 9.109 1 89 211 THR A C 1
ATOM 1700 O O . THR A 1 211 ? -7.32 14.602 9.289 1 89 211 THR A O 1
ATOM 1703 N N . LEU A 1 212 ? -5.641 16.031 9.102 1 92.44 212 LEU A N 1
ATOM 1704 C CA . LEU A 1 212 ? -4.625 15.055 9.5 1 92.44 212 LEU A CA 1
ATOM 1705 C C . LEU A 1 212 ? -4.398 15.102 11.008 1 92.44 212 LEU A C 1
ATOM 1707 O O . LEU A 1 212 ? -3.932 16.109 11.539 1 92.44 212 LEU A O 1
ATOM 1711 N N . HIS A 1 213 ? -4.609 14.016 11.656 1 91 213 HIS A N 1
ATOM 1712 C CA . HIS A 1 213 ? -4.523 14.008 13.117 1 91 213 HIS A CA 1
ATOM 1713 C C . HIS A 1 213 ? -3.178 13.461 13.586 1 91 213 HIS A C 1
ATOM 1715 O O . HIS A 1 213 ? -2.744 13.742 14.703 1 91 213 HIS A O 1
ATOM 1721 N N . SER A 1 214 ? -2.654 12.68 12.766 1 92.25 214 SER A N 1
ATOM 1722 C CA . SER A 1 214 ? -1.318 12.18 13.07 1 92.25 214 SER A CA 1
ATOM 1723 C C . SER A 1 214 ? -0.605 11.703 11.805 1 92.25 214 SER A C 1
ATOM 1725 O O . SER A 1 214 ? -1.249 11.273 10.844 1 92.25 214 SER A O 1
ATOM 1727 N N . TYR A 1 215 ? 0.65 11.852 11.766 1 95.38 215 TYR A N 1
ATOM 1728 C CA . TYR A 1 215 ? 1.59 11.328 10.773 1 95.38 215 TYR A CA 1
ATOM 1729 C C . TYR A 1 215 ? 2.922 10.969 11.422 1 95.38 215 TYR A C 1
ATOM 1731 O O . TYR A 1 215 ? 3.719 11.852 11.75 1 95.38 215 TYR A O 1
ATOM 1739 N N . GLU A 1 216 ? 3.164 9.586 11.547 1 95.12 216 GLU A N 1
ATOM 1740 C CA . GLU A 1 216 ? 4.289 9.164 12.375 1 95.12 216 GLU A CA 1
ATOM 1741 C C . GLU A 1 216 ? 4.867 7.836 11.883 1 95.12 216 GLU A C 1
ATOM 1743 O O . GLU A 1 216 ? 4.215 7.109 11.133 1 95.12 216 GLU A O 1
ATOM 1748 N N . SER A 1 217 ? 6.094 7.656 12.258 1 96.38 217 SER A N 1
ATOM 1749 C CA . SER A 1 217 ? 6.695 6.336 12.102 1 96.38 217 SER A CA 1
ATOM 1750 C C . SER A 1 217 ? 6.629 5.539 13.398 1 96.38 217 SER A C 1
ATOM 1752 O O . SER A 1 217 ? 6.594 6.117 14.484 1 96.38 217 SER A O 1
ATOM 1754 N N . ILE A 1 218 ? 6.551 4.27 13.289 1 94.31 218 ILE A N 1
ATOM 1755 C CA . ILE A 1 218 ? 6.52 3.412 14.469 1 94.31 218 ILE A CA 1
ATOM 1756 C C . ILE A 1 218 ? 7.922 2.896 14.773 1 94.31 218 ILE A C 1
ATOM 1758 O O . ILE A 1 218 ? 8.336 1.858 14.25 1 94.31 218 ILE A O 1
ATOM 1762 N N . GLU A 1 219 ? 8.539 3.527 15.703 1 92.81 219 GLU A N 1
ATOM 1763 C CA . GLU A 1 219 ? 9.961 3.324 15.969 1 92.81 219 GLU A CA 1
ATOM 1764 C C . GLU A 1 219 ? 10.195 2.047 16.766 1 92.81 219 GLU A C 1
ATOM 1766 O O . GLU A 1 219 ? 11.32 1.542 16.828 1 92.81 219 GLU A O 1
ATOM 1771 N N . THR A 1 220 ? 9.164 1.481 17.359 1 91.19 220 THR A N 1
ATOM 1772 C CA . THR A 1 220 ? 9.32 0.339 18.266 1 91.19 220 THR A CA 1
ATOM 1773 C C . THR A 1 220 ? 9.344 -0.966 17.469 1 91.19 220 THR A C 1
ATOM 1775 O O . THR A 1 220 ? 9.633 -2.027 18.016 1 91.19 220 THR A O 1
ATOM 1778 N N . ILE A 1 221 ? 9.078 -0.901 16.25 1 91.12 221 ILE A N 1
ATOM 1779 C CA . ILE A 1 221 ? 9.102 -2.1 15.422 1 91.12 221 ILE A CA 1
ATOM 1780 C C . ILE A 1 221 ? 10.477 -2.254 14.781 1 91.12 221 ILE A C 1
ATOM 1782 O O . ILE A 1 221 ? 10.891 -1.411 13.977 1 91.12 221 ILE A O 1
ATOM 1786 N N . HIS A 1 222 ? 11.172 -3.424 15.062 1 92.38 222 HIS A N 1
ATOM 1787 C CA . HIS A 1 222 ? 12.547 -3.59 14.625 1 92.38 222 HIS A CA 1
ATOM 1788 C C . HIS A 1 222 ? 12.703 -4.816 13.734 1 92.38 222 HIS A C 1
ATOM 1790 O O . HIS A 1 222 ? 13.812 -5.18 13.352 1 92.38 222 HIS A O 1
ATOM 1796 N N . SER A 1 223 ? 11.617 -5.402 13.367 1 90.12 223 SER A N 1
ATOM 1797 C CA . SER A 1 223 ? 11.68 -6.676 12.656 1 90.12 223 SER A CA 1
ATOM 1798 C C . SER A 1 223 ? 11.992 -6.477 11.18 1 90.12 223 SER A C 1
ATOM 1800 O O . SER A 1 223 ? 12.297 -7.438 10.469 1 90.12 223 SER A O 1
ATOM 1802 N N . SER A 1 224 ? 11.977 -5.293 10.695 1 92.56 224 SER A N 1
ATOM 1803 C CA . SER A 1 224 ? 12.289 -4.961 9.312 1 92.56 224 SER A CA 1
ATOM 1804 C C . SER A 1 224 ? 13.344 -3.863 9.234 1 92.56 224 SER A C 1
ATOM 1806 O O . SER A 1 224 ? 13.602 -3.17 10.219 1 92.56 224 SER A O 1
ATOM 1808 N N . ASP A 1 225 ? 13.953 -3.777 8.078 1 95.25 225 ASP A N 1
ATOM 1809 C CA . ASP A 1 225 ? 14.891 -2.678 7.875 1 95.25 225 ASP A CA 1
ATOM 1810 C C . ASP A 1 225 ? 14.156 -1.378 7.555 1 95.25 225 ASP A C 1
ATOM 1812 O O . ASP A 1 225 ? 14.781 -0.333 7.375 1 95.25 225 ASP A O 1
ATOM 1816 N N . HIS A 1 226 ? 12.891 -1.45 7.457 1 96.44 226 HIS A N 1
ATOM 1817 C CA . HIS A 1 226 ? 12.031 -0.278 7.336 1 96.44 226 HIS A CA 1
ATOM 1818 C C . HIS A 1 226 ? 11.234 -0.047 8.609 1 96.44 226 HIS A C 1
ATOM 1820 O O . HIS A 1 226 ? 10.922 -0.997 9.336 1 96.44 226 HIS A O 1
ATOM 1826 N N . ARG A 1 227 ? 10.938 1.183 8.906 1 96.5 227 ARG A N 1
ATOM 1827 C CA . ARG A 1 227 ? 9.93 1.521 9.914 1 96.5 227 ARG A CA 1
ATOM 1828 C C . ARG A 1 227 ? 8.586 1.823 9.266 1 96.5 227 ARG A C 1
ATOM 1830 O O . ARG A 1 227 ? 8.516 2.541 8.266 1 96.5 227 ARG A O 1
ATOM 1837 N N . PRO A 1 228 ? 7.496 1.214 9.852 1 96.19 228 PRO A N 1
ATOM 1838 C CA . PRO A 1 228 ? 6.172 1.55 9.32 1 96.19 228 PRO A CA 1
ATOM 1839 C C . PRO A 1 228 ? 5.824 3.027 9.5 1 96.19 228 PRO A C 1
ATOM 1841 O O . PRO A 1 228 ? 6.312 3.674 10.43 1 96.19 228 PRO A O 1
ATOM 1844 N N . VAL A 1 229 ? 5.086 3.561 8.602 1 97.25 229 VAL A N 1
ATOM 1845 C CA . VAL A 1 229 ? 4.555 4.918 8.688 1 97.25 229 VAL A CA 1
ATOM 1846 C C . VAL A 1 229 ? 3.029 4.867 8.781 1 97.25 229 VAL A C 1
ATOM 1848 O O . VAL A 1 229 ? 2.381 4.094 8.078 1 97.25 229 VAL A O 1
ATOM 1851 N N . LYS A 1 230 ? 2.504 5.691 9.648 1 95.19 230 LYS A N 1
ATOM 1852 C CA . LYS A 1 230 ? 1.077 5.688 9.953 1 95.19 230 LYS A CA 1
ATOM 1853 C C . LYS A 1 230 ? 0.499 7.102 9.898 1 95.19 230 LYS A C 1
ATOM 1855 O O . LYS A 1 230 ? 1.124 8.047 10.375 1 95.19 230 LYS A O 1
ATOM 1860 N N . ALA A 1 231 ? -0.707 7.25 9.328 1 94.81 231 ALA A N 1
ATOM 1861 C CA . ALA A 1 231 ? -1.43 8.516 9.273 1 94.81 231 ALA A CA 1
ATOM 1862 C C . ALA A 1 231 ? -2.885 8.336 9.703 1 94.81 231 ALA A C 1
ATOM 1864 O O . ALA A 1 231 ? -3.52 7.34 9.352 1 94.81 231 ALA A O 1
ATOM 1865 N N . HIS A 1 232 ? -3.354 9.242 10.453 1 91.88 232 HIS A N 1
ATOM 1866 C CA . HIS A 1 232 ? -4.773 9.32 10.789 1 91.88 232 HIS A CA 1
ATOM 1867 C C . HIS A 1 232 ? -5.426 10.523 10.109 1 91.88 232 HIS A C 1
ATOM 1869 O O . HIS A 1 232 ? -5.164 11.672 10.477 1 91.88 232 HIS A O 1
ATOM 1875 N N . LEU A 1 233 ? -6.309 10.25 9.141 1 91.44 233 LEU A N 1
ATOM 1876 C CA . LEU A 1 233 ? -6.961 11.266 8.32 1 91.44 233 LEU A CA 1
ATOM 1877 C C . LEU A 1 233 ? -8.469 11.266 8.555 1 91.44 233 LEU A C 1
ATOM 1879 O O . LEU A 1 233 ? -9.117 10.219 8.453 1 91.44 233 LEU A O 1
ATOM 1883 N N . CYS A 1 234 ? -9.008 12.391 8.852 1 87.81 234 CYS A N 1
ATOM 1884 C CA . CYS A 1 234 ? -10.453 12.508 9.023 1 87.81 234 CYS A CA 1
ATOM 1885 C C . CYS A 1 234 ? -11.062 13.391 7.941 1 87.81 234 CYS A C 1
ATOM 1887 O O . CYS A 1 234 ? -10.562 14.484 7.672 1 87.81 234 CYS A O 1
ATOM 1889 N N . LEU A 1 235 ? -12.094 12.859 7.348 1 84.56 235 LEU A N 1
ATOM 1890 C CA . LEU A 1 235 ? -12.805 13.562 6.293 1 84.56 235 LEU A CA 1
ATOM 1891 C C . LEU A 1 235 ? -14.188 14.008 6.773 1 84.56 235 LEU A C 1
ATOM 1893 O O . LEU A 1 235 ? -14.969 13.195 7.273 1 84.56 235 LEU A O 1
ATOM 1897 N N . LYS A 1 236 ? -14.43 15.266 6.656 1 81.25 236 LYS A N 1
ATOM 1898 C CA . LYS A 1 236 ? -15.734 15.82 7.008 1 81.25 236 LYS A CA 1
ATOM 1899 C C . LYS A 1 236 ? -16.484 16.297 5.762 1 81.25 236 LYS A C 1
ATOM 1901 O O . LYS A 1 236 ? -15.938 17.047 4.953 1 81.25 236 LYS A O 1
ATOM 1906 N N . LEU A 1 237 ? -17.672 15.742 5.559 1 73.5 237 LEU A N 1
ATOM 1907 C CA . LEU A 1 237 ? -18.516 16.203 4.461 1 73.5 237 LEU A CA 1
ATOM 1908 C C . LEU A 1 237 ? -19.281 17.469 4.855 1 73.5 237 LEU A C 1
ATOM 1910 O O . LEU A 1 237 ? -19.875 17.531 5.938 1 73.5 237 LEU A O 1
ATOM 1914 N N . ASN A 1 238 ? -19 18.594 4.117 1 67.19 238 ASN A N 1
ATOM 1915 C CA . ASN A 1 238 ? -19.703 19.844 4.375 1 67.19 238 ASN A CA 1
ATOM 1916 C C . ASN A 1 238 ? -21.109 19.844 3.766 1 67.19 238 ASN A C 1
ATOM 1918 O O . ASN A 1 238 ? -21.266 19.578 2.57 1 67.19 238 ASN A O 1
ATOM 1922 N N . THR A 1 239 ? -22.062 19.312 4.281 1 54.09 239 THR A N 1
ATOM 1923 C CA . THR A 1 239 ? -23.422 19.391 3.754 1 54.09 239 THR A CA 1
ATOM 1924 C C . THR A 1 239 ? -23.812 20.844 3.512 1 54.09 239 THR A C 1
ATOM 1926 O O . THR A 1 239 ? -23.797 21.672 4.438 1 54.09 239 THR A O 1
ATOM 1929 N N . ARG A 1 240 ? -23.438 21.484 2.459 1 49.19 240 ARG A N 1
ATOM 1930 C CA . ARG A 1 240 ? -24.031 22.797 2.211 1 49.19 240 ARG A CA 1
ATOM 1931 C C . ARG A 1 240 ? -25.562 22.719 2.316 1 49.19 240 ARG A C 1
ATOM 1933 O O . ARG A 1 240 ? -26.188 21.828 1.743 1 49.19 240 ARG A O 1
ATOM 1940 N N . SER A 1 241 ? -26.078 23.172 3.318 1 44.56 241 SER A N 1
ATOM 1941 C CA . SER A 1 241 ? -27.469 23.562 3.34 1 44.56 241 SER A CA 1
ATOM 1942 C C . SER A 1 241 ? -27.875 24.266 2.047 1 44.56 241 SER A C 1
ATOM 1944 O O . SER A 1 241 ? -27.234 25.25 1.646 1 44.56 241 SER A O 1
ATOM 1946 N N . SER A 1 242 ? -28.25 23.578 1.019 1 42.81 242 SER A N 1
ATOM 1947 C CA . SER A 1 242 ? -28.953 24.344 -0.002 1 42.81 242 SER A CA 1
ATOM 1948 C C . SER A 1 242 ? -29.766 25.484 0.619 1 42.81 242 SER A C 1
ATOM 1950 O O . SER A 1 242 ? -30.453 25.281 1.622 1 42.81 242 SER A O 1
ATOM 1952 N N . PRO A 1 243 ? -29.391 26.703 0.387 1 39.12 243 PRO A N 1
ATOM 1953 C CA . PRO A 1 243 ? -30.328 27.75 0.785 1 39.12 243 PRO A CA 1
ATOM 1954 C C . PRO A 1 243 ? -31.766 27.453 0.355 1 39.12 243 PRO A C 1
ATOM 1956 O O . PRO A 1 243 ? -32 27.062 -0.792 1 39.12 243 PRO A O 1
ATOM 1959 N N . ILE A 1 244 ? -32.562 26.859 1.173 1 38.53 244 ILE A N 1
ATOM 1960 C CA . ILE A 1 244 ? -33.969 26.969 0.906 1 38.53 244 ILE A CA 1
ATOM 1961 C C . ILE A 1 244 ? -34.312 28.391 0.466 1 38.53 244 ILE A C 1
ATOM 1963 O O . ILE A 1 244 ? -34.188 29.344 1.241 1 38.53 244 ILE A O 1
ATOM 1967 N N . SER A 1 245 ? -33.875 28.781 -0.719 1 36.75 245 SER A N 1
ATOM 1968 C CA . SER A 1 245 ? -34.5 29.984 -1.238 1 36.75 245 SER A CA 1
ATOM 1969 C C . SER A 1 245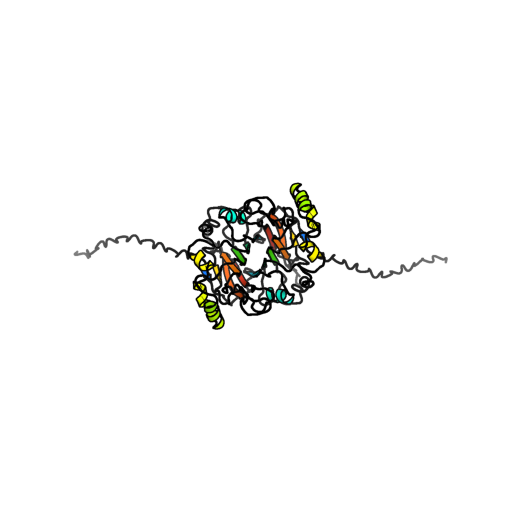 ? -36.031 29.922 -1.064 1 36.75 245 SER A C 1
ATOM 1971 O O . SER A 1 245 ? -36.688 29.062 -1.635 1 36.75 245 SER A O 1
ATOM 1973 N N . ASN A 1 246 ? -36.469 30.156 0.112 1 34.06 246 ASN A N 1
ATOM 1974 C CA . ASN A 1 246 ? -37.844 30.609 0.308 1 34.06 246 ASN A CA 1
ATOM 1975 C C . ASN A 1 246 ? -38.188 31.75 -0.641 1 34.06 246 ASN A C 1
ATOM 1977 O O . ASN A 1 246 ? -38 32.938 -0.314 1 34.06 246 ASN A O 1
ATOM 1981 N N . LYS A 1 247 ? -37.875 31.766 -1.933 1 33.34 247 LYS A N 1
ATOM 1982 C CA . LYS A 1 247 ? -38.625 32.719 -2.764 1 33.34 247 LYS A CA 1
ATOM 1983 C C . LYS A 1 247 ? -40.125 32.5 -2.629 1 33.34 247 LYS A C 1
ATOM 1985 O O . LYS A 1 247 ? -40.625 31.422 -2.949 1 33.34 247 LYS A O 1
ATOM 1990 N N . ALA A 1 248 ? -40.688 33.219 -1.741 1 31.05 248 ALA A N 1
ATOM 1991 C CA . ALA A 1 248 ? -42.094 33.594 -1.629 1 31.05 248 ALA A CA 1
ATOM 1992 C C . ALA A 1 248 ? -42.688 33.938 -2.994 1 31.05 248 ALA A C 1
ATOM 1994 O O . ALA A 1 248 ? -42.094 34.719 -3.744 1 31.05 248 ALA A O 1
ATOM 1995 N N . CYS A 1 249 ? -43.312 33.031 -3.635 1 28.92 249 CYS A N 1
ATOM 1996 C CA . CYS A 1 249 ? -44.25 33.375 -4.688 1 28.92 249 CYS A CA 1
ATOM 1997 C C . CYS A 1 249 ? -45.094 34.594 -4.301 1 28.92 249 CYS A C 1
ATOM 1999 O O . CYS A 1 249 ? -45.969 34.531 -3.432 1 28.92 249 CYS A O 1
ATOM 2001 N N . VAL A 1 250 ? -44.344 35.719 -4.156 1 24.84 250 VAL A N 1
ATOM 2002 C CA . VAL A 1 250 ? -45.219 36.906 -4.281 1 24.84 250 VAL A CA 1
ATOM 2003 C C . VAL A 1 250 ? -45.562 37.125 -5.75 1 24.84 250 VAL A C 1
ATOM 2005 O O . VAL A 1 250 ? -44.719 36.969 -6.629 1 24.84 250 VAL A O 1
ATOM 2008 N N . MET B 1 1 ? -25.672 91.562 -12.492 1 21.98 1 MET B N 1
ATOM 2009 C CA . MET B 1 1 ? -25.547 90.688 -13.641 1 21.98 1 MET B CA 1
ATOM 2010 C C . MET B 1 1 ? -24.406 89.688 -13.453 1 21.98 1 MET B C 1
ATOM 2012 O O . MET B 1 1 ? -24.125 88.875 -14.352 1 21.98 1 MET B O 1
ATOM 2016 N N . GLY B 1 2 ? -23.453 90.062 -12.555 1 20.95 2 GLY B N 1
ATOM 2017 C CA . GLY B 1 2 ? -22.141 89.5 -12.742 1 20.95 2 GLY B CA 1
ATOM 2018 C C . GLY B 1 2 ? -22.156 88 -12.758 1 20.95 2 GLY B C 1
ATOM 2019 O O . GLY B 1 2 ? -23.172 87.375 -12.391 1 20.95 2 GLY B O 1
ATOM 2020 N N . PHE B 1 3 ? -20.891 87.375 -12.688 1 21.59 3 PHE B N 1
ATOM 2021 C CA . PHE B 1 3 ? -20.031 86.312 -13.258 1 21.59 3 PHE B CA 1
ATOM 2022 C C . PHE B 1 3 ? -20.172 85 -12.492 1 21.59 3 PHE B C 1
ATOM 2024 O O . PHE B 1 3 ? -19.312 84.688 -11.68 1 21.59 3 PHE B O 1
ATOM 2031 N N . ILE B 1 4 ? -21.234 84.75 -11.781 1 22.02 4 ILE B N 1
ATOM 2032 C CA . ILE B 1 4 ? -21.219 83.625 -10.867 1 22.02 4 ILE B CA 1
ATOM 2033 C C . ILE B 1 4 ? -20.906 82.312 -11.641 1 22.02 4 ILE B C 1
ATOM 2035 O O . ILE B 1 4 ? -21.766 81.812 -12.336 1 22.02 4 ILE B O 1
ATOM 2039 N N . ARG B 1 5 ? -19.891 82.5 -12.555 1 20.98 5 ARG B N 1
ATOM 2040 C CA . ARG B 1 5 ? -19.625 81.375 -13.43 1 20.98 5 ARG B CA 1
ATOM 2041 C C . ARG B 1 5 ? -19.453 80.125 -12.633 1 20.98 5 ARG B C 1
ATOM 2043 O O . ARG B 1 5 ? -18.547 80 -11.789 1 20.98 5 ARG B O 1
ATOM 2050 N N . ARG B 1 6 ? -20.562 79.5 -12.234 1 21.27 6 ARG B N 1
ATOM 2051 C CA . ARG B 1 6 ? -20.828 78.25 -11.516 1 21.27 6 ARG B CA 1
ATOM 2052 C C . ARG B 1 6 ? -19.969 77.125 -12.078 1 21.27 6 ARG B C 1
ATOM 2054 O O . ARG B 1 6 ? -20.031 76.812 -13.273 1 21.27 6 ARG B O 1
ATOM 2061 N N . CYS B 1 7 ? -18.719 77 -11.602 1 20.52 7 CYS B N 1
ATOM 2062 C CA . CYS B 1 7 ? -17.656 76.062 -11.922 1 20.52 7 CYS B CA 1
ATOM 2063 C C . CYS B 1 7 ? -18.188 74.625 -12.008 1 20.52 7 CYS B C 1
ATOM 2065 O O . CYS B 1 7 ? -18.641 74.062 -11 1 20.52 7 CYS B O 1
ATOM 2067 N N . ILE B 1 8 ? -19.016 74.312 -12.961 1 21.34 8 ILE B N 1
ATOM 2068 C CA . ILE B 1 8 ? -19.531 73 -13.32 1 21.34 8 ILE B CA 1
ATOM 2069 C C . ILE B 1 8 ? -18.375 72.062 -13.461 1 21.34 8 ILE B C 1
ATOM 2071 O O . ILE B 1 8 ? -17.641 72.062 -14.453 1 21.34 8 ILE B O 1
ATOM 2075 N N . ARG B 1 9 ? -17.406 72.062 -12.609 1 19.75 9 ARG B N 1
ATOM 2076 C CA . ARG B 1 9 ? -16.297 71.188 -12.945 1 19.75 9 ARG B CA 1
ATOM 2077 C C . ARG B 1 9 ? -16.797 69.812 -13.219 1 19.75 9 ARG B C 1
ATOM 2079 O O . ARG B 1 9 ? -17.5 69.188 -12.391 1 19.75 9 ARG B O 1
ATOM 2086 N N . ARG B 1 10 ? -16.938 69.375 -14.477 1 21.02 10 ARG B N 1
ATOM 2087 C CA . ARG B 1 10 ? -17.172 68.125 -15.156 1 21.02 10 ARG B CA 1
ATOM 2088 C C . ARG B 1 10 ? -16.344 67 -14.539 1 21.02 10 ARG B C 1
ATOM 2090 O O . ARG B 1 10 ? -15.109 67 -14.688 1 21.02 10 ARG B O 1
ATOM 2097 N N . LEU B 1 11 ? -16.547 66.625 -13.312 1 20.59 11 LEU B N 1
ATOM 2098 C CA . LEU B 1 11 ? -15.805 65.5 -12.742 1 20.59 11 LEU B CA 1
ATOM 2099 C C . LEU B 1 11 ? -15.828 64.312 -13.68 1 20.59 11 LEU B C 1
ATOM 2101 O O . LEU B 1 11 ? -16.891 63.719 -13.961 1 20.59 11 LEU B O 1
ATOM 2105 N N . LYS B 1 12 ? -15.117 64.25 -14.758 1 22.17 12 LYS B N 1
ATOM 2106 C CA . LYS B 1 12 ? -14.898 63.156 -15.688 1 22.17 12 LYS B CA 1
ATOM 2107 C C . LYS B 1 12 ? -14.633 61.875 -14.938 1 22.17 12 LYS B C 1
ATOM 2109 O O . LYS B 1 12 ? -13.695 61.781 -14.148 1 22.17 12 LYS B O 1
ATOM 2114 N N . TRP B 1 13 ? -15.609 61.031 -14.656 1 21.2 13 TRP B N 1
ATOM 2115 C CA . TRP B 1 13 ? -15.617 59.688 -14.109 1 21.2 13 TRP B CA 1
ATOM 2116 C C . TRP B 1 13 ? -14.68 58.781 -14.883 1 21.2 13 TRP B C 1
ATOM 2118 O O . TRP B 1 13 ? -14.898 58.5 -16.062 1 21.2 13 TRP B O 1
ATOM 2128 N N . LYS B 1 14 ? -13.406 58.969 -15 1 24.02 14 LYS B N 1
ATOM 2129 C CA . LYS B 1 14 ? -12.523 58.031 -15.688 1 24.02 14 LYS B CA 1
ATOM 2130 C C . LYS B 1 14 ? -12.781 56.594 -15.227 1 24.02 14 LYS B C 1
ATOM 2132 O O . LYS B 1 14 ? -12.789 56.312 -14.031 1 24.02 14 LYS B O 1
ATOM 2137 N N . THR B 1 15 ? -13.398 55.75 -16.016 1 22.89 15 THR B N 1
ATOM 2138 C CA . THR B 1 15 ? -13.633 54.312 -15.938 1 22.89 15 THR B CA 1
ATOM 2139 C C . THR B 1 15 ? -12.32 53.562 -15.695 1 22.89 15 THR B C 1
ATOM 2141 O O . THR B 1 15 ? -11.477 53.469 -16.594 1 22.89 15 THR B O 1
ATOM 2144 N N . LYS B 1 16 ? -11.555 53.75 -14.695 1 25.12 16 LYS B N 1
ATOM 2145 C CA . LYS B 1 16 ? -10.375 52.906 -14.5 1 25.12 16 LYS B CA 1
ATOM 2146 C C . LYS B 1 16 ? -10.719 51.438 -14.609 1 25.12 16 LYS B C 1
ATOM 2148 O O . LYS B 1 16 ? -11.586 50.938 -13.891 1 25.12 16 LYS B O 1
ATOM 2153 N N . THR B 1 17 ? -10.523 50.781 -15.719 1 26.39 17 THR B N 1
ATOM 2154 C CA . THR B 1 17 ? -10.516 49.344 -16.016 1 26.39 17 THR B CA 1
ATOM 2155 C C . THR B 1 17 ? -9.727 48.594 -14.953 1 26.39 17 THR B C 1
ATOM 2157 O O . THR B 1 17 ? -8.516 48.75 -14.828 1 26.39 17 THR B O 1
ATOM 2160 N N . GLY B 1 18 ? -10.094 48.469 -13.773 1 24.19 18 GLY B N 1
ATOM 2161 C CA . GLY B 1 18 ? -9.469 47.719 -12.703 1 24.19 18 GLY B CA 1
ATOM 2162 C C . GLY B 1 18 ? -8.906 46.375 -13.164 1 24.19 18 GLY B C 1
ATOM 2163 O O . GLY B 1 18 ? -9.617 45.562 -13.773 1 24.19 18 GLY B O 1
ATOM 2164 N N . ASP B 1 19 ? -7.594 46.344 -13.508 1 28.05 19 ASP B N 1
ATOM 2165 C CA . ASP B 1 19 ? -6.828 45.125 -13.75 1 28.05 19 ASP B CA 1
ATOM 2166 C C . ASP B 1 19 ? -7.203 44.031 -12.75 1 28.05 19 ASP B C 1
ATOM 2168 O O . ASP B 1 19 ? -7.059 44.219 -11.539 1 28.05 19 ASP B O 1
ATOM 2172 N N . VAL B 1 20 ? -8.203 43.312 -12.969 1 27.95 20 VAL B N 1
ATOM 2173 C CA . VAL B 1 20 ? -8.453 42.062 -12.266 1 27.95 20 VAL B CA 1
ATOM 2174 C C . VAL B 1 20 ? -7.133 41.375 -11.938 1 27.95 20 VAL B C 1
ATOM 2176 O O . VAL B 1 20 ? -6.379 41 -12.836 1 27.95 20 VAL B O 1
ATOM 2179 N N . MET B 1 21 ? -6.422 41.875 -10.906 1 28.69 21 MET B N 1
ATOM 2180 C CA . MET B 1 21 ? -5.352 41.062 -10.367 1 28.69 21 MET B CA 1
ATOM 2181 C C . MET B 1 21 ? -5.715 39.594 -10.438 1 28.69 21 MET B C 1
ATOM 2183 O O . MET B 1 21 ? -6.742 39.156 -9.898 1 28.69 21 MET B O 1
ATOM 2187 N N . ASN B 1 22 ? -5.473 39 -11.523 1 29.84 22 ASN B N 1
ATOM 2188 C CA . ASN B 1 22 ? -5.398 37.562 -11.602 1 29.84 22 ASN B CA 1
ATOM 2189 C C . ASN B 1 22 ? -4.867 36.938 -10.305 1 29.84 22 ASN B C 1
ATOM 2191 O O . ASN B 1 22 ? -3.701 37.156 -9.953 1 29.84 22 ASN B O 1
ATOM 2195 N N . HIS B 1 23 ? -5.535 37.125 -9.188 1 29.61 23 HIS B N 1
ATOM 2196 C CA . HIS B 1 23 ? -5.141 36.281 -8.062 1 29.61 23 HIS B CA 1
ATOM 2197 C C . HIS B 1 23 ? -4.656 34.906 -8.539 1 29.61 23 HIS B C 1
ATOM 2199 O O . HIS B 1 23 ? -5.465 34.031 -8.859 1 29.61 23 HIS B O 1
ATOM 2205 N N . ASP B 1 24 ? -3.615 34.812 -9.203 1 32.28 24 ASP B N 1
ATOM 2206 C CA . ASP B 1 24 ? -2.84 33.594 -9.359 1 32.28 24 ASP B CA 1
ATOM 2207 C C . ASP B 1 24 ? -2.865 32.75 -8.078 1 32.28 24 ASP B C 1
ATOM 2209 O O . ASP B 1 24 ? -2.254 33.125 -7.078 1 32.28 24 ASP B O 1
ATOM 2213 N N . ILE B 1 25 ? -3.957 32.281 -7.609 1 36.38 25 ILE B N 1
ATOM 2214 C CA . ILE B 1 25 ? -3.82 31.266 -6.578 1 36.38 25 ILE B CA 1
ATOM 2215 C C . ILE B 1 25 ? -2.486 30.547 -6.746 1 36.38 25 ILE B C 1
ATOM 2217 O O . ILE B 1 25 ? -2.207 29.984 -7.809 1 36.38 25 ILE B O 1
ATOM 2221 N N . PRO B 1 26 ? -1.462 31 -6.129 1 38.19 26 PRO B N 1
ATOM 2222 C CA . PRO B 1 26 ? -0.19 30.281 -6.277 1 38.19 26 PRO B CA 1
ATOM 2223 C C . PRO B 1 26 ? -0.369 28.766 -6.371 1 38.19 26 PRO B C 1
ATOM 2225 O O . PRO B 1 26 ? -0.984 28.156 -5.492 1 38.19 26 PRO B O 1
ATOM 2228 N N . ILE B 1 27 ? -0.771 28.141 -7.492 1 47.34 27 ILE B N 1
ATOM 2229 C CA . ILE B 1 27 ? -0.713 26.703 -7.734 1 47.34 27 ILE B CA 1
ATOM 2230 C C . ILE B 1 27 ? 0.463 26.094 -6.969 1 47.34 27 ILE B C 1
ATOM 2232 O O . ILE B 1 27 ? 1.619 26.438 -7.223 1 47.34 27 ILE B O 1
ATOM 2236 N N . HIS B 1 28 ? 0.274 26.062 -5.672 1 51.06 28 HIS B N 1
ATOM 2237 C CA . HIS B 1 28 ? 1.365 25.359 -5 1 51.06 28 HIS B CA 1
ATOM 2238 C C . HIS B 1 28 ? 1.885 24.203 -5.844 1 51.06 28 HIS B C 1
ATOM 2240 O O . HIS B 1 28 ? 1.123 23.312 -6.215 1 51.06 28 HIS B O 1
ATOM 2246 N N . GLU B 1 29 ? 2.977 24.453 -6.602 1 67.94 29 GLU B N 1
ATOM 2247 C CA . GLU B 1 29 ? 3.711 23.422 -7.332 1 67.94 29 GLU B CA 1
ATOM 2248 C C . GLU B 1 29 ? 4.344 22.406 -6.379 1 67.94 29 GLU B C 1
ATOM 2250 O O . GLU B 1 29 ? 4.832 22.781 -5.309 1 67.94 29 GLU B O 1
ATOM 2255 N N . GLY B 1 30 ? 3.914 21.172 -6.41 1 78.31 30 GLY B N 1
ATOM 2256 C CA . GLY B 1 30 ? 4.527 20.094 -5.656 1 78.31 30 GLY B CA 1
ATOM 2257 C C . GLY B 1 30 ? 3.613 19.5 -4.598 1 78.31 30 GLY B C 1
ATOM 2258 O O . GLY B 1 30 ? 2.389 19.562 -4.727 1 78.31 30 GLY B O 1
ATOM 2259 N N . ILE B 1 31 ? 4.301 18.812 -3.627 1 85 31 ILE B N 1
ATOM 2260 C CA . ILE B 1 31 ? 3.576 18.234 -2.504 1 85 31 ILE B CA 1
ATOM 2261 C C . ILE B 1 31 ? 3.408 19.281 -1.4 1 85 31 ILE B C 1
ATOM 2263 O O . ILE B 1 31 ? 4.375 19.922 -0.995 1 85 31 ILE B O 1
ATOM 2267 N N . LYS B 1 32 ? 2.184 19.609 -1.06 1 87.75 32 LYS B N 1
ATOM 2268 C CA . LYS B 1 32 ? 1.902 20.516 0.05 1 87.75 32 LYS B CA 1
ATOM 2269 C C . LYS B 1 32 ? 2.076 19.812 1.393 1 87.75 32 LYS B C 1
ATOM 2271 O O . LYS B 1 32 ? 1.441 18.781 1.648 1 87.75 32 LYS B O 1
ATOM 2276 N N . THR B 1 33 ? 2.949 20.281 2.203 1 90.88 33 THR B N 1
ATOM 2277 C CA . THR B 1 33 ? 3.15 19.734 3.539 1 90.88 33 THR B CA 1
ATOM 2278 C C . THR B 1 33 ? 2.094 20.266 4.504 1 90.88 33 THR B C 1
ATOM 2280 O O . THR B 1 33 ? 1.889 21.484 4.605 1 90.88 33 THR B O 1
ATOM 2283 N N . ILE B 1 34 ? 1.41 19.422 5.18 1 90.12 34 ILE B N 1
ATOM 2284 C CA . ILE B 1 34 ? 0.365 19.859 6.105 1 90.12 34 ILE B CA 1
ATOM 2285 C C . ILE B 1 34 ? 0.721 19.422 7.523 1 90.12 34 ILE B C 1
ATOM 2287 O O . ILE B 1 34 ? 1.321 18.375 7.727 1 90.12 34 ILE B O 1
ATOM 2291 N N . GLY B 1 35 ? 0.348 20.219 8.531 1 87.81 35 GLY B N 1
ATOM 2292 C CA . GLY B 1 35 ? 0.583 19.891 9.938 1 87.81 35 GLY B CA 1
ATOM 2293 C C . GLY B 1 35 ? -0.495 19.016 10.531 1 87.81 35 GLY B C 1
ATOM 2294 O O . GLY B 1 35 ? -1.57 18.859 9.953 1 87.81 35 GLY B O 1
ATOM 2295 N N . VAL B 1 36 ? -0.14 18.328 11.625 1 88.44 36 VAL B N 1
ATOM 2296 C CA . VAL B 1 36 ? -1.07 17.484 12.367 1 88.44 36 VAL B CA 1
ATOM 2297 C C . VAL B 1 36 ? -1.942 18.344 13.273 1 88.44 36 VAL B C 1
ATOM 2299 O O . VAL B 1 36 ? -1.444 19.266 13.938 1 88.44 36 VAL B O 1
ATOM 2302 N N . GLU B 1 37 ? -3.277 18.125 13.172 1 82.06 37 GLU B N 1
ATOM 2303 C CA . GLU B 1 37 ? -4.223 18.797 14.07 1 82.06 37 GLU B CA 1
ATOM 2304 C C . GLU B 1 37 ? -4.758 17.828 15.117 1 82.06 37 GLU B C 1
ATOM 2306 O O . GLU B 1 37 ? -5.246 16.75 14.781 1 82.06 37 GLU B O 1
ATOM 2311 N N . ASN B 1 38 ? -4.477 18 16.406 1 64.88 38 ASN B N 1
ATOM 2312 C CA . ASN B 1 38 ? -4.805 17.094 17.5 1 64.88 38 ASN B CA 1
ATOM 2313 C C . ASN B 1 38 ? -6.312 17.016 17.719 1 64.88 38 ASN B C 1
ATOM 2315 O O . ASN B 1 38 ? -6.797 16.078 18.375 1 64.88 38 ASN B O 1
ATOM 2319 N N . ASP B 1 39 ? -7.176 17.906 17.312 1 56.25 39 ASP B N 1
ATOM 2320 C CA . ASP B 1 39 ? -8.539 17.891 17.828 1 56.25 39 ASP B CA 1
ATOM 2321 C C . ASP B 1 39 ? -9.414 16.922 17.031 1 56.25 39 ASP B C 1
ATOM 2323 O O . ASP B 1 39 ? -9.648 17.125 15.836 1 56.25 39 ASP B O 1
ATOM 2327 N N . CYS B 1 40 ? -9.211 15.703 17.172 1 53 40 CYS B N 1
ATOM 2328 C CA . CYS B 1 40 ? -10.211 14.906 16.484 1 53 40 CYS B CA 1
ATOM 2329 C C . CYS B 1 40 ? -11.5 14.828 17.281 1 53 40 CYS B C 1
ATOM 2331 O O . CYS B 1 40 ? -11.531 14.242 18.359 1 53 40 CYS B O 1
ATOM 2333 N N . ASP B 1 41 ? -12.312 15.828 17.359 1 48.56 41 ASP B N 1
ATOM 2334 C CA . ASP B 1 41 ? -13.641 15.609 17.938 1 48.56 41 ASP B CA 1
ATOM 2335 C C . ASP B 1 41 ? -14.477 14.688 17.047 1 48.56 41 ASP B C 1
ATOM 2337 O O . ASP B 1 41 ? -14.789 15.031 15.906 1 48.56 41 ASP B O 1
ATOM 2341 N N . PHE B 1 42 ? -14.25 13.375 17.203 1 50.94 42 PHE B N 1
ATOM 2342 C CA . PHE B 1 42 ? -15.07 12.375 16.531 1 50.94 42 PHE B CA 1
ATOM 2343 C C . PHE B 1 42 ? -16.562 12.695 16.688 1 50.94 42 PHE B C 1
ATOM 2345 O O . PHE B 1 42 ? -17.406 11.891 16.312 1 50.94 42 PHE B O 1
ATOM 2352 N N . SER B 1 43 ? -16.875 13.797 17.188 1 47.03 43 SER B N 1
ATOM 2353 C CA . SER B 1 43 ? -18.266 13.883 17.641 1 47.03 43 SER B CA 1
ATOM 2354 C C . SER B 1 43 ? -19.234 13.859 16.469 1 47.03 43 SER B C 1
ATOM 2356 O O . SER B 1 43 ? -20.438 13.648 16.656 1 47.03 43 SER B O 1
ATOM 2358 N N . SER B 1 44 ? -18.828 14.172 15.227 1 51.59 44 SER B N 1
ATOM 2359 C CA . SER B 1 44 ? -19.984 14.391 14.359 1 51.59 44 SER B CA 1
ATOM 2360 C C . SER B 1 44 ? -20.188 13.234 13.391 1 51.59 44 SER B C 1
ATOM 2362 O O . SER B 1 44 ? -19.219 12.555 13.023 1 51.59 44 SER B O 1
ATOM 2364 N N . SER B 1 45 ? -21.391 12.547 13.266 1 54.34 45 SER B N 1
ATOM 2365 C CA . SER B 1 45 ? -21.953 11.523 12.398 1 54.34 45 SER B CA 1
ATOM 2366 C C . SER B 1 45 ? -21.453 11.688 10.961 1 54.34 45 SER B C 1
ATOM 2368 O O . SER B 1 45 ? -21.547 10.75 10.164 1 54.34 45 SER B O 1
ATOM 2370 N N . SER B 1 46 ? -20.859 12.82 10.641 1 60.88 46 SER B N 1
ATOM 2371 C CA . SER B 1 46 ? -20.578 13.07 9.234 1 60.88 46 SER B CA 1
ATOM 2372 C C . SER B 1 46 ? -19.094 12.938 8.938 1 60.88 46 SER B C 1
ATOM 2374 O O . SER B 1 46 ? -18.641 13.273 7.836 1 60.88 46 SER B O 1
ATOM 2376 N N . GLU B 1 47 ? -18.406 12.211 9.875 1 74.69 47 GLU B N 1
ATOM 2377 C CA . GLU B 1 47 ? -16.969 12.195 9.656 1 74.69 47 GLU B CA 1
ATOM 2378 C C . GLU B 1 47 ? -16.469 10.781 9.359 1 74.69 47 GLU B C 1
ATOM 2380 O O . GLU B 1 47 ? -16.906 9.82 9.992 1 74.69 47 GLU B O 1
ATOM 2385 N N . LEU B 1 48 ? -15.719 10.609 8.305 1 81.44 48 LEU B N 1
ATOM 2386 C CA . LEU B 1 48 ? -15.008 9.375 8.008 1 81.44 48 LEU B CA 1
ATOM 2387 C C . LEU B 1 48 ? -13.555 9.469 8.469 1 81.44 48 LEU B C 1
ATOM 2389 O O . LEU B 1 48 ? -12.789 10.289 7.961 1 81.44 48 LEU B O 1
ATOM 2393 N N . CYS B 1 49 ? -13.242 8.68 9.438 1 86.56 49 CYS B N 1
ATOM 2394 C CA . CYS B 1 49 ? -11.875 8.633 9.938 1 86.56 49 CYS B CA 1
ATOM 2395 C C . CYS B 1 49 ? -11.125 7.441 9.359 1 86.56 49 CYS B C 1
ATOM 2397 O O . CYS B 1 49 ? -11.562 6.301 9.5 1 86.56 49 CYS B O 1
ATOM 2399 N N . ILE B 1 50 ? -9.961 7.727 8.758 1 90.19 50 ILE B N 1
ATOM 2400 C CA . ILE B 1 50 ? -9.172 6.703 8.078 1 90.19 50 ILE B CA 1
ATOM 2401 C C . ILE B 1 50 ? -7.797 6.594 8.727 1 90.19 50 ILE B C 1
ATOM 2403 O O . ILE B 1 50 ? -7.094 7.598 8.875 1 90.19 50 ILE B O 1
ATOM 2407 N N . CYS B 1 51 ? -7.5 5.418 9.18 1 91.81 51 CYS B N 1
ATOM 2408 C CA . CYS B 1 51 ? -6.129 5.109 9.57 1 91.81 51 CYS B CA 1
ATOM 2409 C C . CYS B 1 51 ? -5.367 4.441 8.43 1 91.81 51 CYS B C 1
ATOM 2411 O O . CYS B 1 51 ? -5.82 3.439 7.879 1 91.81 51 CYS B O 1
ATOM 2413 N N . ILE B 1 52 ? -4.27 4.996 8.008 1 95.25 52 ILE B N 1
ATOM 2414 C CA . ILE B 1 52 ? -3.479 4.492 6.887 1 95.25 52 ILE B CA 1
ATOM 2415 C C . ILE B 1 52 ? -2.092 4.082 7.383 1 95.25 52 ILE B C 1
ATOM 2417 O O . ILE B 1 52 ? -1.411 4.863 8.055 1 95.25 52 ILE B O 1
ATOM 2421 N N . VAL B 1 53 ? -1.714 2.865 7.074 1 94.81 53 VAL B N 1
ATOM 2422 C CA . VAL B 1 53 ? -0.4 2.365 7.469 1 94.81 53 VAL B CA 1
ATOM 2423 C C . VAL B 1 53 ? 0.32 1.792 6.25 1 94.81 53 VAL B C 1
ATOM 2425 O O . VAL B 1 53 ? -0.284 1.086 5.438 1 94.81 53 VAL B O 1
ATOM 2428 N N . THR B 1 54 ? 1.565 2.117 6.055 1 96.69 54 THR B N 1
ATOM 2429 C CA . THR B 1 54 ? 2.396 1.445 5.062 1 96.69 54 THR B CA 1
ATOM 2430 C C . THR B 1 54 ? 3.645 0.856 5.711 1 96.69 54 THR B C 1
ATOM 2432 O O . THR B 1 54 ? 4.223 1.458 6.621 1 96.69 54 THR B O 1
ATOM 2435 N N . TRP B 1 55 ? 3.998 -0.323 5.285 1 93.81 55 TRP B N 1
ATOM 2436 C CA . TRP B 1 55 ? 5.137 -1.002 5.895 1 93.81 55 TRP B CA 1
ATOM 2437 C C . TRP B 1 55 ? 5.742 -2.018 4.934 1 93.81 55 TRP B C 1
ATOM 2439 O O . TRP B 1 55 ? 5.055 -2.928 4.465 1 93.81 55 TRP B O 1
ATOM 2449 N N . ASN B 1 56 ? 6.953 -1.832 4.629 1 93.62 56 ASN B N 1
ATOM 2450 C CA . ASN B 1 56 ? 7.738 -2.889 4 1 93.62 56 ASN B CA 1
ATOM 2451 C C . ASN B 1 56 ? 8.32 -3.85 5.035 1 93.62 56 ASN B C 1
ATOM 2453 O O . ASN B 1 56 ? 9.289 -3.521 5.719 1 93.62 56 ASN B O 1
ATOM 2457 N N . MET B 1 57 ? 7.82 -5.016 5.141 1 87.19 57 MET B N 1
ATOM 2458 C CA . MET B 1 57 ? 8.148 -5.957 6.207 1 87.19 57 MET B CA 1
ATOM 2459 C C . MET B 1 57 ? 9.453 -6.691 5.895 1 87.19 57 MET B C 1
ATOM 2461 O O . MET B 1 57 ? 10.078 -7.258 6.793 1 87.19 57 MET B O 1
ATOM 2465 N N . ASN B 1 58 ? 9.836 -6.66 4.727 1 79.62 58 ASN B N 1
ATOM 2466 C CA . ASN B 1 58 ? 11.023 -7.387 4.285 1 79.62 58 ASN B CA 1
ATOM 2467 C C . ASN B 1 58 ? 10.992 -8.836 4.754 1 79.62 58 ASN B C 1
ATOM 2469 O O . ASN B 1 58 ? 12 -9.367 5.223 1 79.62 58 ASN B O 1
ATOM 2473 N N . GLY B 1 59 ? 9.797 -9.43 4.719 1 74.56 59 GLY B N 1
ATOM 2474 C CA . GLY B 1 59 ? 9.617 -10.852 4.961 1 74.56 59 GLY B CA 1
ATOM 2475 C C . GLY B 1 59 ? 9.625 -11.211 6.438 1 74.56 59 GLY B C 1
ATOM 2476 O O . GLY B 1 59 ? 9.688 -12.391 6.793 1 74.56 59 GLY B O 1
ATOM 2477 N N . GLN B 1 60 ? 9.703 -10.219 7.34 1 73.19 60 GLN B N 1
ATOM 2478 C CA . GLN B 1 60 ? 9.758 -10.492 8.773 1 73.19 60 GLN B CA 1
ATOM 2479 C C . GLN B 1 60 ? 8.656 -9.75 9.516 1 73.19 60 GLN B C 1
ATOM 2481 O O . GLN B 1 60 ? 8.344 -8.602 9.203 1 73.19 60 GLN B O 1
ATOM 2486 N N . VAL B 1 61 ? 7.941 -10.484 10.336 1 73 61 VAL B N 1
ATOM 2487 C CA . VAL B 1 61 ? 6.961 -9.82 11.195 1 73 61 VAL B CA 1
ATOM 2488 C C . VAL B 1 61 ? 6.773 -10.617 12.484 1 73 61 VAL B C 1
ATOM 2490 O O . VAL B 1 61 ? 6.906 -11.844 12.484 1 73 61 VAL B O 1
ATOM 2493 N N . SER B 1 62 ? 6.695 -9.844 13.547 1 70.62 62 SER B N 1
ATOM 2494 C CA . SER B 1 62 ? 6.262 -10.484 14.781 1 70.62 62 SER B CA 1
ATOM 2495 C C . SER B 1 62 ? 4.824 -10.109 15.125 1 70.62 62 SER B C 1
ATOM 2497 O O . SER B 1 62 ? 4.297 -9.117 14.609 1 70.62 62 SER B O 1
ATOM 2499 N N . TYR B 1 63 ? 4.203 -10.938 15.898 1 68.06 63 TYR B N 1
ATOM 2500 C CA . TYR B 1 63 ? 2.865 -10.633 16.391 1 68.06 63 TYR B CA 1
ATOM 2501 C C . TYR B 1 63 ? 2.838 -9.273 17.078 1 68.06 63 TYR B C 1
ATOM 2503 O O . TYR B 1 63 ? 1.901 -8.492 16.906 1 68.06 63 TYR B O 1
ATOM 2511 N N . GLY B 1 64 ? 3.803 -9.078 17.859 1 73.19 64 GLY B N 1
ATOM 2512 C CA . GLY B 1 64 ? 3.902 -7.801 18.547 1 73.19 64 GLY B CA 1
ATOM 2513 C C . GLY B 1 64 ? 3.951 -6.613 17.609 1 73.19 64 GLY B C 1
ATOM 2514 O O . GLY B 1 64 ? 3.381 -5.559 17.906 1 73.19 64 GLY B O 1
ATOM 2515 N N . ASP B 1 65 ? 4.48 -6.816 16.484 1 79.25 65 ASP B N 1
ATOM 2516 C CA . ASP B 1 65 ? 4.594 -5.742 15.5 1 79.25 65 ASP B CA 1
ATOM 2517 C C . ASP B 1 65 ? 3.223 -5.371 14.938 1 79.25 65 ASP B C 1
ATOM 2519 O O . ASP B 1 65 ? 2.91 -4.188 14.781 1 79.25 65 ASP B O 1
ATOM 2523 N N . ILE B 1 66 ? 2.479 -6.391 14.609 1 73.81 66 ILE B N 1
ATOM 2524 C CA . ILE B 1 66 ? 1.166 -6.152 14.016 1 73.81 66 ILE B CA 1
ATOM 2525 C C . ILE B 1 66 ? 0.268 -5.438 15.031 1 73.81 66 ILE B C 1
ATOM 2527 O O . ILE B 1 66 ? -0.471 -4.52 14.672 1 73.81 66 ILE B O 1
ATOM 2531 N N . LYS B 1 67 ? 0.361 -5.848 16.25 1 72.88 67 LYS B N 1
ATOM 2532 C CA . LYS B 1 67 ? -0.39 -5.18 17.297 1 72.88 67 LYS B CA 1
ATOM 2533 C C . LYS B 1 67 ? -0.01 -3.705 17.406 1 72.88 67 LYS B C 1
ATOM 2535 O O . LYS B 1 67 ? -0.875 -2.848 17.578 1 72.88 67 LYS B O 1
ATOM 2540 N N . GLU B 1 68 ? 1.208 -3.488 17.297 1 79.19 68 GLU B N 1
ATOM 2541 C CA . GLU B 1 68 ? 1.697 -2.115 17.375 1 79.19 68 GLU B CA 1
ATOM 2542 C C . GLU B 1 68 ? 1.269 -1.306 16.156 1 79.19 68 GLU B C 1
ATOM 2544 O O . GLU B 1 68 ? 1 -0.108 16.266 1 79.19 68 GLU B O 1
ATOM 2549 N N . LEU B 1 69 ? 1.248 -1.948 15.07 1 77.69 69 LEU B N 1
ATOM 2550 C CA . LEU B 1 69 ? 0.885 -1.294 13.812 1 77.69 69 LEU B CA 1
ATOM 2551 C C . LEU B 1 69 ? -0.549 -0.778 13.867 1 77.69 69 LEU B C 1
ATOM 2553 O O . LEU B 1 69 ? -0.83 0.332 13.406 1 77.69 69 LEU B O 1
ATOM 2557 N N . VAL B 1 70 ? -1.404 -1.636 14.383 1 67.81 70 VAL B N 1
ATOM 2558 C CA . VAL B 1 70 ? -2.83 -1.321 14.359 1 67.81 70 VAL B CA 1
ATOM 2559 C C . VAL B 1 70 ? -3.25 -0.74 15.711 1 67.81 70 VAL B C 1
ATOM 2561 O O . VAL B 1 70 ? -4.43 -0.453 15.93 1 67.81 70 VAL B O 1
ATOM 2564 N N . GLY B 1 71 ? -2.227 -0.599 16.609 1 60.06 71 GLY B N 1
ATOM 2565 C CA . GLY B 1 71 ? -2.486 -0.209 18 1 60.06 71 GLY B CA 1
ATOM 2566 C C . GLY B 1 71 ? -3.473 0.938 18.109 1 60.06 71 GLY B C 1
ATOM 2567 O O . GLY B 1 71 ? -3.688 1.681 17.156 1 60.06 71 GLY B O 1
ATOM 2568 N N . ARG B 1 72 ? -4.355 0.99 19.25 1 57.75 72 ARG B N 1
ATOM 2569 C CA . ARG B 1 72 ? -5.68 1.396 19.703 1 57.75 72 ARG B CA 1
ATOM 2570 C C . ARG B 1 72 ? -5.742 2.904 19.938 1 57.75 72 ARG B C 1
ATOM 2572 O O . ARG B 1 72 ? -6.715 3.412 20.484 1 57.75 72 ARG B O 1
ATOM 2579 N N . ASP B 1 73 ? -4.855 3.602 19.406 1 56.81 73 ASP B N 1
ATOM 2580 C CA . ASP B 1 73 ? -4.984 4.863 20.125 1 56.81 73 ASP B CA 1
ATOM 2581 C C . ASP B 1 73 ? -6.145 5.691 19.578 1 56.81 73 ASP B C 1
ATOM 2583 O O . ASP B 1 73 ? -6.797 6.422 20.328 1 56.81 73 ASP B O 1
ATOM 2587 N N . ARG B 1 74 ? -6.391 5.582 18.234 1 63.06 74 ARG B N 1
ATOM 2588 C CA . ARG B 1 74 ? -7.445 6.445 17.703 1 63.06 74 ARG B CA 1
ATOM 2589 C C . ARG B 1 74 ? -8.516 5.625 17 1 63.06 74 ARG B C 1
ATOM 2591 O O . ARG B 1 74 ? -8.219 4.582 16.406 1 63.06 74 ARG B O 1
ATOM 2598 N N . LYS B 1 75 ? -9.742 6.078 17.328 1 71.69 75 LYS B N 1
ATOM 2599 C CA . LYS B 1 75 ? -10.859 5.434 16.641 1 71.69 75 LYS B CA 1
ATOM 2600 C C . LYS B 1 75 ? -10.836 5.738 15.148 1 71.69 75 LYS B C 1
ATOM 2602 O O . LYS B 1 75 ? -10.453 6.836 14.734 1 71.69 75 LYS B O 1
ATOM 2607 N N . PHE B 1 76 ? -11.086 4.777 14.32 1 80.75 76 PHE B N 1
ATOM 2608 C CA . PHE B 1 76 ? -11.188 4.961 12.883 1 80.75 76 PHE B CA 1
ATOM 2609 C C . PHE B 1 76 ? -12.336 4.148 12.305 1 80.75 76 PHE B C 1
ATOM 2611 O O . PHE B 1 76 ? -12.805 3.199 12.938 1 80.75 76 PHE B O 1
ATOM 2618 N N . HIS B 1 77 ? -12.867 4.598 11.172 1 82.94 77 HIS B N 1
ATOM 2619 C CA . HIS B 1 77 ? -13.891 3.879 10.422 1 82.94 77 HIS B CA 1
ATOM 2620 C C . HIS B 1 77 ? -13.273 2.918 9.414 1 82.94 77 HIS B C 1
ATOM 2622 O O . HIS B 1 77 ? -13.828 1.849 9.148 1 82.94 77 HIS B O 1
ATOM 2628 N N . LEU B 1 78 ? -12.133 3.281 8.914 1 88.62 78 LEU B N 1
ATOM 2629 C CA . LEU B 1 78 ? -11.453 2.521 7.871 1 88.62 78 LEU B CA 1
ATOM 2630 C C . LEU B 1 78 ? -9.961 2.412 8.164 1 88.62 78 LEU B C 1
ATOM 2632 O O . LEU B 1 78 ? -9.297 3.42 8.43 1 88.62 78 LEU B O 1
ATOM 2636 N N . LEU B 1 79 ? -9.5 1.173 8.211 1 90.38 79 LEU B N 1
ATOM 2637 C CA . LEU B 1 79 ? -8.07 0.919 8.312 1 90.38 79 LEU B CA 1
ATOM 2638 C C . LEU B 1 79 ? -7.516 0.406 6.984 1 90.38 79 LEU B C 1
ATOM 2640 O O . LEU B 1 79 ? -8 -0.592 6.449 1 90.38 79 LEU B O 1
ATOM 2644 N N . VAL B 1 80 ? -6.555 1.104 6.426 1 93.81 80 VAL B N 1
ATOM 2645 C CA . VAL B 1 80 ? -5.871 0.693 5.199 1 93.81 80 VAL B CA 1
ATOM 2646 C C . VAL B 1 80 ? -4.41 0.381 5.504 1 93.81 80 VAL B C 1
ATOM 2648 O O . VAL B 1 80 ? -3.68 1.23 6.023 1 93.81 80 VAL B O 1
ATOM 2651 N N . VAL B 1 81 ? -4.02 -0.809 5.145 1 92.75 81 VAL B N 1
ATOM 2652 C CA . VAL B 1 81 ? -2.641 -1.22 5.391 1 92.75 81 VAL B CA 1
ATOM 2653 C C . VAL B 1 81 ? -1.986 -1.643 4.078 1 92.75 81 VAL B C 1
ATOM 2655 O O . VAL B 1 81 ? -2.395 -2.631 3.465 1 92.75 81 VAL B O 1
ATOM 2658 N N . GLY B 1 82 ? -1.02 -0.835 3.67 1 95.25 82 GLY B N 1
ATOM 2659 C CA . GLY B 1 82 ? -0.198 -1.22 2.533 1 95.25 82 GLY B CA 1
ATOM 2660 C C . GLY B 1 82 ? 1.057 -1.973 2.932 1 95.25 82 GLY B C 1
ATOM 2661 O O . GLY B 1 82 ? 1.883 -1.458 3.689 1 95.25 82 GLY B O 1
ATOM 2662 N N . LEU B 1 83 ? 1.223 -3.18 2.424 1 92.19 83 LEU B N 1
ATOM 2663 C CA . LEU B 1 83 ? 2.346 -4.023 2.816 1 92.19 83 LEU B CA 1
ATOM 2664 C C . LEU B 1 83 ? 3.227 -4.352 1.616 1 92.19 83 LEU B C 1
ATOM 2666 O O . LEU B 1 83 ? 2.75 -4.371 0.479 1 92.19 83 LEU B O 1
ATOM 2670 N N . GLN B 1 84 ? 4.449 -4.504 1.961 1 91.56 84 GLN B N 1
ATOM 2671 C CA . GLN B 1 84 ? 5.406 -5.07 1.019 1 91.56 84 GLN B CA 1
ATOM 2672 C C . GLN B 1 84 ? 6.188 -6.219 1.652 1 91.56 84 GLN B C 1
ATOM 2674 O O . GLN B 1 84 ? 6.684 -6.094 2.773 1 91.56 84 GLN B O 1
ATOM 2679 N N . GLU B 1 85 ? 6.246 -7.352 0.963 1 85.19 85 GLU B N 1
ATOM 2680 C CA . GLU B 1 85 ? 6.961 -8.555 1.38 1 85.19 85 GLU B CA 1
ATOM 2681 C C . GLU B 1 85 ? 6.473 -9.047 2.738 1 85.19 85 GLU B C 1
ATOM 2683 O O . GLU B 1 85 ? 7.223 -9.031 3.717 1 85.19 85 GLU B O 1
ATOM 2688 N N . ALA B 1 86 ? 5.289 -9.57 2.809 1 73.62 86 ALA B N 1
ATOM 2689 C CA . ALA B 1 86 ? 4.699 -10.133 4.023 1 73.62 86 ALA B CA 1
ATOM 2690 C C . ALA B 1 86 ? 5.422 -11.414 4.434 1 73.62 86 ALA B C 1
ATOM 2692 O O . ALA B 1 86 ? 6.059 -12.07 3.607 1 73.62 86 ALA B O 1
ATOM 2693 N N . PRO B 1 87 ? 5.391 -11.656 5.82 1 65.62 87 PRO B N 1
ATOM 2694 C CA . PRO B 1 87 ? 6.082 -12.867 6.273 1 65.62 87 PRO B CA 1
ATOM 2695 C C . PRO B 1 87 ? 5.484 -14.148 5.688 1 65.62 87 PRO B C 1
ATOM 2697 O O . PRO B 1 87 ? 4.262 -14.266 5.574 1 65.62 87 PRO B O 1
ATOM 2700 N N . ARG B 1 88 ? 6.238 -14.922 5.055 1 58.66 88 ARG B N 1
ATOM 2701 C CA . ARG B 1 88 ? 5.773 -16.188 4.504 1 58.66 88 ARG B CA 1
ATOM 2702 C C . ARG B 1 88 ? 5.758 -17.281 5.574 1 58.66 88 ARG B C 1
ATOM 2704 O O . ARG B 1 88 ? 5.008 -18.25 5.469 1 58.66 88 ARG B O 1
ATOM 2711 N N . ASN B 1 89 ? 6.719 -17.266 6.441 1 52.34 89 ASN B N 1
ATOM 2712 C CA . ASN B 1 89 ? 6.875 -18.375 7.367 1 52.34 89 ASN B CA 1
ATOM 2713 C C . ASN B 1 89 ? 5.996 -18.219 8.602 1 52.34 89 ASN B C 1
ATOM 2715 O O . ASN B 1 89 ? 5.441 -17.141 8.836 1 52.34 89 ASN B O 1
ATOM 2719 N N . ASN B 1 90 ? 5.879 -19.312 9.453 1 46.44 90 ASN B N 1
ATOM 2720 C CA . ASN B 1 90 ? 5.113 -19.828 10.578 1 46.44 90 ASN B CA 1
ATOM 2721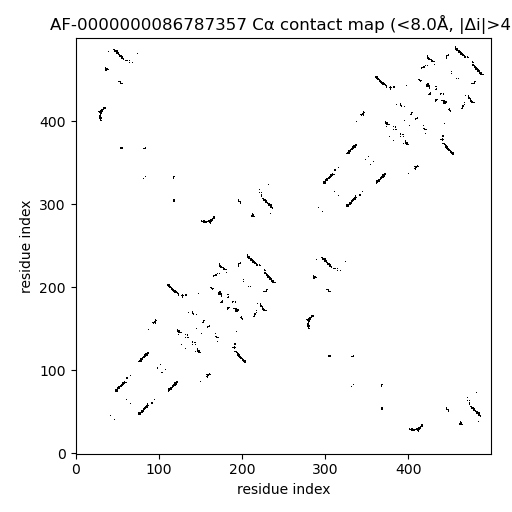 C C . ASN B 1 90 ? 4.887 -18.75 11.641 1 46.44 90 ASN B C 1
ATOM 2723 O O . ASN B 1 90 ? 4.516 -19.062 12.773 1 46.44 90 ASN B O 1
ATOM 2727 N N . ILE B 1 91 ? 5.395 -17.688 11.398 1 41.75 91 ILE B N 1
ATOM 2728 C CA . ILE B 1 91 ? 5.332 -16.969 12.664 1 41.75 91 ILE B CA 1
ATOM 2729 C C . ILE B 1 91 ? 3.891 -16.562 12.953 1 41.75 91 ILE B C 1
ATOM 2731 O O . ILE B 1 91 ? 3.496 -16.438 14.117 1 41.75 91 ILE B O 1
ATOM 2735 N N . SER B 1 92 ? 3.203 -16.078 11.938 1 43.19 92 SER B N 1
ATOM 2736 C CA . SER B 1 92 ? 2.055 -15.281 12.367 1 43.19 92 SER B CA 1
ATOM 2737 C C . SER B 1 92 ? 0.872 -16.172 12.727 1 43.19 92 SER B C 1
ATOM 2739 O O . SER B 1 92 ? -0.033 -16.375 11.914 1 43.19 92 SER B O 1
ATOM 2741 N N . ARG B 1 93 ? 1.128 -17.25 13.25 1 41.47 93 ARG B N 1
ATOM 2742 C CA . ARG B 1 93 ? -0.052 -18.047 13.57 1 41.47 93 ARG B CA 1
ATOM 2743 C C . ARG B 1 93 ? -1.175 -17.156 14.109 1 41.47 93 ARG B C 1
ATOM 2745 O O . ARG B 1 93 ? -2.354 -17.438 13.867 1 41.47 93 ARG B O 1
ATOM 2752 N N . HIS B 1 94 ? -0.852 -16.328 15.086 1 41.59 94 HIS B N 1
ATOM 2753 C CA . HIS B 1 94 ? -1.895 -15.75 15.922 1 41.59 94 HIS B CA 1
ATOM 2754 C C . HIS B 1 94 ? -2.291 -14.367 15.414 1 41.59 94 HIS B C 1
ATOM 2756 O O . HIS B 1 94 ? -2.91 -13.586 16.141 1 41.59 94 HIS B O 1
ATOM 2762 N N . ILE B 1 95 ? -1.862 -14.07 14.289 1 43.69 95 ILE B N 1
ATOM 2763 C CA . ILE B 1 95 ? -2.205 -12.703 13.93 1 43.69 95 ILE B CA 1
ATOM 2764 C C . ILE B 1 95 ? -3.721 -12.57 13.797 1 43.69 95 ILE B C 1
ATOM 2766 O O . ILE B 1 95 ? -4.285 -11.508 14.086 1 43.69 95 ILE B O 1
ATOM 2770 N N . SER B 1 96 ? -4.328 -13.625 13.312 1 43.22 96 SER B N 1
ATOM 2771 C CA . SER B 1 96 ? -5.727 -13.516 12.906 1 43.22 96 SER B CA 1
ATOM 2772 C C . SER B 1 96 ? -6.594 -13.008 14.055 1 43.22 96 SER B C 1
ATOM 2774 O O . SER B 1 96 ? -7.352 -12.047 13.883 1 43.22 96 SER B O 1
ATOM 2776 N N . SER B 1 97 ? -6.797 -14.039 14.977 1 41.78 97 SER B N 1
ATOM 2777 C CA . SER B 1 97 ? -7.969 -13.961 15.844 1 41.78 97 SER B CA 1
ATOM 2778 C C . SER B 1 97 ? -7.871 -12.773 16.797 1 41.78 97 SER B C 1
ATOM 2780 O O . SER B 1 97 ? -8.883 -12.156 17.141 1 41.78 97 SER B O 1
ATOM 2782 N N . SER B 1 98 ? -6.68 -12.648 17.266 1 40.22 98 SER B N 1
ATOM 2783 C CA . SER B 1 98 ? -6.512 -11.781 18.422 1 40.22 98 SER B CA 1
ATOM 2784 C C . SER B 1 98 ? -6.367 -10.32 18 1 40.22 98 SER B C 1
ATOM 2786 O O . SER B 1 98 ? -6.5 -9.414 18.828 1 40.22 98 SER B O 1
ATOM 2788 N N . LEU B 1 99 ? -5.641 -10.172 16.969 1 40.38 99 LEU B N 1
ATOM 2789 C CA . LEU B 1 99 ? -5.328 -8.773 16.688 1 40.38 99 LEU B CA 1
ATOM 2790 C C . LEU B 1 99 ? -6.586 -7.914 16.734 1 40.38 99 LEU B C 1
ATOM 2792 O O . LEU B 1 99 ? -6.523 -6.734 17.094 1 40.38 99 LEU B O 1
ATOM 2796 N N . PHE B 1 100 ? -7.703 -8.414 16.078 1 40.69 100 PHE B N 1
ATOM 2797 C CA . PHE B 1 100 ? -8.938 -7.633 16.016 1 40.69 100 PHE B CA 1
ATOM 2798 C C . PHE B 1 100 ? -9.969 -8.164 17 1 40.69 100 PHE B C 1
ATOM 2800 O O . PHE B 1 100 ? -11.156 -7.871 16.891 1 40.69 100 PHE B O 1
ATOM 2807 N N . SER B 1 101 ? -9.633 -9.18 17.688 1 38.59 101 SER B N 1
ATOM 2808 C CA . SER B 1 101 ? -10.648 -9.633 18.625 1 38.59 101 SER B CA 1
ATOM 2809 C C . SER B 1 101 ? -11.094 -8.5 19.547 1 38.59 101 SER B C 1
ATOM 2811 O O . SER B 1 101 ? -10.336 -7.566 19.797 1 38.59 101 SER B O 1
ATOM 2813 N N . LYS B 1 102 ? -12.406 -8.461 19.766 1 43.75 102 LYS B N 1
ATOM 2814 C CA . LYS B 1 102 ? -13.195 -7.566 20.609 1 43.75 102 LYS B CA 1
ATOM 2815 C C . LYS B 1 102 ? -12.445 -7.195 21.891 1 43.75 102 LYS B C 1
ATOM 2817 O O . LYS B 1 102 ? -12.773 -6.203 22.547 1 43.75 102 LYS B O 1
ATOM 2822 N N . ASN B 1 103 ? -11.586 -8.078 22.312 1 40.53 103 ASN B N 1
ATOM 2823 C CA . ASN B 1 103 ? -11.164 -7.875 23.703 1 40.53 103 ASN B CA 1
ATOM 2824 C C . ASN B 1 103 ? -10.156 -6.734 23.812 1 40.53 103 ASN B C 1
ATOM 2826 O O . ASN B 1 103 ? -9.695 -6.422 24.906 1 40.53 103 ASN B O 1
ATOM 2830 N N . LEU B 1 104 ? -9.539 -6.508 22.734 1 38 104 LEU B N 1
ATOM 2831 C CA . LEU B 1 104 ? -8.453 -5.582 23.047 1 38 104 LEU B CA 1
ATOM 2832 C C . LEU B 1 104 ? -8.984 -4.168 23.25 1 38 104 LEU B C 1
ATOM 2834 O O . LEU B 1 104 ? -8.398 -3.373 23.984 1 38 104 LEU B O 1
ATOM 2838 N N . ASN B 1 105 ? -9.891 -3.607 22.344 1 36.94 105 ASN B N 1
ATOM 2839 C CA . ASN B 1 105 ? -10.414 -2.277 22.641 1 36.94 105 ASN B CA 1
ATOM 2840 C C . ASN B 1 105 ? -11.914 -2.32 22.938 1 36.94 105 ASN B C 1
ATOM 2842 O O . ASN B 1 105 ? -12.734 -2.416 22.031 1 36.94 105 ASN B O 1
ATOM 2846 N N . PRO B 1 106 ? -12.258 -2.527 24.141 1 38.34 106 PRO B N 1
ATOM 2847 C CA . PRO B 1 106 ? -13.664 -2.482 24.531 1 38.34 106 PRO B CA 1
ATOM 2848 C C . PRO B 1 106 ? -14.406 -1.295 23.922 1 38.34 106 PRO B C 1
ATOM 2850 O O . PRO B 1 106 ? -15.641 -1.286 23.891 1 38.34 106 PRO B O 1
ATOM 2853 N N . TYR B 1 107 ? -13.719 -0.219 23.812 1 36.72 107 TYR B N 1
ATOM 2854 C CA . TYR B 1 107 ? -14.398 0.991 23.359 1 36.72 107 TYR B CA 1
ATOM 2855 C C . TYR B 1 107 ? -14.398 1.072 21.844 1 36.72 107 TYR B C 1
ATOM 2857 O O . TYR B 1 107 ? -14.797 2.086 21.266 1 36.72 107 TYR B O 1
ATOM 2865 N N . ALA B 1 108 ? -13.727 0.18 21.188 1 42.66 108 ALA B N 1
ATOM 2866 C CA . ALA B 1 108 ? -13.68 0.217 19.734 1 42.66 108 ALA B CA 1
ATOM 2867 C C . ALA B 1 108 ? -15.062 0.01 19.125 1 42.66 108 ALA B C 1
ATOM 2869 O O . ALA B 1 108 ? -15.742 -0.976 19.438 1 42.66 108 ALA B O 1
ATOM 2870 N N . ARG B 1 109 ? -15.852 1.032 18.906 1 46.41 109 ARG B N 1
ATOM 2871 C CA . ARG B 1 109 ? -17.062 0.862 18.125 1 46.41 109 ARG B CA 1
ATOM 2872 C C . ARG B 1 109 ? -16.812 -0.007 16.891 1 46.41 109 ARG B C 1
ATOM 2874 O O . ARG B 1 109 ? -15.742 0.09 16.281 1 46.41 109 ARG B O 1
ATOM 2881 N N . PRO B 1 110 ? -17.5 -1.096 16.703 1 48.25 110 PRO B N 1
ATOM 2882 C CA . PRO B 1 110 ? -17.562 -2.207 15.758 1 48.25 110 PRO B CA 1
ATOM 2883 C C . PRO B 1 110 ? -17.469 -1.746 14.305 1 48.25 110 PRO B C 1
ATOM 2885 O O . PRO B 1 110 ? -17.375 -2.574 13.391 1 48.25 110 PRO B O 1
ATOM 2888 N N . ASP B 1 111 ? -17.641 -0.467 13.922 1 53.22 111 ASP B N 1
ATOM 2889 C CA . ASP B 1 111 ? -17.984 -0.157 12.531 1 53.22 111 ASP B CA 1
ATOM 2890 C C . ASP B 1 111 ? -16.75 -0.157 11.648 1 53.22 111 ASP B C 1
ATOM 2892 O O . ASP B 1 111 ? -16.672 0.604 10.68 1 53.22 111 ASP B O 1
ATOM 2896 N N . GLN B 1 112 ? -15.797 -1.046 11.812 1 72.06 112 GLN B N 1
ATOM 2897 C CA . GLN B 1 112 ? -14.477 -0.845 11.227 1 72.06 112 GLN B CA 1
ATOM 2898 C C . GLN B 1 112 ? -14.258 -1.763 10.031 1 72.06 112 GLN B C 1
ATOM 2900 O O . GLN B 1 112 ? -14.734 -2.898 10.016 1 72.06 112 GLN B O 1
ATOM 2905 N N . ILE B 1 113 ? -13.906 -1.184 8.906 1 84.06 113 ILE B N 1
ATOM 2906 C CA . ILE B 1 113 ? -13.438 -1.91 7.727 1 84.06 113 ILE B CA 1
ATOM 2907 C C . ILE B 1 113 ? -11.914 -1.88 7.676 1 84.06 113 ILE B C 1
ATOM 2909 O O . ILE B 1 113 ? -11.297 -0.838 7.914 1 84.06 113 ILE B O 1
ATOM 2913 N N . THR B 1 114 ? -11.344 -3.031 7.465 1 88.75 114 THR B N 1
ATOM 2914 C CA . THR B 1 114 ? -9.906 -3.133 7.27 1 88.75 114 THR B CA 1
ATOM 2915 C C . THR B 1 114 ? -9.578 -3.598 5.855 1 88.75 114 THR B C 1
ATOM 2917 O O . THR B 1 114 ? -10.164 -4.562 5.363 1 88.75 114 THR B O 1
ATOM 2920 N N . ILE B 1 115 ? -8.695 -2.896 5.195 1 93.5 115 ILE B N 1
ATOM 2921 C CA . ILE B 1 115 ? -8.227 -3.266 3.867 1 93.5 115 ILE B CA 1
ATOM 2922 C C . ILE B 1 115 ? -6.711 -3.482 3.9 1 93.5 115 ILE B C 1
ATOM 2924 O O . ILE B 1 115 ? -5.969 -2.648 4.422 1 93.5 115 ILE B O 1
ATOM 2928 N N . TRP B 1 116 ? -6.289 -4.602 3.416 1 92.31 116 TRP B N 1
ATOM 2929 C CA . TRP B 1 116 ? -4.879 -4.898 3.178 1 92.31 116 TRP B CA 1
ATOM 2930 C C . TRP B 1 116 ? -4.57 -4.914 1.685 1 92.31 116 TRP B C 1
ATOM 2932 O O . TRP B 1 116 ? -5.348 -5.445 0.889 1 92.31 116 TRP B O 1
ATOM 2942 N N . LEU B 1 117 ? -3.496 -4.297 1.302 1 96.38 117 LEU B N 1
ATOM 2943 C CA . LEU B 1 117 ? -3.105 -4.324 -0.103 1 96.38 117 LEU B CA 1
ATOM 2944 C C . LEU B 1 117 ? -1.587 -4.289 -0.245 1 96.38 117 LEU B C 1
ATOM 2946 O O . LEU B 1 117 ? -0.892 -3.744 0.614 1 96.38 117 LEU B O 1
ATOM 2950 N N . GLY B 1 118 ? -1.075 -4.926 -1.306 1 96.62 118 GLY B N 1
ATOM 2951 C CA . GLY B 1 118 ? 0.344 -4.82 -1.6 1 96.62 118 GLY B CA 1
ATOM 2952 C C . GLY B 1 118 ? 0.91 -6.059 -2.268 1 96.62 118 GLY B C 1
ATOM 2953 O O . GLY B 1 118 ? 0.168 -6.988 -2.59 1 96.62 118 GLY B O 1
ATOM 2954 N N . ASP B 1 119 ? 2.18 -5.961 -2.596 1 95.69 119 ASP B N 1
ATOM 2955 C CA . ASP B 1 119 ? 2.959 -7.133 -2.979 1 95.69 119 ASP B CA 1
ATOM 2956 C C . ASP B 1 119 ? 3.326 -7.973 -1.757 1 95.69 119 ASP B C 1
ATOM 2958 O O . ASP B 1 119 ? 4.344 -7.723 -1.106 1 95.69 119 ASP B O 1
ATOM 2962 N N . LEU B 1 120 ? 2.543 -8.953 -1.499 1 91.75 120 LEU B N 1
ATOM 2963 C CA . LEU B 1 120 ? 2.729 -9.742 -0.288 1 91.75 120 LEU B CA 1
ATOM 2964 C C . LEU B 1 120 ? 3.809 -10.797 -0.49 1 91.75 120 LEU B C 1
ATOM 2966 O O . LEU B 1 120 ? 4.332 -11.352 0.48 1 91.75 120 LEU B O 1
ATOM 2970 N N . ASN B 1 121 ? 4.156 -11.109 -1.688 1 91.44 121 ASN B N 1
ATOM 2971 C CA . ASN B 1 121 ? 5.273 -11.961 -2.09 1 91.44 121 ASN B CA 1
ATOM 2972 C C . ASN B 1 121 ? 5.016 -13.422 -1.743 1 91.44 121 ASN B C 1
ATOM 2974 O O . ASN B 1 121 ? 5.953 -14.18 -1.494 1 91.44 121 ASN B O 1
ATOM 2978 N N . TYR B 1 122 ? 3.781 -13.828 -1.658 1 91.56 122 TYR B N 1
ATOM 2979 C CA . TYR B 1 122 ? 3.443 -15.25 -1.597 1 91.56 122 TYR B CA 1
ATOM 2980 C C . TYR B 1 122 ? 3.492 -15.883 -2.982 1 91.56 122 TYR B C 1
ATOM 2982 O O . TYR B 1 122 ? 3.086 -15.266 -3.969 1 91.56 122 TYR B O 1
ATOM 2990 N N . ARG B 1 123 ? 3.912 -17.109 -2.979 1 93.75 123 ARG B N 1
ATOM 2991 C CA . ARG B 1 123 ? 4.121 -17.766 -4.266 1 93.75 123 ARG B CA 1
ATOM 2992 C C . ARG B 1 123 ? 3.346 -19.078 -4.344 1 93.75 123 ARG B C 1
ATOM 2994 O O . ARG B 1 123 ? 2.826 -19.562 -3.336 1 93.75 123 ARG B O 1
ATOM 3001 N N . LEU B 1 124 ? 3.227 -19.531 -5.613 1 96 124 LEU B N 1
ATOM 3002 C CA . LEU B 1 124 ? 2.705 -20.891 -5.77 1 96 124 LEU B CA 1
ATOM 3003 C C . LEU B 1 124 ? 3.689 -21.922 -5.223 1 96 124 LEU B C 1
ATOM 3005 O O . LEU B 1 124 ? 4.898 -21.797 -5.426 1 96 124 LEU B O 1
ATOM 3009 N N . GLN B 1 125 ? 3.096 -22.891 -4.523 1 93.19 125 GLN B N 1
ATOM 3010 C CA . GLN B 1 125 ? 3.934 -23.922 -3.932 1 93.19 125 GLN B CA 1
ATOM 3011 C C . GLN B 1 125 ? 3.584 -25.297 -4.492 1 93.19 125 GLN B C 1
ATOM 3013 O O . GLN B 1 125 ? 2.418 -25.578 -4.785 1 93.19 125 GLN B O 1
ATOM 3018 N N . GLY B 1 126 ? 4.617 -26.203 -4.629 1 93.81 126 GLY B N 1
ATOM 3019 C CA . GLY B 1 126 ? 4.398 -27.594 -5.016 1 93.81 126 GLY B CA 1
ATOM 3020 C C . GLY B 1 126 ? 4.18 -27.766 -6.508 1 93.81 126 GLY B C 1
ATOM 3021 O O . GLY B 1 126 ? 3.586 -28.75 -6.938 1 93.81 126 GLY B O 1
ATOM 3022 N N . ILE B 1 127 ? 4.48 -26.797 -7.281 1 96.38 127 ILE B N 1
ATOM 3023 C CA . ILE B 1 127 ? 4.367 -26.906 -8.734 1 96.38 127 ILE B CA 1
ATOM 3024 C C . ILE B 1 127 ? 5.555 -26.219 -9.391 1 96.38 127 ILE B C 1
ATOM 3026 O O . ILE B 1 127 ? 6 -25.156 -8.938 1 96.38 127 ILE B O 1
ATOM 3030 N N . ASN B 1 128 ? 6.02 -26.844 -10.438 1 96.19 128 ASN B N 1
ATOM 3031 C CA . ASN B 1 128 ? 7.117 -26.25 -11.188 1 96.19 128 ASN B CA 1
ATOM 3032 C C . ASN B 1 128 ? 6.617 -25.219 -12.188 1 96.19 128 ASN B C 1
ATOM 3034 O O . ASN B 1 128 ? 5.422 -25.172 -12.5 1 96.19 128 ASN B O 1
ATOM 3038 N N . THR B 1 129 ? 7.551 -24.422 -12.688 1 97.06 129 THR B N 1
ATOM 3039 C CA . THR B 1 129 ? 7.219 -23.266 -13.516 1 97.06 129 THR B CA 1
ATOM 3040 C C . THR B 1 129 ? 6.539 -23.703 -14.812 1 97.06 129 THR B C 1
ATOM 3042 O O . THR B 1 129 ? 5.531 -23.125 -15.219 1 97.06 129 THR B O 1
ATOM 3045 N N . PHE B 1 130 ? 7.008 -24.75 -15.461 1 97.06 130 PHE B N 1
ATOM 3046 C CA . PHE B 1 130 ? 6.516 -25.062 -16.797 1 97.06 130 PHE B CA 1
ATOM 3047 C C . PHE B 1 130 ? 5.102 -25.625 -16.734 1 97.06 130 PHE B C 1
ATOM 3049 O O . PHE B 1 130 ? 4.223 -25.203 -17.484 1 97.06 130 PHE B O 1
ATOM 3056 N N . PRO B 1 131 ? 4.84 -26.547 -15.812 1 97.62 131 PRO B N 1
ATOM 3057 C CA . PRO B 1 131 ? 3.445 -26.984 -15.664 1 97.62 131 PRO B CA 1
ATOM 3058 C C . PRO B 1 131 ? 2.51 -25.828 -15.32 1 97.62 131 PRO B C 1
ATOM 3060 O O . PRO B 1 131 ? 1.39 -25.75 -15.828 1 97.62 131 PRO B O 1
ATOM 3063 N N . ALA B 1 132 ? 2.877 -24.953 -14.422 1 98.06 132 ALA B N 1
ATOM 3064 C CA . ALA B 1 132 ? 2.066 -23.781 -14.07 1 98.06 132 ALA B CA 1
ATOM 3065 C C . ALA B 1 132 ? 1.781 -22.922 -15.297 1 98.06 132 ALA B C 1
ATOM 3067 O O . ALA B 1 132 ? 0.634 -22.547 -15.539 1 98.06 132 ALA B O 1
ATOM 3068 N N . ARG B 1 133 ? 2.793 -22.672 -16.047 1 97.81 133 ARG B N 1
ATOM 3069 C CA . ARG B 1 133 ? 2.668 -21.844 -17.234 1 97.81 133 ARG B CA 1
ATOM 3070 C C . ARG B 1 133 ? 1.741 -22.484 -18.266 1 97.81 133 ARG B C 1
ATOM 3072 O O . ARG B 1 133 ? 1.001 -21.797 -18.953 1 97.81 133 ARG B O 1
ATOM 3079 N N . SER B 1 134 ? 1.881 -23.781 -18.375 1 97.75 134 SER B N 1
ATOM 3080 C CA . SER B 1 134 ? 1.008 -24.5 -19.297 1 97.75 134 SER B CA 1
ATOM 3081 C C . SER B 1 134 ? -0.46 -24.312 -18.922 1 97.75 134 SER B C 1
ATOM 3083 O O . SER B 1 134 ? -1.299 -24.078 -19.797 1 97.75 134 SER B O 1
ATOM 3085 N N . LEU B 1 135 ? -0.781 -24.422 -17.656 1 97.81 135 LEU B N 1
ATOM 3086 C CA . LEU B 1 135 ? -2.148 -24.219 -17.188 1 97.81 135 LEU B CA 1
ATOM 3087 C C . LEU B 1 135 ? -2.615 -22.797 -17.484 1 97.81 135 LEU B C 1
ATOM 3089 O O . LEU B 1 135 ? -3.748 -22.594 -17.922 1 97.81 135 LEU B O 1
ATOM 3093 N N . ILE B 1 136 ? -1.749 -21.812 -17.281 1 97.69 136 ILE B N 1
ATOM 3094 C CA . ILE B 1 136 ? -2.074 -20.406 -17.516 1 97.69 136 ILE B CA 1
ATOM 3095 C C . ILE B 1 136 ? -2.359 -20.172 -19 1 97.69 136 ILE B C 1
ATOM 3097 O O . ILE B 1 136 ? -3.338 -19.516 -19.344 1 97.69 136 ILE B O 1
ATOM 3101 N N . ARG B 1 137 ? -1.478 -20.734 -19.828 1 96.62 137 ARG B N 1
ATOM 3102 C CA . ARG B 1 137 ? -1.635 -20.578 -21.281 1 96.62 137 ARG B CA 1
ATOM 3103 C C . ARG B 1 137 ? -2.979 -21.141 -21.734 1 96.62 137 ARG B C 1
ATOM 3105 O O . ARG B 1 137 ? -3.605 -20.578 -22.641 1 96.62 137 ARG B O 1
ATOM 3112 N N . LYS B 1 138 ? -3.418 -22.141 -21.094 1 97.38 138 LYS B N 1
ATOM 3113 C CA . LYS B 1 138 ? -4.676 -22.797 -21.453 1 97.38 138 LYS B CA 1
ATOM 3114 C C . LYS B 1 138 ? -5.855 -22.125 -20.734 1 97.38 138 LYS B C 1
ATOM 3116 O O . LYS B 1 138 ? -6.969 -22.656 -20.75 1 97.38 138 LYS B O 1
ATOM 3121 N N . ASN B 1 139 ? -5.633 -21.031 -20.031 1 96.25 139 ASN B N 1
ATOM 3122 C CA . ASN B 1 139 ? -6.637 -20.297 -19.266 1 96.25 139 ASN B CA 1
ATOM 3123 C C . ASN B 1 139 ? -7.238 -21.156 -18.156 1 96.25 139 ASN B C 1
ATOM 3125 O O . ASN B 1 139 ? -8.438 -21.078 -17.906 1 96.25 139 ASN B O 1
ATOM 3129 N N . LEU B 1 140 ? -6.461 -22.031 -17.594 1 96.88 140 LEU B N 1
ATOM 3130 C CA . LEU B 1 140 ? -6.859 -22.906 -16.484 1 96.88 140 LEU B CA 1
ATOM 3131 C C . LEU B 1 140 ? -6.156 -22.5 -15.195 1 96.88 140 LEU B C 1
ATOM 3133 O O . LEU B 1 140 ? -5.863 -23.359 -14.359 1 96.88 140 LEU B O 1
ATOM 3137 N N . HIS B 1 141 ? -5.836 -21.156 -15.125 1 95.44 141 HIS B N 1
ATOM 3138 C CA . HIS B 1 141 ? -5.066 -20.703 -13.969 1 95.44 141 HIS B CA 1
ATOM 3139 C C . HIS B 1 141 ? -5.879 -20.828 -12.688 1 95.44 141 HIS B C 1
ATOM 3141 O O . HIS B 1 141 ? -5.316 -20.828 -11.586 1 95.44 141 HIS B O 1
ATOM 3147 N N . GLU B 1 142 ? -7.133 -20.969 -12.75 1 94.5 142 GLU B N 1
ATOM 3148 C CA . GLU B 1 142 ? -7.957 -21.172 -11.562 1 94.5 142 GLU B CA 1
ATOM 3149 C C . GLU B 1 142 ? -7.551 -22.438 -10.812 1 94.5 142 GLU B C 1
ATOM 3151 O O . GLU B 1 142 ? -7.664 -22.5 -9.586 1 94.5 142 GLU B O 1
ATOM 3156 N N . LEU B 1 143 ? -7.035 -23.422 -11.484 1 95.75 143 LEU B N 1
ATOM 3157 C CA . LEU B 1 143 ? -6.605 -24.672 -10.883 1 95.75 143 LEU B CA 1
ATOM 3158 C C . LEU B 1 143 ? -5.363 -24.469 -10.023 1 95.75 143 LEU B C 1
ATOM 3160 O O . LEU B 1 143 ? -5.07 -25.281 -9.141 1 95.75 143 LEU B O 1
ATOM 3164 N N . LEU B 1 144 ? -4.691 -23.391 -10.281 1 97.56 144 LEU B N 1
ATOM 3165 C CA . LEU B 1 144 ? -3.459 -23.109 -9.555 1 97.56 144 LEU B CA 1
ATOM 3166 C C . LEU B 1 144 ? -3.762 -22.531 -8.172 1 97.56 144 LEU B C 1
ATOM 3168 O O . LEU B 1 144 ? -2.879 -22.469 -7.312 1 97.56 144 LEU B O 1
ATOM 3172 N N . THR B 1 145 ? -5.016 -22.109 -7.883 1 95.31 145 THR B N 1
ATOM 3173 C CA . THR B 1 145 ? -5.367 -21.469 -6.621 1 95.31 145 THR B CA 1
ATOM 3174 C C . THR B 1 145 ? -5.141 -22.422 -5.445 1 95.31 145 THR B C 1
ATOM 3176 O O . THR B 1 145 ? -4.828 -21.969 -4.34 1 95.31 145 THR B O 1
ATOM 3179 N N . SER B 1 146 ? -5.266 -23.719 -5.684 1 94.25 146 SER B N 1
ATOM 3180 C CA . SER B 1 146 ? -5.047 -24.719 -4.633 1 94.25 146 SER B CA 1
ATOM 3181 C C . SER B 1 146 ? -3.582 -24.766 -4.215 1 94.25 146 SER B C 1
ATOM 3183 O O . SER B 1 146 ? -3.248 -25.312 -3.162 1 94.25 146 SER B O 1
ATOM 3185 N N . LYS B 1 147 ? -2.711 -24.172 -5.012 1 96.19 147 LYS B N 1
ATOM 3186 C CA . LYS B 1 147 ? -1.277 -24.172 -4.73 1 96.19 147 LYS B CA 1
ATOM 3187 C C . LYS B 1 147 ? -0.807 -22.828 -4.211 1 96.19 147 LYS B C 1
ATOM 3189 O O . LYS B 1 147 ? 0.389 -22.625 -3.988 1 96.19 147 LYS B O 1
ATOM 3194 N N . ASP B 1 148 ? -1.707 -21.953 -4.047 1 94.94 148 ASP B N 1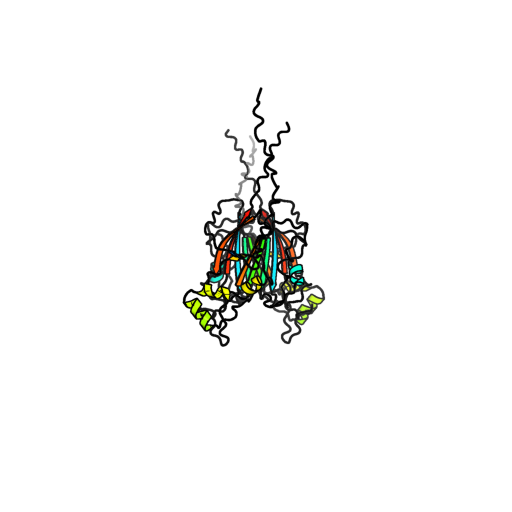
ATOM 3195 C CA . ASP B 1 148 ? -1.377 -20.609 -3.576 1 94.94 148 ASP B CA 1
ATOM 3196 C C . ASP B 1 148 ? -1 -20.625 -2.098 1 94.94 148 ASP B C 1
ATOM 3198 O O . ASP B 1 148 ? -1.807 -21.016 -1.249 1 94.94 148 ASP B O 1
ATOM 3202 N N . GLN B 1 149 ? 0.174 -20.203 -1.832 1 92.12 149 GLN B N 1
ATOM 3203 C CA . GLN B 1 149 ? 0.734 -20.25 -0.486 1 92.12 149 GLN B CA 1
ATOM 3204 C C . GLN B 1 149 ? -0.083 -19.406 0.487 1 92.12 149 GLN B C 1
ATOM 3206 O O . GLN B 1 149 ? -0.26 -19.797 1.647 1 92.12 149 GLN B O 1
ATOM 3211 N N . LEU B 1 150 ? -0.476 -18.172 0.078 1 90.62 150 LEU B N 1
ATOM 3212 C CA . LEU B 1 150 ? -1.249 -17.312 0.963 1 90.62 150 LEU B CA 1
ATOM 3213 C C . LEU B 1 150 ? -2.535 -18 1.406 1 90.62 150 LEU B C 1
ATOM 3215 O O . LEU B 1 150 ? -2.859 -18.016 2.598 1 90.62 150 LEU B O 1
ATOM 3219 N N . LEU B 1 151 ? -3.252 -18.562 0.461 1 90.81 151 LEU B N 1
ATOM 3220 C CA . LEU B 1 151 ? -4.504 -19.25 0.769 1 90.81 151 LEU B CA 1
ATOM 3221 C C . LEU B 1 151 ? -4.262 -20.438 1.681 1 90.81 151 LEU B C 1
ATOM 3223 O O . LEU B 1 151 ? -5.031 -20.688 2.615 1 90.81 151 LEU B O 1
ATOM 3227 N N . GLN B 1 152 ? -3.209 -21.094 1.41 1 88.56 152 GLN B N 1
ATOM 3228 C CA . GLN B 1 152 ? -2.879 -22.266 2.23 1 88.56 152 GLN B CA 1
ATOM 3229 C C . GLN B 1 152 ? -2.541 -21.844 3.66 1 88.56 152 GLN B C 1
ATOM 3231 O O . GLN B 1 152 ? -3.014 -22.469 4.617 1 88.56 152 GLN B O 1
ATOM 3236 N N . GLU B 1 153 ? -1.744 -20.828 3.764 1 83.88 153 GLU B N 1
ATOM 3237 C CA . GLU B 1 153 ? -1.352 -20.359 5.09 1 83.88 153 GLU B CA 1
ATOM 3238 C C . GLU B 1 153 ? -2.551 -19.828 5.859 1 83.88 153 GLU B C 1
ATOM 3240 O O . GLU B 1 153 ? -2.658 -20.016 7.07 1 83.88 153 GLU B O 1
ATOM 3245 N N . ALA B 1 154 ? -3.422 -19.141 5.223 1 83.56 154 ALA B N 1
ATOM 3246 C CA . ALA B 1 154 ? -4.625 -18.625 5.867 1 83.56 154 ALA B CA 1
ATOM 3247 C C . ALA B 1 154 ? -5.523 -19.766 6.34 1 83.56 154 ALA B C 1
ATOM 3249 O O . ALA B 1 154 ? -6.133 -19.672 7.41 1 83.56 154 ALA B O 1
ATOM 3250 N N . GLU B 1 155 ? -5.652 -20.766 5.605 1 83.62 155 GLU B N 1
ATOM 3251 C CA . GLU B 1 155 ? -6.469 -21.922 5.953 1 83.62 155 GLU B CA 1
ATOM 3252 C C . GLU B 1 155 ? -5.938 -22.609 7.207 1 83.62 155 GLU B C 1
ATOM 3254 O O . GLU B 1 155 ? -6.707 -23.188 7.98 1 83.62 155 GLU B O 1
ATOM 3259 N N . ARG B 1 156 ? -4.699 -22.453 7.383 1 79.5 156 ARG B N 1
ATOM 3260 C CA . ARG B 1 156 ? -4.078 -23.062 8.562 1 79.5 156 ARG B CA 1
ATOM 3261 C C . ARG B 1 156 ? -4.195 -22.141 9.773 1 79.5 156 ARG B C 1
ATOM 3263 O O . ARG B 1 156 ? -3.717 -22.469 10.859 1 79.5 156 ARG B O 1
ATOM 3270 N N . GLY B 1 157 ? -4.914 -20.969 9.594 1 71.12 157 GLY B N 1
ATOM 3271 C CA . GLY B 1 157 ? -5.141 -20.047 10.688 1 71.12 157 GLY B CA 1
ATOM 3272 C C . GLY B 1 157 ? -3.93 -19.188 11 1 71.12 157 GLY B C 1
ATOM 3273 O O . GLY B 1 157 ? -3.846 -18.578 12.07 1 71.12 157 GLY B O 1
ATOM 3274 N N . GLN B 1 158 ? -3.002 -19.125 10.172 1 65.75 158 GLN B N 1
ATOM 3275 C CA . GLN B 1 158 ? -1.746 -18.438 10.445 1 65.75 158 GLN B CA 1
ATOM 3276 C C . GLN B 1 158 ? -1.854 -16.953 10.133 1 65.75 158 GLN B C 1
ATOM 3278 O O . GLN B 1 158 ? -1.401 -16.109 10.906 1 65.75 158 GLN B O 1
ATOM 3283 N N . ILE B 1 159 ? -2.371 -16.562 8.977 1 72.19 159 ILE B N 1
ATOM 3284 C CA . ILE B 1 159 ? -2.395 -15.148 8.609 1 72.19 159 ILE B CA 1
ATOM 3285 C C . ILE B 1 159 ? -3.703 -14.828 7.891 1 72.19 159 ILE B C 1
ATOM 3287 O O . ILE B 1 159 ? -4.203 -15.641 7.105 1 72.19 159 ILE B O 1
ATOM 3291 N N . PHE B 1 160 ? -4.316 -13.703 8.117 1 77.94 160 PHE B N 1
ATOM 3292 C CA . PHE B 1 160 ? -5.441 -13.094 7.414 1 77.94 160 PHE B CA 1
ATOM 3293 C C . PHE B 1 160 ? -6.695 -13.945 7.562 1 77.94 160 PHE B C 1
ATOM 3295 O O . PHE B 1 160 ? -7.57 -13.922 6.695 1 77.94 160 PHE B O 1
ATOM 3302 N N . SER B 1 161 ? -6.672 -14.828 8.547 1 76 161 SER B N 1
ATOM 3303 C CA . SER B 1 161 ? -7.91 -15.555 8.82 1 76 161 SER B CA 1
ATOM 3304 C C . SER B 1 161 ? -9.07 -14.602 9.07 1 76 161 SER B C 1
ATOM 3306 O O . SER B 1 161 ? -8.922 -13.625 9.812 1 76 161 SER B O 1
ATOM 3308 N N . GLY B 1 162 ? -10.18 -14.836 8.344 1 79.56 162 GLY B N 1
ATOM 3309 C CA . GLY B 1 162 ? -11.359 -14 8.508 1 79.56 162 GLY B CA 1
ATOM 3310 C C . GLY B 1 162 ? -11.438 -12.875 7.484 1 79.56 162 GLY B C 1
ATOM 3311 O O . GLY B 1 162 ? -12.445 -12.164 7.414 1 79.56 162 GLY B O 1
ATOM 3312 N N . TYR B 1 163 ? -10.406 -12.742 6.738 1 88.31 163 TYR B N 1
ATOM 3313 C CA . TYR B 1 163 ? -10.43 -11.727 5.688 1 88.31 163 TYR B CA 1
ATOM 3314 C C . TYR B 1 163 ? -11.055 -12.281 4.414 1 88.31 163 TYR B C 1
ATOM 3316 O O . TYR B 1 163 ? -11.156 -13.492 4.238 1 88.31 163 TYR B O 1
ATOM 3324 N N . CYS B 1 164 ? -11.539 -11.375 3.625 1 92.62 164 CYS B N 1
ATOM 3325 C CA . CYS B 1 164 ? -12.141 -11.695 2.334 1 92.62 164 CYS B CA 1
ATOM 3326 C C . CYS B 1 164 ? -11.227 -11.273 1.19 1 92.62 164 CYS B C 1
ATOM 3328 O O . CYS B 1 164 ? -10.508 -10.273 1.3 1 92.62 164 CYS B O 1
ATOM 3330 N N . GLU B 1 165 ? -11.281 -12.008 0.127 1 95.62 165 GLU B N 1
ATOM 3331 C CA . GLU B 1 165 ? -10.617 -11.664 -1.128 1 95.62 165 GLU B CA 1
ATOM 3332 C C . GLU B 1 165 ? -11.477 -12.062 -2.328 1 95.62 165 GLU B C 1
ATOM 3334 O O . GLU B 1 165 ? -12.219 -13.047 -2.273 1 95.62 165 GLU B O 1
ATOM 3339 N N . GLY B 1 166 ? -11.398 -11.25 -3.332 1 95.38 166 GLY B N 1
ATOM 3340 C CA . GLY B 1 166 ? -12.062 -11.641 -4.562 1 95.38 166 GLY B CA 1
ATOM 3341 C C . GLY B 1 166 ? -11.484 -12.898 -5.184 1 95.38 166 GLY B C 1
ATOM 3342 O O . GLY B 1 166 ? -10.328 -13.25 -4.926 1 95.38 166 GLY B O 1
ATOM 3343 N N . THR B 1 167 ? -12.305 -13.539 -5.988 1 94.5 167 THR B N 1
ATOM 3344 C CA . THR B 1 167 ? -11.836 -14.703 -6.734 1 94.5 167 THR B CA 1
ATOM 3345 C C . THR B 1 167 ? -10.656 -14.328 -7.629 1 94.5 167 THR B C 1
ATOM 3347 O O . THR B 1 167 ? -10.688 -13.297 -8.305 1 94.5 167 THR B O 1
ATOM 3350 N N . LEU B 1 168 ? -9.656 -15.141 -7.543 1 95.44 168 LEU B N 1
ATOM 3351 C CA . LEU B 1 168 ? -8.5 -14.945 -8.414 1 95.44 168 LEU B CA 1
ATOM 3352 C C . LEU B 1 168 ? -8.812 -15.391 -9.844 1 95.44 168 LEU B C 1
ATOM 3354 O O . LEU B 1 168 ? -8.273 -16.391 -10.305 1 95.44 168 LEU B O 1
ATOM 3358 N N . ALA B 1 169 ? -9.523 -14.555 -10.531 1 94.62 169 ALA B N 1
ATOM 3359 C CA . ALA B 1 169 ? -9.977 -14.891 -11.875 1 94.62 169 ALA B CA 1
ATOM 3360 C C . ALA B 1 169 ? -9.047 -14.297 -12.93 1 94.62 169 ALA B C 1
ATOM 3362 O O . ALA B 1 169 ? -9.406 -14.219 -14.109 1 94.62 169 ALA B O 1
ATOM 3363 N N . PHE B 1 170 ? -7.973 -13.766 -12.57 1 96.88 170 PHE B N 1
ATOM 3364 C CA . PHE B 1 170 ? -6.957 -13.227 -13.461 1 96.88 170 PHE B CA 1
ATOM 3365 C C . PHE B 1 170 ? -5.652 -14 -13.336 1 96.88 170 PHE B C 1
ATOM 3367 O O . PHE B 1 170 ? -5.445 -14.711 -12.352 1 96.88 170 PHE B O 1
ATOM 3374 N N . LYS B 1 171 ? -4.805 -13.875 -14.289 1 97.75 171 LYS B N 1
ATOM 3375 C CA . LYS B 1 171 ? -3.539 -14.602 -14.312 1 97.75 171 LYS B CA 1
ATOM 3376 C C . LYS B 1 171 ? -2.605 -14.109 -13.203 1 97.75 171 LYS B C 1
ATOM 3378 O O . LYS B 1 171 ? -2.732 -12.977 -12.734 1 97.75 171 LYS B O 1
ATOM 3383 N N . PRO B 1 172 ? -1.708 -14.992 -12.797 1 98.25 172 PRO B N 1
ATOM 3384 C CA . PRO B 1 172 ? -0.687 -14.555 -11.844 1 98.25 172 PRO B CA 1
ATOM 3385 C C . PRO B 1 172 ? -0.031 -13.234 -12.234 1 98.25 172 PRO B C 1
ATOM 3387 O O . PRO B 1 172 ? 0.181 -12.984 -13.43 1 98.25 172 PRO B O 1
ATOM 3390 N N . THR B 1 173 ? 0.296 -12.445 -11.281 1 98 173 THR B N 1
ATOM 3391 C CA . THR B 1 173 ? 0.702 -11.07 -11.523 1 98 173 THR B CA 1
ATOM 3392 C C . THR B 1 173 ? 2.223 -10.953 -11.586 1 98 173 THR B C 1
ATOM 3394 O O . THR B 1 173 ? 2.76 -9.898 -11.93 1 98 173 THR B O 1
ATOM 3397 N N . TYR B 1 174 ? 2.879 -11.961 -11.211 1 97 174 TYR B N 1
ATOM 3398 C CA . TYR B 1 174 ? 4.332 -11.977 -11.094 1 97 174 TYR B CA 1
ATOM 3399 C C . TYR B 1 174 ? 4.902 -13.336 -11.484 1 97 174 TYR B C 1
ATOM 3401 O O . TYR B 1 174 ? 4.305 -14.367 -11.18 1 97 174 TYR B O 1
ATOM 3409 N N . LYS B 1 175 ? 5.957 -13.406 -12.078 1 96.94 175 LYS B N 1
ATOM 3410 C CA . LYS B 1 175 ? 6.887 -12.414 -12.594 1 96.94 175 LYS B CA 1
ATOM 3411 C C . LYS B 1 175 ? 6.875 -12.383 -14.125 1 96.94 175 LYS B C 1
ATOM 3413 O O . LYS B 1 175 ? 7 -13.422 -14.766 1 96.94 175 LYS B O 1
ATOM 3418 N N . TYR B 1 176 ? 6.742 -11.156 -14.633 1 96.94 176 TYR B N 1
ATOM 3419 C CA . TYR B 1 176 ? 6.781 -10.969 -16.078 1 96.94 176 TYR B CA 1
ATOM 3420 C C . TYR B 1 176 ? 8.133 -10.406 -16.516 1 96.94 176 TYR B C 1
ATOM 3422 O O . TYR B 1 176 ? 8.836 -9.773 -15.727 1 96.94 176 TYR B O 1
ATOM 3430 N N . ASP B 1 177 ? 8.477 -10.789 -17.734 1 96.38 177 ASP B N 1
ATOM 3431 C CA . ASP B 1 177 ? 9.547 -10.031 -18.375 1 96.38 177 ASP B CA 1
ATOM 3432 C C . ASP B 1 177 ? 9.102 -8.602 -18.672 1 96.38 177 ASP B C 1
ATOM 3434 O O . ASP B 1 177 ? 8.094 -8.391 -19.344 1 96.38 177 ASP B O 1
ATOM 3438 N N . ILE B 1 178 ? 9.883 -7.68 -18.172 1 93.12 178 ILE B N 1
ATOM 3439 C CA . ILE B 1 178 ? 9.523 -6.277 -18.359 1 93.12 178 ILE B CA 1
ATOM 3440 C C . ILE B 1 178 ? 9.344 -5.98 -19.844 1 93.12 178 ILE B C 1
ATOM 3442 O O . ILE B 1 178 ? 10.141 -6.43 -20.672 1 93.12 178 ILE B O 1
ATOM 3446 N N . GLY B 1 179 ? 8.273 -5.246 -20.156 1 92.56 179 GLY B N 1
ATOM 3447 C CA . GLY B 1 179 ? 8.008 -4.836 -21.531 1 92.56 179 GLY B CA 1
ATOM 3448 C C . GLY B 1 179 ? 7.254 -5.887 -22.328 1 92.56 179 GLY B C 1
ATOM 3449 O O . GLY B 1 179 ? 7.035 -5.723 -23.531 1 92.56 179 GLY B O 1
ATOM 3450 N N . SER B 1 180 ? 6.805 -6.992 -21.656 1 94.31 180 SER B N 1
ATOM 3451 C CA . SER B 1 180 ? 6.156 -8.07 -22.391 1 94.31 180 SER B CA 1
ATOM 3452 C C . SER B 1 180 ? 5.066 -8.734 -21.562 1 94.31 180 SER B C 1
ATOM 3454 O O . SER B 1 180 ? 4.863 -8.375 -20.391 1 94.31 180 SER B O 1
ATOM 3456 N N . SER B 1 181 ? 4.363 -9.656 -22.25 1 94.44 181 SER B N 1
ATOM 3457 C CA . SER B 1 181 ? 3.348 -10.453 -21.562 1 94.44 181 SER B CA 1
ATOM 3458 C C . SER B 1 181 ? 3.85 -11.859 -21.281 1 94.44 181 SER B C 1
ATOM 3460 O O . SER B 1 181 ? 3.068 -12.742 -20.922 1 94.44 181 SER B O 1
ATOM 3462 N N . SER B 1 182 ? 5.156 -12.055 -21.422 1 96.06 182 SER B N 1
ATOM 3463 C CA . SER B 1 182 ? 5.742 -13.352 -21.109 1 96.06 182 SER B CA 1
ATOM 3464 C C . SER B 1 182 ? 6.242 -13.406 -19.672 1 96.06 182 SER B C 1
ATOM 3466 O O . SER B 1 182 ? 6.801 -12.43 -19.172 1 96.06 182 SER B O 1
ATOM 3468 N N . TYR B 1 183 ? 6 -14.562 -19.141 1 97.44 183 TYR B N 1
ATOM 3469 C CA . TYR B 1 183 ? 6.547 -14.734 -17.812 1 97.44 183 TYR B CA 1
ATOM 3470 C C . TYR B 1 183 ? 8.062 -14.867 -17.844 1 97.44 183 TYR B C 1
ATOM 3472 O O . TYR B 1 183 ? 8.648 -15.055 -18.922 1 97.44 183 TYR B O 1
ATOM 3480 N N . ASP B 1 184 ? 8.695 -14.82 -16.75 1 97.06 184 ASP B N 1
ATOM 3481 C CA . ASP B 1 184 ? 10.117 -14.703 -16.484 1 97.06 184 ASP B CA 1
ATOM 3482 C C . ASP B 1 184 ? 10.922 -15.703 -17.312 1 97.06 184 ASP B C 1
ATOM 3484 O O . ASP B 1 184 ? 10.727 -16.906 -17.203 1 97.06 184 ASP B O 1
ATOM 3488 N N . THR B 1 185 ? 11.82 -15.172 -18.141 1 95.56 185 THR B N 1
ATOM 3489 C CA . THR B 1 185 ? 12.688 -16.047 -18.938 1 95.56 185 THR B CA 1
ATOM 3490 C C . THR B 1 185 ? 14.148 -15.891 -18.5 1 95.56 185 THR B C 1
ATOM 3492 O O . THR B 1 185 ? 15.062 -16.281 -19.219 1 95.56 185 THR B O 1
ATOM 3495 N N . SER B 1 186 ? 14.359 -15.195 -17.422 1 93 186 SER B N 1
ATOM 3496 C CA . SER B 1 186 ? 15.703 -15.133 -16.859 1 93 186 SER B CA 1
ATOM 3497 C C . SER B 1 186 ? 16.203 -16.516 -16.453 1 93 186 SER B C 1
ATOM 3499 O O . SER B 1 186 ? 15.516 -17.516 -16.656 1 93 186 SER B O 1
ATOM 3501 N N . HIS B 1 187 ? 17.375 -16.547 -15.875 1 93.31 187 HIS B N 1
ATOM 3502 C CA . HIS B 1 187 ? 17.953 -17.812 -15.438 1 93.31 187 HIS B CA 1
ATOM 3503 C C . HIS B 1 187 ? 17.172 -18.406 -14.281 1 93.31 187 HIS B C 1
ATOM 3505 O O . HIS B 1 187 ? 17.203 -19.625 -14.07 1 93.31 187 HIS B O 1
ATOM 3511 N N . LYS B 1 188 ? 16.422 -17.641 -13.594 1 90.12 188 LYS B N 1
ATOM 3512 C CA . LYS B 1 188 ? 15.656 -18.094 -12.438 1 90.12 188 LYS B CA 1
ATOM 3513 C C . LYS B 1 188 ? 14.359 -18.766 -12.867 1 90.12 188 LYS B C 1
ATOM 3515 O O . LYS B 1 188 ? 13.922 -19.734 -12.25 1 90.12 188 LYS B O 1
ATOM 3520 N N . VAL B 1 189 ? 13.727 -18.328 -13.992 1 94.06 189 VAL B N 1
ATOM 3521 C CA . VAL B 1 189 ? 12.484 -18.875 -14.539 1 94.06 189 VAL B CA 1
ATOM 3522 C C . VAL B 1 189 ? 11.477 -19.094 -13.414 1 94.06 189 VAL B C 1
ATOM 3524 O O . VAL B 1 189 ? 10.984 -20.203 -13.219 1 94.06 189 VAL B O 1
ATOM 3527 N N . ARG B 1 190 ? 11.188 -18.078 -12.758 1 95.31 190 ARG B N 1
ATOM 3528 C CA . ARG B 1 190 ? 10.336 -18.125 -11.578 1 95.31 190 ARG B CA 1
ATOM 3529 C C . ARG B 1 190 ? 8.945 -18.656 -11.922 1 95.31 190 ARG B C 1
ATOM 3531 O O . ARG B 1 190 ? 8.422 -18.375 -13 1 95.31 190 ARG B O 1
ATOM 3538 N N . VAL B 1 191 ? 8.344 -19.391 -10.977 1 97.44 191 VAL B N 1
ATOM 3539 C CA . VAL B 1 191 ? 6.953 -19.812 -11.117 1 97.44 191 VAL B CA 1
ATOM 3540 C C . VAL B 1 191 ? 6.027 -18.594 -11.039 1 97.44 191 VAL B C 1
ATOM 3542 O O . VAL B 1 191 ? 6.086 -17.828 -10.078 1 97.44 191 VAL B O 1
ATOM 3545 N N . PRO B 1 192 ? 5.211 -18.375 -12.102 1 98.12 192 PRO B N 1
ATOM 3546 C CA . PRO B 1 192 ? 4.242 -17.281 -11.984 1 98.12 192 PRO B CA 1
ATOM 3547 C C . PRO B 1 192 ? 3.348 -17.406 -10.758 1 98.12 192 PRO B C 1
ATOM 3549 O O . PRO B 1 192 ? 2.895 -18.5 -10.43 1 98.12 192 PRO B O 1
ATOM 3552 N N . SER B 1 193 ? 3.135 -16.297 -10.008 1 98 193 SER B N 1
ATOM 3553 C CA . SER B 1 193 ? 2.377 -16.328 -8.758 1 98 193 SER B CA 1
ATOM 3554 C C . SER B 1 193 ? 1.56 -15.047 -8.57 1 98 193 SER B C 1
ATOM 3556 O O . SER B 1 193 ? 1.887 -14.008 -9.148 1 98 193 SER B O 1
ATOM 3558 N N . TRP B 1 194 ? 0.447 -15.203 -7.852 1 97.81 194 TRP B N 1
ATOM 3559 C CA . TRP B 1 194 ? -0.296 -14.023 -7.414 1 97.81 194 TRP B CA 1
ATOM 3560 C C . TRP B 1 194 ? 0.346 -13.406 -6.176 1 97.81 194 TRP B C 1
ATOM 3562 O O . TRP B 1 194 ? -0.012 -13.742 -5.047 1 97.81 194 TRP B O 1
ATOM 3572 N N . THR B 1 195 ? 1.264 -12.438 -6.395 1 96.38 195 THR B N 1
ATOM 3573 C CA . THR B 1 195 ? 1.953 -11.852 -5.25 1 96.38 195 THR B CA 1
ATOM 3574 C C . THR B 1 195 ? 1.267 -10.562 -4.809 1 96.38 195 THR B C 1
ATOM 3576 O O . THR B 1 195 ? 1.404 -10.148 -3.656 1 96.38 195 THR B O 1
ATOM 3579 N N . ASP B 1 196 ? 0.593 -9.859 -5.676 1 97 196 ASP B N 1
ATOM 3580 C CA . ASP B 1 196 ? -0.131 -8.617 -5.406 1 97 196 ASP B CA 1
ATOM 3581 C C . ASP B 1 196 ? -1.582 -8.906 -5.027 1 97 196 ASP B C 1
ATOM 3583 O O . ASP B 1 196 ? -2.348 -9.438 -5.832 1 97 196 ASP B O 1
ATOM 3587 N N . ARG B 1 197 ? -1.892 -8.594 -3.805 1 96.38 197 ARG B N 1
ATOM 3588 C CA . ARG B 1 197 ? -3.18 -9.031 -3.273 1 96.38 197 ARG B CA 1
ATOM 3589 C C . ARG B 1 197 ? -3.906 -7.879 -2.586 1 96.38 197 ARG B C 1
ATOM 3591 O O . ARG B 1 197 ? -3.271 -6.965 -2.062 1 96.38 197 ARG B O 1
ATOM 3598 N N . ILE B 1 198 ? -5.211 -7.844 -2.596 1 96.88 198 ILE B N 1
ATOM 3599 C CA . ILE B 1 198 ? -6.094 -6.949 -1.851 1 96.88 198 ILE B CA 1
ATOM 3600 C C . ILE B 1 198 ? -7.074 -7.77 -1.018 1 96.88 198 ILE B C 1
ATOM 3602 O O . ILE B 1 198 ? -7.867 -8.539 -1.563 1 96.88 198 ILE B O 1
ATOM 3606 N N . LEU B 1 199 ? -6.988 -7.637 0.29 1 93.75 199 LEU B N 1
ATOM 3607 C CA . LEU B 1 199 ? -7.859 -8.32 1.238 1 93.75 199 LEU B CA 1
ATOM 3608 C C . LEU B 1 199 ? -8.648 -7.32 2.076 1 93.75 199 LEU B C 1
ATOM 3610 O O . LEU B 1 199 ? -8.211 -6.184 2.266 1 93.75 199 LEU B O 1
ATOM 3614 N N . PHE B 1 200 ? -9.836 -7.684 2.518 1 92.75 200 PHE B N 1
ATOM 3615 C CA . PHE B 1 200 ? -10.594 -6.781 3.379 1 92.75 200 PHE B CA 1
ATOM 3616 C C . PHE B 1 200 ? -11.406 -7.566 4.398 1 92.75 200 PHE B C 1
ATOM 3618 O O . PHE B 1 200 ? -11.648 -8.766 4.227 1 92.75 200 PHE B O 1
ATOM 3625 N N . LYS B 1 201 ? -11.719 -6.98 5.43 1 88.38 201 LYS B N 1
ATOM 3626 C CA . LYS B 1 201 ? -12.539 -7.527 6.504 1 88.38 201 LYS B CA 1
ATOM 3627 C C . LYS B 1 201 ? -13.5 -6.473 7.051 1 88.38 201 LYS B C 1
ATOM 3629 O O . LYS B 1 201 ? -13.125 -5.312 7.223 1 88.38 201 LYS B O 1
ATOM 3634 N N . ILE B 1 202 ? -14.703 -6.918 7.199 1 83.56 202 ILE B N 1
ATOM 3635 C CA . ILE B 1 202 ? -15.719 -6.066 7.805 1 83.56 202 ILE B CA 1
ATOM 3636 C C . ILE B 1 202 ? -16.047 -6.57 9.211 1 83.56 202 ILE B C 1
ATOM 3638 O O . ILE B 1 202 ? -16.531 -7.691 9.375 1 83.56 202 ILE B O 1
ATOM 3642 N N . ASP B 1 203 ? -15.805 -5.754 10.195 1 76.38 203 ASP B N 1
ATOM 3643 C CA . ASP B 1 203 ? -16.031 -6.176 11.57 1 76.38 203 ASP B CA 1
ATOM 3644 C C . ASP B 1 203 ? -17.484 -5.961 11.984 1 76.38 203 ASP B C 1
ATOM 3646 O O . ASP B 1 203 ? -18.016 -6.711 12.797 1 76.38 203 ASP B O 1
ATOM 3650 N N . ASP B 1 204 ? -18.125 -4.922 11.484 1 74.31 204 ASP B N 1
ATOM 3651 C CA . ASP B 1 204 ? -19.531 -4.656 11.82 1 74.31 204 ASP B CA 1
ATOM 3652 C C . ASP B 1 204 ? -20.469 -5.164 10.734 1 74.31 204 ASP B C 1
ATOM 3654 O O . ASP B 1 204 ? -21.156 -4.375 10.086 1 74.31 204 ASP B O 1
ATOM 3658 N N . ILE B 1 205 ? -20.594 -6.387 10.641 1 67.81 205 ILE B N 1
ATOM 3659 C CA . ILE B 1 205 ? -21.312 -7.031 9.547 1 67.81 205 ILE B CA 1
ATOM 3660 C C . ILE B 1 205 ? -22.812 -6.742 9.672 1 67.81 205 ILE B C 1
ATOM 3662 O O . ILE B 1 205 ? -23.547 -6.801 8.68 1 67.81 205 ILE B O 1
ATOM 3666 N N . ASP B 1 206 ? -23.156 -6.371 10.883 1 70.88 206 ASP B N 1
ATOM 3667 C CA . ASP B 1 206 ? -24.578 -6.113 11.102 1 70.88 206 ASP B CA 1
ATOM 3668 C C . ASP B 1 206 ? -24.984 -4.762 10.516 1 70.88 206 ASP B C 1
ATOM 3670 O O . ASP B 1 206 ? -26.141 -4.574 10.125 1 70.88 206 ASP B O 1
ATOM 3674 N N . ASN B 1 207 ? -24 -3.91 10.398 1 75.62 207 ASN B N 1
ATOM 3675 C CA . ASN B 1 207 ? -24.375 -2.549 10.016 1 75.62 207 ASN B CA 1
ATOM 3676 C C . ASN B 1 207 ? -23.734 -2.146 8.688 1 75.62 207 ASN B C 1
ATOM 3678 O O . ASN B 1 207 ? -24.109 -1.126 8.102 1 75.62 207 ASN B O 1
ATOM 3682 N N . ILE B 1 208 ? -22.828 -2.977 8.188 1 79.5 208 ILE B N 1
ATOM 3683 C CA . ILE B 1 208 ? -22.141 -2.631 6.953 1 79.5 208 ILE B CA 1
ATOM 3684 C C . ILE B 1 208 ? -22.172 -3.816 5.992 1 79.5 208 ILE B C 1
ATOM 3686 O O . ILE B 1 208 ? -21.812 -4.938 6.363 1 79.5 208 ILE B O 1
ATOM 3690 N N . ASN B 1 209 ? -22.688 -3.533 4.832 1 83 209 ASN B N 1
ATOM 3691 C CA . ASN B 1 209 ? -22.625 -4.516 3.754 1 83 209 ASN B CA 1
ATOM 3692 C C . ASN B 1 209 ? -21.594 -4.121 2.697 1 83 209 ASN B C 1
ATOM 3694 O O . ASN B 1 209 ? -21.625 -3 2.182 1 83 209 ASN B O 1
ATOM 3698 N N . ALA B 1 210 ? -20.703 -5.039 2.482 1 85.12 210 ALA B N 1
ATOM 3699 C CA . ALA B 1 210 ? -19.688 -4.785 1.463 1 85.12 210 ALA B CA 1
ATOM 3700 C C . ALA B 1 210 ? -19.969 -5.586 0.195 1 85.12 210 ALA B C 1
ATOM 3702 O O . ALA B 1 210 ? -20.328 -6.766 0.265 1 85.12 210 ALA B O 1
ATOM 3703 N N . THR B 1 211 ? -19.922 -4.918 -0.889 1 89 211 THR B N 1
ATOM 3704 C CA . THR B 1 211 ? -20.062 -5.562 -2.189 1 89 211 THR B CA 1
ATOM 3705 C C . THR B 1 211 ? -18.812 -5.344 -3.041 1 89 211 THR B C 1
ATOM 3707 O O . THR B 1 211 ? -18.375 -4.207 -3.217 1 89 211 THR B O 1
ATOM 3710 N N . LEU B 1 212 ? -18.25 -6.402 -3.49 1 92.5 212 LEU B N 1
ATOM 3711 C CA . LEU B 1 212 ? -17.125 -6.332 -4.422 1 92.5 212 LEU B CA 1
ATOM 3712 C C . LEU B 1 212 ? -17.625 -6.262 -5.863 1 92.5 212 LEU B C 1
ATOM 3714 O O . LEU B 1 212 ? -18.234 -7.211 -6.359 1 92.5 212 LEU B O 1
ATOM 3718 N N . HIS B 1 213 ? -17.281 -5.23 -6.543 1 91.25 213 HIS B N 1
ATOM 3719 C CA . HIS B 1 213 ? -17.797 -5.035 -7.895 1 91.25 213 HIS B CA 1
ATOM 3720 C C . HIS B 1 213 ? -16.797 -5.488 -8.945 1 91.25 213 HIS B C 1
ATOM 3722 O O . HIS B 1 213 ? -17.172 -5.801 -10.078 1 91.25 213 HIS B O 1
ATOM 3728 N N . SER B 1 214 ? -15.609 -5.438 -8.57 1 92.31 214 SER B N 1
ATOM 3729 C CA . SER B 1 214 ? -14.57 -5.938 -9.461 1 92.31 214 SER B CA 1
ATOM 3730 C C . SER B 1 214 ? -13.305 -6.297 -8.688 1 92.31 214 SER B C 1
ATOM 3732 O O . SER B 1 214 ? -13.031 -5.715 -7.637 1 92.31 214 SER B O 1
ATOM 3734 N N . TYR B 1 215 ? -12.633 -7.27 -9.133 1 95.44 215 TYR B N 1
ATOM 3735 C CA . TYR B 1 215 ? -11.305 -7.707 -8.703 1 95.44 215 TYR B CA 1
ATOM 3736 C C . TYR B 1 215 ? -10.508 -8.25 -9.883 1 95.44 215 TYR B C 1
ATOM 3738 O O . TYR B 1 215 ? -10.758 -9.359 -10.352 1 95.44 215 TYR B O 1
ATOM 3746 N N . GLU B 1 216 ? -9.453 -7.379 -10.305 1 95.25 216 GLU B N 1
ATOM 3747 C CA . GLU B 1 216 ? -8.805 -7.703 -11.578 1 95.25 216 GLU B CA 1
ATOM 3748 C C . GLU B 1 216 ? -7.352 -7.234 -11.586 1 95.25 216 GLU B C 1
ATOM 3750 O O . GLU B 1 216 ? -6.957 -6.398 -10.773 1 95.25 216 GLU B O 1
ATOM 3755 N N . SER B 1 217 ? -6.625 -7.879 -12.445 1 96.44 217 SER B N 1
ATOM 3756 C CA . SER B 1 217 ? -5.293 -7.371 -12.766 1 96.44 217 SER B CA 1
ATOM 3757 C C . SER B 1 217 ? -5.312 -6.539 -14.047 1 96.44 217 SER B C 1
ATOM 3759 O O . SER B 1 217 ? -6.164 -6.746 -14.914 1 96.44 217 SER B O 1
ATOM 3761 N N . ILE B 1 218 ? -4.457 -5.598 -14.141 1 94.38 218 ILE B N 1
ATOM 3762 C CA . ILE B 1 218 ? -4.375 -4.766 -15.336 1 94.38 218 ILE B CA 1
ATOM 3763 C C . ILE B 1 218 ? -3.283 -5.301 -16.266 1 94.38 218 ILE B C 1
ATOM 3765 O O . ILE B 1 218 ? -2.113 -4.93 -16.141 1 94.38 218 ILE B O 1
ATOM 3769 N N . GLU B 1 219 ? -3.699 -6.02 -17.25 1 92.88 219 GLU B N 1
ATOM 3770 C CA . GLU B 1 219 ? -2.797 -6.793 -18.094 1 92.88 219 GLU B CA 1
ATOM 3771 C C . GLU B 1 219 ? -2.1 -5.902 -19.125 1 92.88 219 GLU B C 1
ATOM 3773 O O . GLU B 1 219 ? -1.086 -6.293 -19.703 1 92.88 219 GLU B O 1
ATOM 3778 N N . THR B 1 220 ? -2.596 -4.688 -19.328 1 91.19 220 THR B N 1
ATOM 3779 C CA . THR B 1 220 ? -2.086 -3.826 -20.375 1 91.19 220 THR B CA 1
ATOM 3780 C C . THR B 1 220 ? -0.872 -3.037 -19.906 1 91.19 220 THR B C 1
ATOM 3782 O O . THR B 1 220 ? -0.201 -2.375 -20.688 1 91.19 220 THR B O 1
ATOM 3785 N N . ILE B 1 221 ? -0.595 -3.119 -18.688 1 91.19 221 ILE B N 1
ATOM 3786 C CA . ILE B 1 221 ? 0.569 -2.42 -18.156 1 91.19 221 ILE B CA 1
ATOM 3787 C C . ILE B 1 221 ? 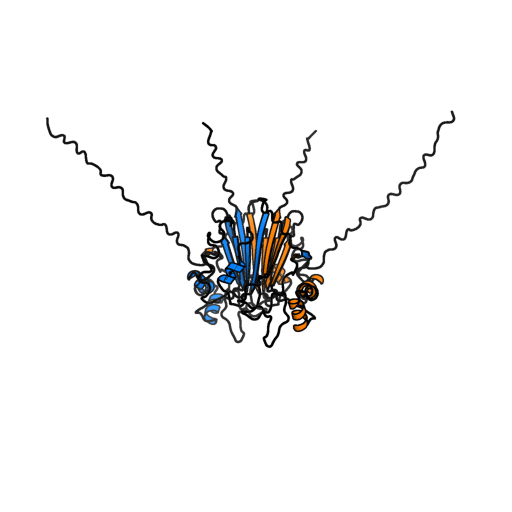1.775 -3.355 -18.156 1 91.19 221 ILE B C 1
ATOM 3789 O O . ILE B 1 221 ? 1.778 -4.371 -17.453 1 91.19 221 ILE B O 1
ATOM 3793 N N . HIS B 1 222 ? 2.881 -2.943 -18.891 1 92.5 222 HIS B N 1
ATOM 3794 C CA . HIS B 1 222 ? 4.016 -3.838 -19.078 1 92.5 222 HIS B CA 1
ATOM 3795 C C . HIS B 1 222 ? 5.301 -3.217 -18.547 1 92.5 222 HIS B C 1
ATOM 3797 O O . HIS B 1 222 ? 6.383 -3.783 -18.703 1 92.5 222 HIS B O 1
ATOM 3803 N N . SER B 1 223 ? 5.191 -2.123 -17.875 1 90.12 223 SER B N 1
ATOM 3804 C CA . SER B 1 223 ? 6.379 -1.372 -17.484 1 90.12 223 SER B CA 1
ATOM 3805 C C . SER B 1 223 ? 7.039 -1.98 -16.25 1 90.12 223 SER B C 1
ATOM 3807 O O . SER B 1 223 ? 8.164 -1.621 -15.906 1 90.12 223 SER B O 1
ATOM 3809 N N . SER B 1 224 ? 6.406 -2.883 -15.609 1 92.69 224 SER B N 1
ATOM 3810 C CA . SER B 1 224 ? 6.934 -3.57 -14.438 1 92.69 224 SER B CA 1
ATOM 3811 C C . SER B 1 224 ? 6.871 -5.086 -14.609 1 92.69 224 SER B C 1
ATOM 3813 O O . SER B 1 224 ? 6.152 -5.586 -15.477 1 92.69 224 SER B O 1
ATOM 3815 N N . ASP B 1 225 ? 7.648 -5.754 -13.789 1 95.31 225 ASP B N 1
ATOM 3816 C CA . ASP B 1 225 ? 7.562 -7.211 -13.805 1 95.31 225 ASP B CA 1
ATOM 3817 C C . ASP B 1 225 ? 6.355 -7.695 -13 1 95.31 225 ASP B C 1
ATOM 3819 O O . ASP B 1 225 ? 6.109 -8.898 -12.906 1 95.31 225 ASP B O 1
ATOM 3823 N N . HIS B 1 226 ? 5.664 -6.801 -12.422 1 96.5 226 HIS B N 1
ATOM 3824 C CA . HIS B 1 226 ? 4.391 -7.078 -11.773 1 96.5 226 HIS B CA 1
ATOM 3825 C C . HIS B 1 226 ? 3.227 -6.484 -12.555 1 96.5 226 HIS B C 1
ATOM 3827 O O . HIS B 1 226 ? 3.387 -5.469 -13.234 1 96.5 226 HIS B O 1
ATOM 3833 N N . ARG B 1 227 ? 2.086 -7.113 -12.492 1 96.56 227 ARG B N 1
ATOM 3834 C CA . ARG B 1 227 ? 0.837 -6.504 -12.938 1 96.56 227 ARG B CA 1
ATOM 3835 C C . ARG B 1 227 ? 0.067 -5.914 -11.758 1 96.56 227 ARG B C 1
ATOM 3837 O O . ARG B 1 227 ? -0.061 -6.551 -10.711 1 96.56 227 ARG B O 1
ATOM 3844 N N . PRO B 1 228 ? -0.409 -4.645 -11.938 1 96.19 228 PRO B N 1
ATOM 3845 C CA . PRO B 1 228 ? -1.238 -4.074 -10.875 1 96.19 228 PRO B CA 1
ATOM 3846 C C . PRO B 1 228 ? -2.525 -4.863 -10.641 1 96.19 228 PRO B C 1
ATOM 3848 O O . PRO B 1 228 ? -3.041 -5.496 -11.57 1 96.19 228 PRO B O 1
ATOM 3851 N N . VAL B 1 229 ? -2.977 -4.887 -9.445 1 97.31 229 VAL B N 1
ATOM 3852 C CA . VAL B 1 229 ? -4.258 -5.477 -9.078 1 97.31 229 VAL B CA 1
ATOM 3853 C C . VAL B 1 229 ? -5.199 -4.391 -8.562 1 97.31 229 VAL B C 1
ATOM 3855 O O . VAL B 1 229 ? -4.789 -3.518 -7.801 1 97.31 229 VAL B O 1
ATOM 3858 N N . LYS B 1 230 ? -6.445 -4.473 -9 1 95.38 230 LYS B N 1
ATOM 3859 C CA . LYS B 1 230 ? -7.445 -3.447 -8.703 1 95.38 230 LYS B CA 1
ATOM 3860 C C . LYS B 1 230 ? -8.734 -4.07 -8.18 1 95.38 230 LYS B C 1
ATOM 3862 O O . LYS B 1 230 ? -9.188 -5.098 -8.695 1 95.38 230 LYS B O 1
ATOM 3867 N N . ALA B 1 231 ? -9.328 -3.463 -7.156 1 94.88 231 ALA B N 1
ATOM 3868 C CA . ALA B 1 231 ? -10.617 -3.887 -6.609 1 94.88 231 ALA B CA 1
ATOM 3869 C C . ALA B 1 231 ? -11.555 -2.697 -6.441 1 94.88 231 ALA B C 1
ATOM 3871 O O . ALA B 1 231 ? -11.133 -1.61 -6.043 1 94.88 231 ALA B O 1
ATOM 3872 N N . HIS B 1 232 ? -12.766 -2.887 -6.785 1 92 232 HIS B N 1
ATOM 3873 C CA . HIS B 1 232 ? -13.828 -1.928 -6.5 1 92 232 HIS B CA 1
ATOM 3874 C C . HIS B 1 232 ? -14.773 -2.455 -5.426 1 92 232 HIS B C 1
ATOM 3876 O O . HIS B 1 232 ? -15.539 -3.391 -5.672 1 92 232 HIS B O 1
ATOM 3882 N N . LEU B 1 233 ? -14.742 -1.814 -4.246 1 91.62 233 LEU B N 1
ATOM 3883 C CA . LEU B 1 233 ? -15.508 -2.234 -3.078 1 91.62 233 LEU B CA 1
ATOM 3884 C C . LEU B 1 233 ? -16.516 -1.17 -2.68 1 91.62 233 LEU B C 1
ATOM 3886 O O . LEU B 1 233 ? -16.172 -0.003 -2.502 1 91.62 233 LEU B O 1
ATOM 3890 N N . CYS B 1 234 ? -17.734 -1.562 -2.533 1 87.88 234 CYS B N 1
ATOM 3891 C CA . CYS B 1 234 ? -18.766 -0.634 -2.086 1 87.88 234 CYS B CA 1
ATOM 3892 C C . CYS B 1 234 ? -19.312 -1.036 -0.719 1 87.88 234 CYS B C 1
ATOM 3894 O O . CYS B 1 234 ? -19.625 -2.203 -0.493 1 87.88 234 CYS B O 1
ATOM 3896 N N . LEU B 1 235 ? -19.344 -0.035 0.152 1 84.5 235 LEU B N 1
ATOM 3897 C CA . LEU B 1 235 ? -19.844 -0.234 1.509 1 84.5 235 LEU B CA 1
ATOM 3898 C C . LEU B 1 235 ? -21.188 0.464 1.704 1 84.5 235 LEU B C 1
ATOM 3900 O O . LEU B 1 235 ? -21.312 1.661 1.436 1 84.5 235 LEU B O 1
ATOM 3904 N N . LYS B 1 236 ? -22.141 -0.283 2.123 1 81.12 236 LYS B N 1
ATOM 3905 C CA . LYS B 1 236 ? -23.453 0.262 2.428 1 81.12 236 LYS B CA 1
ATOM 3906 C C . LYS B 1 236 ? -23.734 0.221 3.928 1 81.12 236 LYS B C 1
ATOM 3908 O O . LYS B 1 236 ? -23.594 -0.826 4.562 1 81.12 236 LYS B O 1
ATOM 3913 N N . LEU B 1 237 ? -24 1.41 4.5 1 73.19 237 LEU B N 1
ATOM 3914 C CA . LEU B 1 237 ? -24.391 1.464 5.902 1 73.19 237 LEU B CA 1
ATOM 3915 C C . LEU B 1 237 ? -25.875 1.157 6.062 1 73.19 237 LEU B C 1
ATOM 3917 O O . LEU B 1 237 ? -26.719 1.71 5.344 1 73.19 237 LEU B O 1
ATOM 3921 N N . ASN B 1 238 ? -26.172 0.073 6.797 1 67.94 238 ASN B N 1
ATOM 3922 C CA . ASN B 1 238 ? -27.562 -0.286 7.051 1 67.94 238 ASN B CA 1
ATOM 3923 C C . ASN B 1 238 ? -28.172 0.564 8.164 1 67.94 238 ASN B C 1
ATOM 3925 O O . ASN B 1 238 ? -27.625 0.631 9.266 1 67.94 238 ASN B O 1
ATOM 3929 N N . THR B 1 239 ? -28.609 1.661 8.031 1 54.72 239 THR B N 1
ATOM 3930 C CA . THR B 1 239 ? -29.266 2.441 9.062 1 54.72 239 THR B CA 1
ATOM 3931 C C . THR B 1 239 ? -30.391 1.634 9.711 1 54.72 239 THR B C 1
ATOM 3933 O O . THR B 1 239 ? -31.281 1.145 9.023 1 54.72 239 THR B O 1
ATOM 3936 N N . ARG B 1 240 ? -30.172 0.856 10.633 1 48.41 240 ARG B N 1
ATOM 3937 C CA . ARG B 1 240 ? -31.312 0.296 11.336 1 48.41 240 ARG B CA 1
ATOM 3938 C C . ARG B 1 240 ? -32.281 1.393 11.75 1 48.41 240 ARG B C 1
ATOM 3940 O O . ARG B 1 240 ? -31.891 2.391 12.352 1 48.41 240 ARG B O 1
ATOM 3947 N N . SER B 1 241 ? -33.344 1.49 11.109 1 44.56 241 SER B N 1
ATOM 3948 C CA . SER B 1 241 ? -34.5 2.154 11.672 1 44.56 241 SER B CA 1
ATOM 3949 C C . SER B 1 241 ? -34.781 1.688 13.102 1 44.56 241 SER B C 1
ATOM 3951 O O . SER B 1 241 ? -34.844 0.487 13.359 1 44.56 241 SER B O 1
ATOM 3953 N N . SER B 1 242 ? -34.188 2.301 14.094 1 42.22 242 SER B N 1
ATOM 3954 C CA . SER B 1 242 ? -34.781 2.027 15.406 1 42.22 242 SER B CA 1
ATOM 3955 C C . SER B 1 242 ? -36.281 1.808 15.297 1 42.22 242 SER B C 1
ATOM 3957 O O . SER B 1 242 ? -36.969 2.562 14.609 1 42.22 242 SER B O 1
ATOM 3959 N N . PRO B 1 243 ? -36.75 0.628 15.562 1 40.38 243 PRO B N 1
ATOM 3960 C CA . PRO B 1 243 ? -38.188 0.521 15.688 1 40.38 243 PRO B CA 1
ATOM 3961 C C . PRO B 1 243 ? -38.781 1.607 16.578 1 40.38 243 PRO B C 1
ATOM 3963 O O . PRO B 1 243 ? -38.281 1.868 17.672 1 40.38 243 PRO B O 1
ATOM 3966 N N . ILE B 1 244 ? -39.25 2.672 16.078 1 37.25 244 ILE B N 1
ATOM 3967 C CA . ILE B 1 244 ? -40.188 3.479 16.875 1 37.25 244 ILE B CA 1
ATOM 3968 C C . ILE B 1 244 ? -41.156 2.568 17.609 1 37.25 244 ILE B C 1
ATOM 3970 O O . ILE B 1 244 ? -41.969 1.885 16.984 1 37.25 244 ILE B O 1
ATOM 3974 N N . SER B 1 245 ? -40.688 1.846 18.578 1 36.47 245 SER B N 1
ATOM 3975 C CA . SER B 1 245 ? -41.719 1.298 19.453 1 36.47 245 SER B CA 1
ATOM 3976 C C . SER B 1 245 ? -42.688 2.375 19.891 1 36.47 245 SER B C 1
ATOM 3978 O O . SER B 1 245 ? -42.281 3.404 20.438 1 36.47 245 SER B O 1
ATOM 3980 N N . ASN B 1 246 ? -43.719 2.564 19.156 1 35.78 246 ASN B N 1
ATOM 3981 C CA . ASN B 1 246 ? -44.969 3.176 19.578 1 35.78 246 ASN B CA 1
ATOM 3982 C C . ASN B 1 246 ? -45.406 2.668 20.938 1 35.78 246 ASN B C 1
ATOM 3984 O O . ASN B 1 246 ? -46.125 1.673 21.047 1 35.78 246 ASN B O 1
ATOM 3988 N N . LYS B 1 247 ? -44.625 2.441 22.016 1 31.75 247 LYS B N 1
ATOM 3989 C CA . LYS B 1 247 ? -45.312 2.252 23.281 1 31.75 247 LYS B CA 1
ATOM 3990 C C . LYS B 1 247 ? -46.125 3.498 23.672 1 31.75 247 LYS B C 1
ATOM 3992 O O . LYS B 1 247 ? -45.531 4.539 23.984 1 31.75 247 LYS B O 1
ATOM 3997 N N . ALA B 1 248 ? -47.25 3.697 23.062 1 29.77 248 ALA B N 1
ATOM 3998 C CA . ALA B 1 248 ? -48.375 4.426 23.641 1 29.77 248 ALA B CA 1
ATOM 3999 C C . ALA B 1 248 ? -48.594 4.043 25.109 1 29.77 248 ALA B C 1
ATOM 4001 O O . ALA B 1 248 ? -48.719 2.861 25.438 1 29.77 248 ALA B O 1
ATOM 4002 N N . CYS B 1 249 ? -47.938 4.781 25.984 1 25.92 249 CYS B N 1
ATOM 4003 C CA . CYS B 1 249 ? -48.438 4.809 27.359 1 25.92 249 CYS B CA 1
ATOM 4004 C C . CYS B 1 249 ? -49.969 4.797 27.406 1 25.92 249 CYS B C 1
ATOM 4006 O O . CYS B 1 249 ? -50.594 5.75 26.953 1 25.92 249 CYS B O 1
ATOM 4008 N N . VAL B 1 250 ? -50.531 3.605 27.328 1 25.61 250 VAL B N 1
ATOM 4009 C CA . VAL B 1 250 ? -51.844 3.471 27.938 1 25.61 250 VAL B CA 1
ATOM 4010 C C . VAL B 1 250 ? -51.719 3.594 29.453 1 25.61 250 VAL B C 1
ATOM 4012 O O . VAL B 1 250 ? -50.812 3.029 30.062 1 25.61 250 VAL B O 1
#

Sequence (500 aa):
MGFIRRCIRRLKWKTKTGDVMNHDIPIHEGIKTIGVENDCDFSSSSELCICIVTWNMNGQVSYGDIKELVGRDRKFHLLVVGLQEAPRNNISRHISSSLFSKNLNPYARPDQITIWLGDLNYRLQGINTFPARSLIRKNLHELLTSKDQLLQEAERGQIFSGYCEGTLAFKPTYKYDIGSSSYDTSHKVRVPSWTDRILFKIDDIDNINATLHSYESIETIHSSDHRPVKAHLCLKLNTRSSPISNKACVMGFIRRCIRRLKWKTKTGDVMNHDIPIHEGIKTIGVENDCDFSSSSELCICIVTWNMNGQVSYGDIKELVGRDRKFHLLVVGLQEAPRNNISRHISSSLFSKNLNPYARPDQITIWLGDLNYRLQGINTFPARSLIRKNLHELLTSKDQLLQEAERGQIFSGYCEGTLAFKPTYKYDIGSSSYDTSHKVRVPSWTDRILFKIDDIDNINATLHSYESIETIHSSDHRPVKAHLCLKLNTRSSPISNKACV

Radius of gyration: 29.47 Å; Cα contacts (8 Å, |Δi|>4): 1065; chains: 2; bounding box: 106×133×58 Å

Organism: NCBI:txid165716

Secondary structure (DSSP, 8-state):
-----------------------------SPEEE-------TT-TTEEEEEEEEEE-TT---HHHHHHHS-SSS--SEEEEEEES---STTTTTHHHHHS-TTS-TT--S--EEEEEEE----B-S--HHHHHHHHHTT-GGGGGGGBHHHHHHHTTSSSTT-EEE---S---B-BPTTSSSBP-SSS-PPPB--EEEEEEES-TTTEEEEEEEEEE-TT--SSSB--EEEEEEEEE-------------/-----------------------------SPEEE-------TT-TTEEEEEEEEEE-TT---HHHHHHHH-SSS--SEEEEEEES---STTTTSHHHHHS-TTS-TT--S--EEEEEEE----B-S--HHHHHHHHHTT-GGGGGGGBHHHHHHHTTSSSTT-EEE---S---B-BPTTSSSBP-SSS-PPPB--EEEEEEES-TTTEEEEEEEEEE-TT--SSSB--EEEEEEEEE-------------

InterPro domains:
  IPR000300 Inositol polyphosphate-related phosphatase [PF22669] (88-232)
  IPR000300 Inositol polyphosphate-related phosphatase [SM00128] (46-241)
  IPR036691 Endonuclease/exonuclease/phosphatase superfamily [G3DSA:3.60.10.10] (88-249)
  IPR036691 Endonuclease/exonuclease/phosphatase superfamily [SSF56219] (104-238)
  IPR046985 Inositol 5-phosphatase [PTHR11200] (88-240)

Foldseek 3Di:
DPDDPDDPPPPPPPPPPPDPPPPVVVPPPDDDDDDDDPDPPVPDPPDAFEAEEEDEQVQDDALVRLLVRVPDDDAGLEYEYEYHQAHLDQHQLPNPDPSPPCPPDVPHDQNYKYKYWYQNPWFFPDDDQPVCVVCVVVQNNLVSVVRTSVVVCLVSSRPCPQKDFDRPSEWQFDAPDAPDLHHDPPPCSDRRGNRTGMIMHRRNVVFKDKDKPDWYWDSPHRRHRGTDIDIDMDIDGRPPPPPPPPPDPD/DDDPVVCPPPPPPPPPPPPPPPPVVVPPPDDDDDDDDPDPPVPDPPDAFEAEEEDEQVQDDALVRLLVRVPDDDAGLEYEYEYHQAHLDQHQLPNPDPSPPCPPDVVRDQNYKYKYWYQNPWFFPDDDQVVCVVCVVVQNNLVSVVRTSVVVCLVSSRPCPQKDFDRPSEWQFDFPDAPDLHHDPPPCSDRRGNRTGMIMHRRPVVFKDKDKPDWYWDSPHRRHRGTDIDIDMDIDGRPPPPPPPPPPPD

pLDDT: mean 73.47, std 25.43, range [19.05, 98.25]

Nearest PDB structures (foldseek):
  4cml-assembly1_A  TM=9.659E-01  e=1.206E-14  Homo sapiens
  4cmn-assembly1_A  TM=9.300E-01  e=3.236E-13  Homo sapiens
  2xsw-assembly1_A  TM=8.989E-01  e=7.363E-13  Homo sapiens
  7a17-assembly3_E  TM=7.642E-01  e=9.728E-14  Homo sapiens
  7a0v-assembly1_E  TM=7.507E-01  e=1.176E-13  Homo sapiens